Protein 3E2V (pdb70)

CATH classification: 3.20.20.140

Structure (mmCIF, N/CA/C/O backbone):
data_3E2V
#
_entry.id   3E2V
#
_cell.length_a   62.532
_cell.length_b   55.007
_cell.length_c   115.260
_cell.angle_alpha   90.000
_cell.angle_beta   95.850
_cell.angle_gamma   90.000
#
_symmetry.space_group_name_H-M   'P 1 21 1'
#
loop_
_entity.id
_entity.type
_entity.pdbx_description
1 polymer "3'-5'-exonuclease"
2 non-polymer GLYCEROL
3 non-polymer 'MAGNESIUM ION'
4 water water
#
loop_
_atom_site.group_PDB
_atom_site.id
_atom_site.type_symbol
_atom_site.label_atom_id
_atom_site.label_alt_id
_atom_site.label_comp_id
_atom_site.label_asym_id
_atom_site.label_entity_id
_atom_site.label_seq_id
_atom_site.pdbx_PDB_ins_code
_atom_site.Cartn_x
_atom_site.Cartn_y
_atom_site.Cartn_z
_atom_site.occupancy
_atom_site.B_iso_or_equiv
_atom_site.auth_seq_id
_atom_site.auth_comp_id
_atom_site.auth_asym_id
_atom_site.auth_atom_id
_atom_site.pdbx_PDB_model_num
ATOM 1 N N . PRO A 1 11 ? 8.331 8.868 110.747 1.00 30.44 35 PRO A N 1
ATOM 2 C CA . PRO A 1 11 ? 7.997 8.312 109.435 1.00 29.35 35 PRO A CA 1
ATOM 3 C C . PRO A 1 11 ? 7.770 6.807 109.526 1.00 27.87 35 PRO A C 1
ATOM 4 O O . PRO A 1 11 ? 8.722 6.022 109.626 1.00 28.72 35 PRO A O 1
ATOM 8 N N . LEU A 1 12 ? 6.503 6.418 109.495 1.00 25.35 36 LEU A N 1
ATOM 9 C CA . LEU A 1 12 ? 6.130 5.016 109.637 1.00 23.03 36 LEU A CA 1
ATOM 10 C C . LEU A 1 12 ? 6.342 4.277 108.322 1.00 21.13 36 LEU A C 1
ATOM 11 O O . LEU A 1 12 ? 6.124 4.826 107.237 1.00 20.78 36 LEU A O 1
ATOM 16 N N . LYS A 1 13 ? 6.799 3.028 108.435 1.00 18.71 37 LYS A N 1
ATOM 17 C CA . LYS A 1 13 ? 7.017 2.152 107.278 1.00 18.07 37 LYS A CA 1
ATOM 18 C C . LYS A 1 13 ? 6.592 0.739 107.641 1.00 16.44 37 LYS A C 1
ATOM 19 O O . LYS A 1 13 ? 7.033 0.197 108.649 1.00 16.01 37 LYS A O 1
ATOM 25 N N . TYR A 1 14 ? 5.736 0.141 106.809 1.00 15.02 38 TYR A N 1
ATOM 26 C CA . TYR A 1 14 ? 5.300 -1.260 107.012 1.00 13.75 38 TYR A CA 1
ATOM 27 C C . TYR A 1 14 ? 5.735 -2.154 105.862 1.00 13.68 38 TYR A C 1
ATOM 28 O O . TYR A 1 14 ? 5.822 -1.719 104.713 1.00 13.88 38 TYR A O 1
ATOM 37 N N . TYR A 1 15 ? 5.979 -3.423 106.194 1.00 13.34 39 TYR A N 1
ATOM 38 C CA . TYR A 1 15 ? 6.417 -4.421 105.238 1.00 12.86 39 TYR A CA 1
ATOM 39 C C . TYR A 1 15 ? 5.539 -5.638 105.484 1.00 12.45 39 TYR A C 1
ATOM 40 O O . TYR A 1 15 ? 5.753 -6.392 106.451 1.00 13.21 39 TYR A O 1
ATOM 49 N N . ASP A 1 16 ? 4.523 -5.811 104.629 1.00 12.47 40 ASP A N 1
ATOM 50 C CA . ASP A 1 16 ? 3.556 -6.899 104.824 1.00 12.57 40 ASP A CA 1
ATOM 51 C C . ASP A 1 16 ? 4.162 -8.187 104.300 1.00 12.55 40 ASP A C 1
ATOM 52 O O . ASP A 1 16 ? 4.336 -8.334 103.090 1.00 13.58 40 ASP A O 1
ATOM 57 N N . ILE A 1 17 ? 4.507 -9.113 105.194 1.00 12.26 41 ILE A N 1
ATOM 58 C CA . ILE A 1 17 ? 5.158 -10.367 104.749 1.00 12.84 41 ILE A CA 1
ATOM 59 C C . ILE A 1 17 ? 4.166 -11.414 104.277 1.00 12.46 41 ILE A C 1
ATOM 60 O O . ILE A 1 17 ? 4.583 -12.488 103.849 1.00 13.13 41 ILE A O 1
ATOM 65 N N . GLY A 1 18 ? 2.872 -11.075 104.303 1.00 13.09 42 GLY A N 1
ATOM 66 C CA . GLY A 1 18 ? 1.829 -12.044 103.983 1.00 14.15 42 GLY A CA 1
ATOM 67 C C . GLY A 1 18 ? 0.719 -11.473 103.137 1.00 13.29 42 GLY A C 1
ATOM 68 O O . GLY A 1 18 ? -0.424 -11.349 103.591 1.00 14.14 42 GLY A O 1
ATOM 69 N N . LEU A 1 19 ? 1.036 -11.133 101.897 1.00 12.56 43 LEU A N 1
ATOM 70 C CA . LEU A 1 19 ? 0.033 -10.600 101.015 1.00 13.10 43 LEU A CA 1
ATOM 71 C C . LEU A 1 19 ? -0.366 -11.647 99.963 1.00 12.68 43 LEU A C 1
ATOM 72 O O . LEU A 1 19 ? 0.437 -12.019 99.102 1.00 13.08 43 LEU A O 1
ATOM 77 N N . ASN A 1 20 ? -1.604 -12.137 100.031 1.00 12.70 44 ASN A N 1
ATOM 78 C CA . ASN A 1 20 ? -2.030 -13.160 99.064 1.00 13.01 44 ASN A CA 1
ATOM 79 C C . ASN A 1 20 ? -2.619 -12.496 97.833 1.00 13.45 44 ASN A C 1
ATOM 80 O O . ASN A 1 20 ? -3.822 -12.590 97.567 1.00 14.14 44 ASN A O 1
ATOM 85 N N . LEU A 1 21 ? -1.769 -11.783 97.101 1.00 12.96 45 LEU A N 1
ATOM 86 C CA . LEU A 1 21 ? -2.239 -10.916 96.024 1.00 13.96 45 LEU A CA 1
ATOM 87 C C . LEU A 1 21 ? -2.860 -11.652 94.848 1.00 14.38 45 LEU A C 1
ATOM 88 O O . LEU A 1 21 ? -3.667 -11.068 94.115 1.00 14.77 45 LEU A O 1
ATOM 93 N N . THR A 1 22 ? -2.522 -12.923 94.671 1.00 14.76 46 THR A N 1
ATOM 94 C CA . THR A 1 22 ? -3.179 -13.715 93.630 1.00 15.44 46 THR A CA 1
ATOM 95 C C . THR A 1 22 ? -4.588 -14.181 93.997 1.00 15.74 46 THR A C 1
ATOM 96 O O . THR A 1 22 ? -5.250 -14.814 93.163 1.00 15.87 46 THR A O 1
ATOM 100 N N . ASP A 1 23 ? -5.052 -13.918 95.225 1.00 15.28 47 ASP A N 1
ATOM 101 C CA . ASP A 1 23 ? -6.350 -14.427 95.623 1.00 15.46 47 ASP A CA 1
ATOM 102 C C . ASP A 1 23 ? -7.457 -13.902 94.711 1.00 15.04 47 ASP A C 1
ATOM 103 O O . ASP A 1 23 ? -7.439 -12.730 94.350 1.00 15.64 47 ASP A O 1
ATOM 108 N N . PRO A 1 24 ? -8.402 -14.774 94.304 1.00 15.13 48 PRO A N 1
ATOM 109 C CA . PRO A 1 24 ? -9.473 -14.287 93.433 1.00 15.17 48 PRO A CA 1
ATOM 110 C C . PRO A 1 24 ? -10.249 -13.057 93.901 1.00 14.93 48 PRO A C 1
ATOM 111 O O . PRO A 1 24 ? -10.716 -12.294 93.055 1.00 14.46 48 PRO A O 1
ATOM 115 N N . MET A 1 25 ? -10.349 -12.825 95.208 1.00 14.32 49 MET A N 1
ATOM 116 C CA . MET A 1 25 ? -11.088 -11.642 95.695 1.00 13.90 49 MET A CA 1
ATOM 117 C C . MET A 1 25 ? -10.442 -10.332 95.204 1.00 14.27 49 MET A C 1
ATOM 118 O O . MET A 1 25 ? -11.130 -9.349 94.919 1.00 14.51 49 MET A O 1
ATOM 123 N N . PHE A 1 26 ? -9.112 -10.336 95.087 1.00 14.32 50 PHE A N 1
ATOM 124 C CA . PHE A 1 26 ? -8.394 -9.161 94.594 1.00 14.44 50 PHE A CA 1
ATOM 125 C C . PHE A 1 26 ? -8.560 -8.958 93.088 1.00 14.44 50 PHE A C 1
ATOM 126 O O . PHE A 1 26 ? -8.202 -7.909 92.531 1.00 15.21 50 PHE A O 1
ATOM 134 N N . HIS A 1 27 ? -9.121 -9.978 92.442 1.00 14.95 51 HIS A N 1
ATOM 135 C CA . HIS A 1 27 ? -9.417 -9.938 91.023 1.00 15.86 51 HIS A CA 1
ATOM 136 C C . HIS A 1 27 ? -10.934 -9.796 90.780 1.00 15.88 51 HIS A C 1
ATOM 137 O O . HIS A 1 27 ? -11.415 -9.935 89.651 1.00 16.03 51 HIS A O 1
ATOM 144 N N . GLY A 1 28 ? -11.670 -9.470 91.841 1.00 15.45 52 GLY A N 1
ATOM 145 C CA . GLY A 1 28 ? -13.094 -9.183 91.739 1.00 15.19 52 GLY A CA 1
ATOM 146 C C . GLY A 1 28 ? -13.996 -10.403 91.803 1.00 15.41 52 GLY A C 1
ATOM 147 O O . GLY A 1 28 ? -15.207 -10.285 91.561 1.00 16.01 52 GLY A O 1
ATOM 148 N N . ILE A 1 29 ? -13.441 -11.548 92.172 1.00 15.91 53 ILE A N 1
ATOM 149 C CA . ILE A 1 29 ? -14.159 -12.816 92.178 1.00 17.09 53 ILE A CA 1
ATOM 150 C C . ILE A 1 29 ? -14.422 -13.293 93.612 1.00 18.03 53 ILE A C 1
ATOM 151 O O . ILE A 1 29 ? -13.503 -13.359 94.433 1.00 17.88 53 ILE A O 1
ATOM 156 N N . TYR A 1 30 ? -15.688 -13.588 93.904 1.00 18.17 54 TYR A N 1
ATOM 157 C CA . TYR A 1 30 ? -16.149 -13.985 95.237 1.00 19.17 54 TYR A CA 1
ATOM 158 C C . TYR A 1 30 ? -17.095 -15.179 95.092 1.00 20.99 54 TYR A C 1
ATOM 159 O O . TYR A 1 30 ? -18.037 -15.130 94.309 1.00 21.42 54 TYR A O 1
ATOM 168 N N . ASN A 1 31 ? -16.836 -16.258 95.829 1.00 22.83 55 ASN A N 1
ATOM 169 C CA . ASN A 1 31 ? -17.645 -17.480 95.682 1.00 24.03 55 ASN A CA 1
ATOM 170 C C . ASN A 1 31 ? -17.747 -17.910 94.197 1.00 23.57 55 ASN A C 1
ATOM 171 O O . ASN A 1 31 ? -18.792 -18.383 93.754 1.00 24.15 55 ASN A O 1
ATOM 176 N N . GLY A 1 32 ? -16.690 -17.688 93.418 1.00 22.90 56 GLY A N 1
ATOM 177 C CA . GLY A 1 32 ? -16.630 -18.155 92.029 1.00 21.64 56 GLY A CA 1
ATOM 178 C C . GLY A 1 32 ? -17.330 -17.279 91.005 1.00 21.41 56 GLY A C 1
ATOM 179 O O . GLY A 1 32 ? -17.428 -17.650 89.834 1.00 22.14 56 GLY A O 1
ATOM 180 N N . LYS A 1 33 ? -17.789 -16.119 91.465 1.00 20.34 57 LYS A N 1
ATOM 181 C CA . LYS A 1 33 ? -18.568 -15.182 90.681 1.00 20.85 57 LYS A CA 1
ATOM 182 C C . LYS A 1 33 ? -17.843 -13.843 90.623 1.00 18.60 57 LYS A C 1
ATOM 183 O O . LYS A 1 33 ? -17.379 -13.341 91.649 1.00 17.57 57 LYS A O 1
ATOM 189 N N . GLN A 1 34 ? -17.740 -13.273 89.428 1.00 17.54 58 GLN A N 1
ATOM 190 C CA . GLN A 1 34 ? -17.170 -11.935 89.287 1.00 16.90 58 GLN A CA 1
ATOM 191 C C . GLN A 1 34 ? -18.196 -10.859 89.613 1.00 16.75 58 GLN A C 1
ATOM 192 O O . GLN A 1 34 ? -19.273 -10.805 89.022 1.00 17.95 58 GLN A O 1
ATOM 198 N N . TYR A 1 35 ? -17.833 -9.986 90.548 1.00 16.30 59 TYR A N 1
ATOM 199 C CA . TYR A 1 35 ? -18.662 -8.851 90.949 1.00 16.62 59 TYR A CA 1
ATOM 200 C C . TYR A 1 35 ? -18.163 -7.489 90.480 1.00 16.19 59 TYR A C 1
ATOM 201 O O . TYR A 1 35 ? -18.949 -6.556 90.340 1.00 16.63 59 TYR A O 1
ATOM 210 N N . HIS A 1 36 ? -16.850 -7.352 90.307 1.00 15.32 60 HIS A N 1
ATOM 211 C CA . HIS A 1 36 ? -16.263 -6.083 89.916 1.00 15.38 60 HIS A CA 1
ATOM 212 C C . HIS A 1 36 ? -14.950 -6.327 89.173 1.00 15.56 60 HIS A C 1
ATOM 213 O O . HIS A 1 36 ? -14.374 -7.416 89.276 1.00 15.95 60 HIS A O 1
ATOM 220 N N . PRO A 1 37 ? -14.501 -5.354 88.369 1.00 15.93 61 PRO A N 1
ATOM 221 C CA . PRO A 1 37 ? -13.181 -5.506 87.764 1.00 15.57 61 PRO A CA 1
ATOM 222 C C . PRO A 1 37 ? -12.095 -5.596 88.826 1.00 16.56 61 PRO A C 1
ATOM 223 O O . PRO A 1 37 ? -12.219 -4.968 89.879 1.00 16.69 61 PRO A O 1
ATOM 227 N N . ALA A 1 38 ? -11.054 -6.373 88.553 1.00 16.14 62 ALA A N 1
ATOM 228 C CA . ALA A 1 38 ? -9.922 -6.485 89.468 1.00 16.33 62 ALA A CA 1
ATOM 229 C C . ALA A 1 38 ? -9.434 -5.082 89.839 1.00 16.53 62 ALA A C 1
ATOM 230 O O . ALA A 1 38 ? -9.312 -4.210 88.968 1.00 17.67 62 ALA A O 1
ATOM 232 N N . ASP A 1 39 ? -9.141 -4.867 91.127 1.00 16.00 63 ASP A N 1
ATOM 233 C CA . ASP A 1 39 ? -8.786 -3.524 91.608 1.00 16.77 63 ASP A CA 1
ATOM 234 C C . ASP A 1 39 ? -7.476 -3.552 92.380 1.00 17.00 63 ASP A C 1
ATOM 235 O O . ASP A 1 39 ? -7.284 -2.733 93.275 1.00 17.15 63 ASP A O 1
ATOM 240 N N . TYR A 1 40 ? -6.575 -4.473 92.045 1.00 17.30 64 TYR A N 1
ATOM 241 C CA . TYR A 1 40 ? -5.359 -4.611 92.855 1.00 17.38 64 TYR A CA 1
ATOM 242 C C . TYR A 1 40 ? -4.401 -3.430 92.744 1.00 18.56 64 TYR A C 1
ATOM 243 O O . TYR A 1 40 ? -3.658 -3.160 93.672 1.00 17.89 64 TYR A O 1
ATOM 252 N N . VAL A 1 41 ? -4.428 -2.689 91.642 1.00 17.62 65 VAL A N 1
ATOM 253 C CA . VAL A 1 41 ? -3.584 -1.492 91.570 1.00 19.03 65 VAL A CA 1
ATOM 254 C C . VAL A 1 41 ? -4.082 -0.430 92.570 1.00 18.65 65 VAL A C 1
ATOM 255 O O . VAL A 1 41 ? -3.285 0.109 93.340 1.00 18.14 65 VAL A O 1
ATOM 259 N N . LYS A 1 42 ? -5.392 -0.189 92.622 1.00 18.24 66 LYS A N 1
ATOM 260 C CA . LYS A 1 42 ? -5.958 0.719 93.641 1.00 17.78 66 LYS A CA 1
ATOM 261 C C . LYS A 1 42 ? -5.732 0.211 95.072 1.00 16.81 66 LYS A C 1
ATOM 262 O O . LYS A 1 42 ? -5.482 1.000 95.998 1.00 17.05 66 LYS A O 1
ATOM 268 N N . LEU A 1 43 ? -5.798 -1.104 95.237 1.00 16.98 67 LEU A N 1
ATOM 269 C CA . LEU A 1 43 ? -5.461 -1.729 96.492 1.00 15.87 67 LEU A CA 1
ATOM 270 C C . LEU A 1 43 ? -4.041 -1.354 96.922 1.00 15.46 67 LEU A C 1
ATOM 271 O O . LEU A 1 43 ? -3.795 -1.046 98.097 1.00 14.91 67 LEU A O 1
ATOM 276 N N . LEU A 1 44 ? -3.107 -1.401 95.979 1.00 15.56 68 LEU A N 1
ATOM 277 C CA . LEU A 1 44 ? -1.721 -1.071 96.291 1.00 15.85 68 LEU A CA 1
ATOM 278 C C . LEU A 1 44 ? -1.565 0.414 96.590 1.00 16.17 68 LEU A C 1
ATOM 279 O O . LEU A 1 44 ? -0.775 0.776 97.462 1.00 16.39 68 LEU A O 1
ATOM 284 N N . GLU A 1 45 ? -2.320 1.252 95.892 1.00 16.70 69 GLU A N 1
ATOM 285 C CA . GLU A 1 45 ? -2.361 2.689 96.187 1.00 17.70 69 GLU A CA 1
ATOM 286 C C . GLU A 1 45 ? -2.870 2.964 97.606 1.00 16.72 69 GLU A C 1
ATOM 287 O O . GLU A 1 45 ? -2.311 3.812 98.322 1.00 17.18 69 GLU A O 1
ATOM 293 N N . ARG A 1 46 ? -3.911 2.248 98.034 1.00 15.47 70 ARG A N 1
ATOM 294 C CA . ARG A 1 46 ? -4.424 2.375 99.406 1.00 15.28 70 ARG A CA 1
ATOM 295 C C . ARG A 1 46 ? -3.348 1.982 100.418 1.00 15.05 70 ARG A C 1
ATOM 296 O O . ARG A 1 46 ? -3.153 2.668 101.432 1.00 15.27 70 ARG A O 1
ATOM 304 N N . ALA A 1 47 ? -2.651 0.877 100.150 1.00 14.61 71 ALA A N 1
ATOM 305 C CA . ALA A 1 47 ? -1.600 0.433 101.056 1.00 14.68 71 ALA A CA 1
ATOM 306 C C . ALA A 1 47 ? -0.468 1.469 101.172 1.00 15.10 71 ALA A C 1
ATOM 307 O O . ALA A 1 47 ? 0.013 1.761 102.267 1.00 15.06 71 ALA A O 1
ATOM 309 N N . ALA A 1 48 ? -0.053 2.025 100.032 1.00 14.66 72 ALA A N 1
ATOM 310 C CA . ALA A 1 48 ? 1.037 3.018 100.008 1.00 15.15 72 ALA A CA 1
ATOM 311 C C . ALA A 1 48 ? 0.637 4.267 100.795 1.00 15.83 72 ALA A C 1
ATOM 312 O O . ALA A 1 48 ? 1.443 4.853 101.537 1.00 15.65 72 ALA A O 1
ATOM 314 N N . GLN A 1 49 ? -0.625 4.654 100.658 1.00 16.24 73 GLN A N 1
ATOM 315 C CA . GLN A 1 49 ? -1.158 5.808 101.378 1.00 16.60 73 GLN A CA 1
ATOM 316 C C . GLN A 1 49 ? -1.148 5.567 102.887 1.00 16.37 73 GLN A C 1
ATOM 317 O O . GLN A 1 49 ? -1.014 6.519 103.671 1.00 17.12 73 GLN A O 1
ATOM 323 N N . ARG A 1 50 ? -1.286 4.302 103.300 1.00 15.33 74 ARG A N 1
ATOM 324 C CA . ARG A 1 50 ? -1.200 3.935 104.715 1.00 15.43 74 ARG A CA 1
ATOM 325 C C . ARG A 1 50 ? 0.184 3.357 105.089 1.00 14.78 74 ARG A C 1
ATOM 326 O O . ARG A 1 50 ? 0.314 2.532 105.997 1.00 15.74 74 ARG A O 1
ATOM 334 N N . HIS A 1 51 ? 1.202 3.831 104.376 1.00 14.34 75 HIS A N 1
ATOM 335 C CA . HIS A 1 51 ? 2.621 3.700 104.744 1.00 14.53 75 HIS A CA 1
ATOM 336 C C . HIS A 1 51 ? 3.218 2.320 104.536 1.00 14.25 75 HIS A C 1
ATOM 337 O O . HIS A 1 51 ? 4.318 2.046 105.026 1.00 13.65 75 HIS A O 1
ATOM 344 N N . VAL A 1 52 ? 2.514 1.474 103.790 1.00 13.98 76 VAL A N 1
ATOM 345 C CA . VAL A 1 52 ? 3.077 0.182 103.406 1.00 14.24 76 VAL A CA 1
ATOM 346 C C . VAL A 1 52 ? 4.044 0.407 102.255 1.00 14.41 76 VAL A C 1
ATOM 347 O O . VAL A 1 52 ? 3.659 0.895 101.185 1.00 15.33 76 VAL A O 1
ATOM 351 N N . LYS A 1 53 ? 5.305 0.043 102.480 1.00 14.62 77 LYS A N 1
ATOM 352 C CA . LYS A 1 53 ? 6.348 0.284 101.507 1.00 14.35 77 LYS A CA 1
ATOM 353 C C . LYS A 1 53 ? 6.640 -0.939 100.652 1.00 14.31 77 LYS A C 1
ATOM 354 O O . LYS A 1 53 ? 6.946 -0.816 99.468 1.00 15.35 77 LYS A O 1
ATOM 360 N N . ASN A 1 54 ? 6.591 -2.123 101.257 1.00 14.03 78 ASN A N 1
ATOM 361 C CA . ASN A 1 54 ? 6.993 -3.360 100.587 1.00 14.23 78 ASN A CA 1
ATOM 362 C C . ASN A 1 54 ? 5.995 -4.437 100.987 1.00 13.18 78 ASN A C 1
ATOM 363 O O . ASN A 1 54 ? 5.371 -4.328 102.053 1.00 13.44 78 ASN A O 1
ATOM 368 N N . ALA A 1 55 ? 5.834 -5.461 100.141 1.00 12.99 79 ALA A N 1
ATOM 369 C CA . ALA A 1 55 ? 5.047 -6.624 100.546 1.00 12.72 79 ALA A CA 1
ATOM 370 C C . ALA A 1 55 ? 5.606 -7.859 99.889 1.00 12.94 79 ALA A C 1
ATOM 371 O O . ALA A 1 55 ? 6.201 -7.788 98.812 1.00 14.37 79 ALA A O 1
ATOM 373 N N . LEU A 1 56 ? 5.421 -8.991 100.563 1.00 12.44 80 LEU A N 1
ATOM 374 C CA . LEU A 1 56 ? 5.816 -10.279 100.039 1.00 12.73 80 LEU A CA 1
ATOM 375 C C . LEU A 1 56 ? 4.557 -11.013 99.586 1.00 12.49 80 LEU A C 1
ATOM 376 O O . LEU A 1 56 ? 3.658 -11.280 100.405 1.00 13.12 80 LEU A O 1
ATOM 381 N N . VAL A 1 57 ? 4.492 -11.320 98.289 1.00 12.62 81 VAL A N 1
ATOM 382 C CA . VAL A 1 57 ? 3.345 -12.011 97.694 1.00 13.04 81 VAL A CA 1
ATOM 383 C C . VAL A 1 57 ? 3.559 -13.513 97.823 1.00 13.09 81 VAL A C 1
ATOM 384 O O . VAL A 1 57 ? 4.582 -14.024 97.416 1.00 13.08 81 VAL A O 1
ATOM 388 N N . THR A 1 58 ? 2.597 -14.196 98.439 1.00 13.95 82 THR A N 1
ATOM 389 C CA A THR A 1 58 ? 2.737 -15.625 98.699 0.50 15.36 82 THR A CA 1
ATOM 390 C CA B THR A 1 58 ? 2.695 -15.624 98.718 0.50 15.02 82 THR A CA 1
ATOM 391 C C . THR A 1 58 ? 2.436 -16.489 97.488 1.00 15.55 82 THR A C 1
ATOM 392 O O . THR A 1 58 ? 1.477 -16.243 96.737 1.00 16.82 82 THR A O 1
ATOM 399 N N . GLY A 1 59 ? 3.272 -17.512 97.299 1.00 16.08 83 GLY A N 1
ATOM 400 C CA . GLY A 1 59 ? 3.035 -18.580 96.314 1.00 16.86 83 GLY A CA 1
ATOM 401 C C . GLY A 1 59 ? 2.792 -19.875 97.080 1.00 17.38 83 GLY A C 1
ATOM 402 O O . GLY A 1 59 ? 3.505 -20.146 98.064 1.00 17.59 83 GLY A O 1
ATOM 403 N N . SER A 1 60 ? 1.802 -20.668 96.668 1.00 17.05 84 SER A N 1
ATOM 404 C CA . SER A 1 60 ? 1.417 -21.883 97.423 1.00 17.19 84 SER A CA 1
ATOM 405 C C . SER A 1 60 ? 1.436 -23.195 96.629 1.00 15.93 84 SER A C 1
ATOM 406 O O . SER A 1 60 ? 1.132 -24.264 97.165 1.00 16.30 84 SER A O 1
ATOM 409 N N . SER A 1 61 ? 1.748 -23.102 95.341 1.00 15.25 85 SER A N 1
ATOM 410 C CA . SER A 1 61 ? 1.923 -24.278 94.485 1.00 15.93 85 SER A CA 1
ATOM 411 C C . SER A 1 61 ? 2.826 -23.878 93.330 1.00 16.41 85 SER A C 1
ATOM 412 O O . SER A 1 61 ? 3.212 -22.701 93.208 1.00 15.68 85 SER A O 1
ATOM 415 N N . ILE A 1 62 ? 3.196 -24.830 92.480 1.00 17.20 86 ILE A N 1
ATOM 416 C CA . ILE A 1 62 ? 3.983 -24.451 91.313 1.00 18.34 86 ILE A CA 1
ATOM 417 C C . ILE A 1 62 ? 3.164 -23.462 90.469 1.00 17.42 86 ILE A C 1
ATOM 418 O O . ILE A 1 62 ? 3.642 -22.369 90.129 1.00 17.78 86 ILE A O 1
ATOM 423 N N . ALA A 1 63 ? 1.914 -23.811 90.176 1.00 17.99 87 ALA A N 1
ATOM 424 C CA . ALA A 1 63 ? 1.068 -22.928 89.366 1.00 17.72 87 ALA A CA 1
ATOM 425 C C . ALA A 1 63 ? 0.845 -21.569 90.020 1.00 17.86 87 ALA A C 1
ATOM 426 O O . ALA A 1 63 ? 0.938 -20.520 89.356 1.00 18.20 87 ALA A O 1
ATOM 428 N N . GLU A 1 64 ? 0.578 -21.569 91.323 1.00 17.31 88 GLU A N 1
ATOM 429 C CA . GLU A 1 64 ? 0.346 -20.320 92.030 1.00 17.10 88 GLU A CA 1
ATOM 430 C C . GLU A 1 64 ? 1.609 -19.481 92.146 1.00 16.07 88 GLU A C 1
ATOM 431 O O . GLU A 1 64 ? 1.548 -18.251 92.119 1.00 15.07 88 GLU A O 1
ATOM 437 N N . SER A 1 65 ? 2.757 -20.146 92.267 1.00 15.47 89 SER A N 1
ATOM 438 C CA . SER A 1 65 ? 4.023 -19.431 92.300 1.00 14.64 89 SER A CA 1
ATOM 439 C C . SER A 1 65 ? 4.259 -18.763 90.955 1.00 15.06 89 SER A C 1
ATOM 440 O O . SER A 1 65 ? 4.710 -17.618 90.898 1.00 14.71 89 SER A O 1
ATOM 443 N N . GLN A 1 66 ? 3.936 -19.482 89.879 1.00 14.90 90 GLN A N 1
ATOM 444 C CA . GLN A 1 66 ? 4.020 -18.902 88.543 1.00 15.81 90 GLN A CA 1
ATOM 445 C C . GLN A 1 66 ? 3.065 -17.715 88.373 1.00 15.34 90 GLN A C 1
ATOM 446 O O . GLN A 1 66 ? 3.457 -16.681 87.819 1.00 15.31 90 GLN A O 1
ATOM 452 N N . SER A 1 67 ? 1.833 -17.846 88.870 1.00 15.71 91 SER A N 1
ATOM 453 C CA . SER A 1 67 ? 0.899 -16.709 88.892 1.00 15.90 91 SER A CA 1
ATOM 454 C C . SER A 1 67 ? 1.464 -15.504 89.647 1.00 15.98 91 SER A C 1
ATOM 455 O O . SER A 1 67 ? 1.310 -14.360 89.205 1.00 16.30 91 SER A O 1
ATOM 458 N N . ALA A 1 68 ? 2.115 -15.754 90.790 1.00 15.54 92 ALA A N 1
ATOM 459 C CA . ALA A 1 68 ? 2.715 -14.663 91.570 1.00 14.67 92 ALA A CA 1
ATOM 460 C C . ALA A 1 68 ? 3.864 -13.992 90.817 1.00 14.93 92 ALA A C 1
ATOM 461 O O . ALA A 1 68 ? 3.951 -12.755 90.778 1.00 14.50 92 ALA A O 1
ATOM 463 N N . ILE A 1 69 ? 4.738 -14.795 90.205 1.00 14.47 93 ILE A N 1
ATOM 464 C CA . ILE A 1 69 ? 5.795 -14.263 89.340 1.00 14.94 93 ILE A CA 1
ATOM 465 C C . ILE A 1 69 ? 5.224 -13.311 88.299 1.00 15.02 93 ILE A C 1
ATOM 466 O O . ILE A 1 69 ? 5.731 -12.212 88.129 1.00 15.80 93 ILE A O 1
ATOM 471 N N . GLU A 1 70 ? 4.173 -13.754 87.629 1.00 14.67 94 GLU A N 1
ATOM 472 C CA . GLU A 1 70 ? 3.613 -12.999 86.511 1.00 15.31 94 GLU A CA 1
ATOM 473 C C . GLU A 1 70 ? 2.870 -11.776 86.990 1.00 15.48 94 GLU A C 1
ATOM 474 O O . GLU A 1 70 ? 2.926 -10.728 86.346 1.00 16.05 94 GLU A O 1
ATOM 480 N N . LEU A 1 71 ? 2.164 -11.898 88.112 1.00 15.21 95 LEU A N 1
ATOM 481 C CA . LEU A 1 71 ? 1.425 -10.761 88.642 1.00 15.32 95 LEU A CA 1
ATOM 482 C C . LEU A 1 71 ? 2.377 -9.651 89.089 1.00 15.53 95 LEU A C 1
ATOM 483 O O . LEU A 1 71 ? 2.155 -8.467 88.792 1.00 15.70 95 LEU A O 1
ATOM 488 N N . VAL A 1 72 ? 3.425 -10.037 89.812 1.00 15.90 96 VAL A N 1
ATOM 489 C CA . VAL A 1 72 ? 4.414 -9.082 90.273 1.00 16.21 96 VAL A CA 1
ATOM 490 C C . VAL A 1 72 ? 5.079 -8.396 89.078 1.00 17.15 96 VAL A C 1
ATOM 491 O O . VAL A 1 72 ? 5.185 -7.170 89.063 1.00 17.39 96 VAL A O 1
ATOM 495 N N . SER A 1 73 ? 5.449 -9.168 88.057 1.00 17.21 97 SER A N 1
ATOM 496 C CA . SER A 1 73 ? 5.988 -8.560 86.826 1.00 18.87 97 SER A CA 1
ATOM 497 C C . SER A 1 73 ? 4.985 -7.590 86.175 1.00 18.47 97 SER A C 1
ATOM 498 O O . SER A 1 73 ? 5.361 -6.498 85.738 1.00 18.76 97 SER A O 1
ATOM 501 N N . SER A 1 74 ? 3.713 -7.982 86.141 1.00 17.89 98 SER A N 1
ATOM 502 C CA . SER A 1 74 ? 2.675 -7.196 85.460 1.00 18.37 98 SER A CA 1
ATOM 503 C C . SER A 1 74 ? 2.444 -5.835 86.100 1.00 18.40 98 SER A C 1
ATOM 504 O O . SER A 1 74 ? 2.025 -4.888 85.423 1.00 18.42 98 SER A O 1
ATOM 507 N N . VAL A 1 75 ? 2.691 -5.725 87.402 1.00 18.43 99 VAL A N 1
ATOM 508 C CA . VAL A 1 75 ? 2.517 -4.438 88.099 1.00 19.26 99 VAL A CA 1
ATOM 509 C C . VAL A 1 75 ? 3.804 -3.694 88.496 1.00 20.66 99 VAL A C 1
ATOM 510 O O . VAL A 1 75 ? 3.726 -2.674 89.185 1.00 20.94 99 VAL A O 1
ATOM 514 N N . LYS A 1 76 ? 4.968 -4.150 88.036 1.00 21.68 100 LYS A N 1
ATOM 515 C CA . LYS A 1 76 ? 6.244 -3.534 88.467 1.00 23.50 100 LYS A CA 1
ATOM 516 C C . LYS A 1 76 ? 6.325 -2.034 88.201 1.00 23.33 100 LYS A C 1
ATOM 517 O O . LYS A 1 76 ? 6.999 -1.286 88.934 1.00 23.42 100 LYS A O 1
ATOM 523 N N . ASP A 1 77 ? 5.648 -1.594 87.143 1.00 22.45 101 ASP A N 1
ATOM 524 C CA . ASP A 1 77 ? 5.646 -0.188 86.773 1.00 22.16 101 ASP A CA 1
ATOM 525 C C . ASP A 1 77 ? 4.357 0.515 87.173 1.00 21.74 101 ASP A C 1
ATOM 526 O O . ASP A 1 77 ? 4.171 1.692 86.848 1.00 21.97 101 ASP A O 1
ATOM 531 N N . LEU A 1 78 ? 3.479 -0.194 87.882 1.00 20.74 102 LEU A N 1
ATOM 532 C CA . LEU A 1 78 ? 2.203 0.375 88.330 1.00 20.28 102 LEU A CA 1
ATOM 533 C C . LEU A 1 78 ? 2.033 0.423 89.846 1.00 20.36 102 LEU A C 1
ATOM 534 O O . LEU A 1 78 ? 1.220 1.190 90.357 1.00 21.87 102 LEU A O 1
ATOM 539 N N . SER A 1 79 ? 2.803 -0.402 90.555 1.00 19.58 103 SER A N 1
ATOM 540 C CA . SER A 1 79 ? 2.663 -0.549 92.002 1.00 18.99 103 SER A CA 1
ATOM 541 C C . SER A 1 79 ? 3.520 0.466 92.741 1.00 18.56 103 SER A C 1
ATOM 542 O O . SER A 1 79 ? 4.727 0.524 92.524 1.00 18.45 103 SER A O 1
ATOM 545 N N . PRO A 1 80 ? 2.895 1.261 93.630 1.00 18.58 104 PRO A N 1
ATOM 546 C CA . PRO A 1 80 ? 3.698 2.121 94.495 1.00 18.86 104 PRO A CA 1
ATOM 547 C C . PRO A 1 80 ? 4.355 1.360 95.660 1.00 19.63 104 PRO A C 1
ATOM 548 O O . PRO A 1 80 ? 5.140 1.952 96.405 1.00 21.65 104 PRO A O 1
ATOM 552 N N . LEU A 1 81 ? 4.018 0.077 95.828 1.00 18.94 105 LEU A N 1
ATOM 553 C CA . LEU A 1 81 ? 4.742 -0.802 96.761 1.00 19.20 105 LEU A CA 1
ATOM 554 C C . LEU A 1 81 ? 5.799 -1.579 96.010 1.00 18.46 105 LEU A C 1
ATOM 555 O O . LEU A 1 81 ? 5.588 -1.972 94.856 1.00 18.00 105 LEU A O 1
ATOM 560 N N . LYS A 1 82 ? 6.937 -1.813 96.650 1.00 17.19 106 LYS A N 1
ATOM 561 C CA . LYS A 1 82 ? 7.893 -2.752 96.103 1.00 17.31 106 LYS A CA 1
ATOM 562 C C . LYS A 1 82 ? 7.401 -4.152 96.466 1.00 16.59 106 LYS A C 1
ATOM 563 O O . LYS A 1 82 ? 7.248 -4.477 97.652 1.00 16.76 106 LYS A O 1
ATOM 569 N N . LEU A 1 83 ? 7.130 -4.959 95.442 1.00 16.13 107 LEU A N 1
ATOM 570 C CA . LEU A 1 83 ? 6.622 -6.305 95.651 1.00 14.94 107 LEU A CA 1
ATOM 571 C C . LEU A 1 83 ? 7.680 -7.350 95.401 1.00 15.57 107 LEU A C 1
ATOM 572 O O . LEU A 1 83 ? 8.375 -7.344 94.374 1.00 16.10 107 LEU A O 1
ATOM 577 N N . TYR A 1 84 ? 7.785 -8.250 96.374 1.00 13.94 108 TYR A N 1
ATOM 578 C CA . TYR A 1 84 ? 8.570 -9.465 96.250 1.00 14.60 108 TYR A CA 1
ATOM 579 C C . TYR A 1 84 ? 7.638 -10.660 96.307 1.00 14.07 108 TYR A C 1
ATOM 580 O O . TYR A 1 84 ? 6.460 -10.503 96.578 1.00 13.36 108 TYR A O 1
ATOM 589 N N . HIS A 1 85 ? 8.141 -11.857 96.009 1.00 13.65 109 HIS A N 1
ATOM 590 C CA . HIS A 1 85 ? 7.285 -13.037 96.128 1.00 13.45 109 HIS A CA 1
ATOM 591 C C . HIS A 1 85 ? 8.049 -14.281 96.548 1.00 13.47 109 HIS A C 1
ATOM 592 O O . HIS A 1 85 ? 9.299 -14.325 96.532 1.00 13.58 109 HIS A O 1
ATOM 599 N N . THR A 1 86 ? 7.278 -15.303 96.905 1.00 12.27 110 THR A N 1
ATOM 600 C CA . THR A 1 86 ? 7.857 -16.593 97.247 1.00 12.86 110 THR A CA 1
ATOM 601 C C . THR A 1 86 ? 7.647 -17.568 96.091 1.00 13.11 110 THR A C 1
ATOM 602 O O . THR A 1 86 ? 6.898 -17.284 95.134 1.00 13.06 110 THR A O 1
ATOM 606 N N . ILE A 1 87 ? 8.333 -18.715 96.186 1.00 12.18 111 ILE A N 1
ATOM 607 C CA . ILE A 1 87 ? 8.108 -19.898 95.339 1.00 12.62 111 ILE A CA 1
ATOM 608 C C . ILE A 1 87 ? 8.161 -21.130 96.222 1.00 12.20 111 ILE A C 1
ATOM 609 O O . ILE A 1 87 ? 9.110 -21.321 96.977 1.00 12.48 111 ILE A O 1
ATOM 614 N N . GLY A 1 88 ? 7.141 -21.962 96.115 1.00 12.43 112 GLY A N 1
ATOM 615 C CA . GLY A 1 88 ? 7.064 -23.173 96.939 1.00 13.13 112 GLY A CA 1
ATOM 616 C C . GLY A 1 88 ? 5.717 -23.835 96.826 1.00 12.91 112 GLY A C 1
ATOM 617 O O . GLY A 1 88 ? 4.809 -23.289 96.214 1.00 13.99 112 GLY A O 1
ATOM 618 N N . VAL A 1 89 ? 5.603 -25.030 97.402 1.00 12.82 113 VAL A N 1
ATOM 619 C CA . VAL A 1 89 ? 4.330 -25.772 97.402 1.00 12.63 113 VAL A CA 1
ATOM 620 C C . VAL A 1 89 ? 3.872 -26.026 98.832 1.00 13.07 113 VAL A C 1
ATOM 621 O O . VAL A 1 89 ? 4.574 -26.667 99.609 1.00 13.38 113 VAL A O 1
ATOM 625 N N . HIS A 1 90 ? 2.709 -25.481 99.159 1.00 13.22 114 HIS A N 1
ATOM 626 C CA . HIS A 1 90 ? 2.107 -25.486 100.493 1.00 13.73 114 HIS A CA 1
ATOM 627 C C . HIS A 1 90 ? 1.542 -26.881 100.762 1.00 14.31 114 HIS A C 1
ATOM 628 O O . HIS A 1 90 ? 1.218 -27.606 99.824 1.00 12.95 114 HIS A O 1
ATOM 635 N N . PRO A 1 91 ? 1.442 -27.272 102.042 1.00 14.38 115 PRO A N 1
ATOM 636 C CA . PRO A 1 91 ? 0.850 -28.574 102.349 1.00 15.62 115 PRO A CA 1
ATOM 637 C C . PRO A 1 91 ? -0.542 -28.807 101.710 1.00 16.39 115 PRO A C 1
ATOM 638 O O . PRO A 1 91 ? -0.868 -29.975 101.431 1.00 18.09 115 PRO A O 1
ATOM 642 N N . CYS A 1 92 ? -1.315 -27.745 101.433 1.00 17.19 116 CYS A N 1
ATOM 643 C CA . CYS A 1 92 ? -2.608 -27.818 100.694 1.00 18.33 116 CYS A CA 1
ATOM 644 C C . CYS A 1 92 ? -2.465 -28.581 99.403 1.00 17.77 116 CYS A C 1
ATOM 645 O O . CYS A 1 92 ? -3.416 -29.179 98.897 1.00 18.19 116 CYS A O 1
ATOM 648 N N . CYS A 1 93 ? -1.276 -28.496 98.825 1.00 16.23 117 CYS A N 1
ATOM 649 C CA . CYS A 1 93 ? -1.145 -28.645 97.393 1.00 16.85 117 CYS A CA 1
ATOM 650 C C . CYS A 1 93 ? -0.082 -29.645 97.002 1.00 15.47 117 CYS A C 1
ATOM 651 O O . CYS A 1 93 ? 0.253 -29.763 95.815 1.00 15.64 117 CYS A O 1
ATOM 654 N N . VAL A 1 94 ? 0.437 -30.380 97.991 1.00 14.72 118 VAL A N 1
ATOM 655 C CA . VAL A 1 94 ? 1.532 -31.315 97.705 1.00 15.18 118 VAL A CA 1
ATOM 656 C C . VAL A 1 94 ? 1.125 -32.465 96.795 1.00 15.90 118 VAL A C 1
ATOM 657 O O . VAL A 1 94 ? 1.987 -33.141 96.236 1.00 16.38 118 VAL A O 1
ATOM 661 N N . ASN A 1 95 ? -0.178 -32.692 96.632 1.00 16.21 119 ASN A N 1
ATOM 662 C CA . ASN A 1 95 ? -0.610 -33.739 95.702 1.00 17.07 119 ASN A CA 1
ATOM 663 C C . ASN A 1 95 ? -0.148 -33.457 94.274 1.00 18.05 119 ASN A C 1
ATOM 664 O O . ASN A 1 95 ? -0.079 -34.375 93.455 1.00 17.95 119 ASN A O 1
ATOM 669 N N . GLU A 1 96 ? 0.161 -32.202 93.967 1.00 17.90 120 GLU A N 1
ATOM 670 C CA . GLU A 1 96 ? 0.651 -31.888 92.621 1.00 18.73 120 GLU A CA 1
ATOM 671 C C . GLU A 1 96 ? 2.011 -32.534 92.316 1.00 18.50 120 GLU A C 1
ATOM 672 O O . GLU A 1 96 ? 2.371 -32.676 91.153 1.00 18.86 120 GLU A O 1
ATOM 678 N N . PHE A 1 97 ? 2.761 -32.914 93.351 1.00 17.73 121 PHE A N 1
ATOM 679 C CA . PHE A 1 97 ? 3.991 -33.683 93.136 1.00 18.37 121 PHE A CA 1
ATOM 680 C C . PHE A 1 97 ? 3.699 -35.099 92.669 1.00 19.89 121 PHE A C 1
ATOM 681 O O . PHE A 1 97 ? 4.592 -35.757 92.135 1.00 20.57 121 PHE A O 1
ATOM 689 N N . ALA A 1 98 ? 2.463 -35.561 92.860 1.00 20.26 122 ALA A N 1
ATOM 690 C CA . ALA A 1 98 ? 2.125 -36.957 92.594 1.00 21.28 122 ALA A CA 1
ATOM 691 C C . ALA A 1 98 ? 1.232 -37.141 91.373 1.00 22.34 122 ALA A C 1
ATOM 692 O O . ALA A 1 98 ? 1.193 -38.257 90.837 1.00 23.40 122 ALA A O 1
ATOM 694 N N . GLU A 1 117 ? -11.160 -38.925 100.120 1.00 29.22 141 GLU A N 1
ATOM 695 C CA . GLU A 1 117 ? -10.522 -39.721 101.164 1.00 28.94 141 GLU A CA 1
ATOM 696 C C . GLU A 1 117 ? -9.637 -40.809 100.564 1.00 28.14 141 GLU A C 1
ATOM 697 O O . GLU A 1 117 ? -8.441 -40.866 100.855 1.00 27.25 141 GLU A O 1
ATOM 703 N N . ALA A 1 118 ? -10.222 -41.656 99.715 1.00 27.11 142 ALA A N 1
ATOM 704 C CA . ALA A 1 118 ? -9.501 -42.795 99.149 1.00 26.26 142 ALA A CA 1
ATOM 705 C C . ALA A 1 118 ? -8.306 -42.341 98.329 1.00 25.80 142 ALA A C 1
ATOM 706 O O . ALA A 1 118 ? -7.211 -42.910 98.436 1.00 25.04 142 ALA A O 1
ATOM 708 N N . TYR A 1 119 ? -8.518 -41.307 97.522 1.00 24.98 143 TYR A N 1
ATOM 709 C CA . TYR A 1 119 ? -7.485 -40.800 96.651 1.00 24.80 143 TYR A CA 1
ATOM 710 C C . TYR A 1 119 ? -6.306 -40.246 97.459 1.00 23.56 143 TYR A C 1
ATOM 711 O O . TYR A 1 119 ? -5.155 -40.620 97.220 1.00 22.74 143 TYR A O 1
ATOM 720 N N . ASN A 1 120 ? -6.597 -39.351 98.399 1.00 23.04 144 ASN A N 1
ATOM 721 C CA . ASN A 1 120 ? -5.537 -38.729 99.193 1.00 22.45 144 ASN A CA 1
ATOM 722 C C . ASN A 1 120 ? -4.717 -39.762 99.955 1.00 22.60 144 ASN A C 1
ATOM 723 O O . ASN A 1 120 ? -3.483 -39.655 100.037 1.00 20.88 144 ASN A O 1
ATOM 728 N N . GLU A 1 121 ? -5.414 -40.749 100.518 1.00 22.33 145 GLU A N 1
ATOM 729 C CA . GLU A 1 121 ? -4.794 -41.770 101.356 1.00 23.81 145 GLU A CA 1
ATOM 730 C C . GLU A 1 121 ? -3.939 -42.708 100.514 1.00 23.47 145 GLU A C 1
ATOM 731 O O . GLU A 1 121 ? -2.928 -43.244 101.005 1.00 24.44 145 GLU A O 1
ATOM 737 N N . SER A 1 122 ? -4.306 -42.869 99.243 1.00 23.04 146 SER A N 1
ATOM 738 C CA . SER A 1 122 ? -3.609 -43.802 98.367 1.00 23.19 146 SER A CA 1
ATOM 739 C C . SER A 1 122 ? -2.294 -43.277 97.813 1.00 22.13 146 SER A C 1
ATOM 740 O O . SER A 1 122 ? -1.463 -44.047 97.339 1.00 21.84 146 SER A O 1
ATOM 743 N N . LEU A 1 123 ? -2.099 -41.964 97.862 1.00 21.31 147 LEU A N 1
ATOM 744 C CA A LEU A 1 123 ? -1.039 -41.345 97.062 0.50 21.07 147 LEU A CA 1
ATOM 745 C CA B LEU A 1 123 ? -1.051 -41.339 97.067 0.50 21.23 147 LEU A CA 1
ATOM 746 C C . LEU A 1 123 ? 0.365 -41.640 97.559 1.00 21.45 147 LEU A C 1
ATOM 747 O O . LEU A 1 123 ? 1.270 -41.885 96.754 1.00 21.33 147 LEU A O 1
ATOM 756 N N . TYR A 1 124 ? 0.556 -41.621 98.875 1.00 21.41 148 TYR A N 1
ATOM 757 C CA . TYR A 1 124 ? 1.901 -41.824 99.407 1.00 22.11 148 TYR A CA 1
ATOM 758 C C . TYR A 1 124 ? 2.484 -43.163 98.975 1.00 22.22 148 TYR A C 1
ATOM 759 O O . TYR A 1 124 ? 3.600 -43.219 98.461 1.00 21.52 148 TYR A O 1
ATOM 768 N N . ALA A 1 125 ? 1.722 -44.235 99.176 1.00 21.72 149 ALA A N 1
ATOM 769 C CA . ALA A 1 125 ? 2.211 -45.567 98.832 1.00 22.13 149 ALA A CA 1
ATOM 770 C C . ALA A 1 125 ? 2.513 -45.663 97.342 1.00 22.65 149 ALA A C 1
ATOM 771 O O . ALA A 1 125 ? 3.460 -46.343 96.951 1.00 23.44 149 ALA A O 1
ATOM 773 N N . LYS A 1 126 ? 1.718 -44.964 96.521 1.00 22.63 150 LYS A N 1
ATOM 774 C CA . LYS A 1 126 ? 1.899 -44.971 95.063 1.00 24.20 150 LYS A CA 1
ATOM 775 C C . LYS A 1 126 ? 3.163 -44.217 94.651 1.00 23.70 150 LYS A C 1
ATOM 776 O O . LYS A 1 126 ? 3.866 -44.630 93.733 1.00 24.36 150 LYS A O 1
ATOM 782 N N . VAL A 1 127 ? 3.457 -43.117 95.342 1.00 23.48 151 VAL A N 1
ATOM 783 C CA . VAL A 1 127 ? 4.679 -42.361 95.070 1.00 23.93 151 VAL A CA 1
ATOM 784 C C . VAL A 1 127 ? 5.912 -43.182 95.442 1.00 24.62 151 VAL A C 1
ATOM 785 O O . VAL A 1 127 ? 6.873 -43.257 94.670 1.00 24.97 151 VAL A O 1
ATOM 789 N N . ILE A 1 128 ? 5.884 -43.806 96.617 1.00 25.80 152 ILE A N 1
ATOM 790 C CA . ILE A 1 128 ? 7.013 -44.628 97.051 1.00 27.04 152 ILE A CA 1
ATOM 791 C C . ILE A 1 128 ? 7.230 -45.790 96.079 1.00 27.65 152 ILE A C 1
ATOM 792 O O . ILE A 1 128 ? 8.372 -46.117 95.740 1.00 28.18 152 ILE A O 1
ATOM 797 N N . SER A 1 129 ? 6.134 -46.380 95.609 1.00 28.12 153 SER A N 1
ATOM 798 C CA . SER A 1 129 ? 6.206 -47.494 94.666 1.00 28.63 153 SER A CA 1
ATOM 799 C C . SER A 1 129 ? 6.760 -47.064 93.309 1.00 28.69 153 SER A C 1
ATOM 800 O O . SER A 1 129 ? 7.557 -47.790 92.711 1.00 29.38 153 SER A O 1
ATOM 803 N N . ASN A 1 130 ? 6.367 -45.876 92.846 1.00 28.06 154 ASN A N 1
ATOM 804 C CA . ASN A 1 130 ? 6.841 -45.331 91.565 1.00 27.36 154 ASN A CA 1
ATOM 805 C C . ASN A 1 130 ? 7.143 -43.827 91.672 1.00 26.11 154 ASN A C 1
ATOM 806 O O . ASN A 1 130 ? 6.293 -43.004 91.318 1.00 25.88 154 ASN A O 1
ATOM 811 N N . PRO A 1 131 ? 8.352 -43.474 92.152 1.00 25.25 155 PRO A N 1
ATOM 812 C CA . PRO A 1 131 ? 8.673 -42.057 92.423 1.00 24.45 155 PRO A CA 1
ATOM 813 C C . PRO A 1 131 ? 9.046 -41.210 91.207 1.00 24.06 155 PRO A C 1
ATOM 814 O O . PRO A 1 131 ? 9.364 -40.033 91.357 1.00 23.56 155 PRO A O 1
ATOM 818 N N . SER A 1 132 ? 8.999 -41.781 90.009 1.00 23.51 156 SER A N 1
ATOM 819 C CA . SER A 1 132 ? 9.451 -41.052 88.826 1.00 23.56 156 SER A CA 1
ATOM 820 C C . SER A 1 132 ? 8.719 -39.723 88.567 1.00 22.27 156 SER A C 1
ATOM 821 O O . SER A 1 132 ? 9.361 -38.718 88.262 1.00 21.13 156 SER A O 1
ATOM 824 N N . PHE A 1 133 ? 7.391 -39.722 88.679 1.00 21.78 157 PHE A N 1
ATOM 825 C CA . PHE A 1 133 ? 6.628 -38.501 88.425 1.00 20.46 157 PHE A CA 1
ATOM 826 C C . PHE A 1 133 ? 7.007 -37.412 89.437 1.00 19.45 157 PHE A C 1
ATOM 827 O O . PHE A 1 133 ? 7.316 -36.284 89.040 1.00 18.96 157 PHE A O 1
ATOM 835 N N . ALA A 1 134 ? 7.048 -37.782 90.717 1.00 18.77 158 ALA A N 1
ATOM 836 C CA . ALA A 1 134 ? 7.454 -36.831 91.768 1.00 18.24 158 ALA A CA 1
ATOM 837 C C . ALA A 1 134 ? 8.877 -36.330 91.585 1.00 18.28 158 ALA A C 1
ATOM 838 O O . ALA A 1 134 ? 9.170 -35.160 91.835 1.00 17.53 158 ALA A O 1
ATOM 840 N N . GLN A 1 135 ? 9.774 -37.210 91.153 1.00 17.56 159 GLN A N 1
ATOM 841 C CA . GLN A 1 135 ? 11.137 -36.782 90.833 1.00 17.36 159 GLN A CA 1
ATOM 842 C C . GLN A 1 135 ? 11.149 -35.657 89.792 1.00 17.45 159 GLN A C 1
ATOM 843 O O . GLN A 1 135 ? 11.891 -34.674 89.924 1.00 17.50 159 GLN A O 1
ATOM 849 N N . GLY A 1 136 ? 10.307 -35.801 88.766 1.00 16.98 160 GLY A N 1
ATOM 850 C CA . GLY A 1 136 ? 10.198 -34.776 87.724 1.00 17.15 160 GLY A CA 1
ATOM 851 C C . GLY A 1 136 ? 9.608 -33.466 88.217 1.00 17.12 160 GLY A C 1
ATOM 852 O O . GLY A 1 136 ? 10.038 -32.389 87.798 1.00 17.57 160 GLY A O 1
ATOM 853 N N . LYS A 1 137 ? 8.620 -33.562 89.100 1.00 17.05 161 LYS A N 1
ATOM 854 C CA . LYS A 1 137 ? 7.999 -32.355 89.638 1.00 16.68 161 LYS A CA 1
ATOM 855 C C . LYS A 1 137 ? 8.947 -31.597 90.558 1.00 16.80 161 LYS A C 1
ATOM 856 O O . LYS A 1 137 ? 8.975 -30.365 90.560 1.00 16.88 161 LYS A O 1
ATOM 862 N N . LEU A 1 138 ? 9.727 -32.332 91.344 1.00 16.96 162 LEU A N 1
ATOM 863 C CA . LEU A 1 138 ? 10.720 -31.685 92.185 1.00 15.91 162 LEU A CA 1
ATOM 864 C C . LEU A 1 138 ? 11.805 -31.006 91.349 1.00 15.98 162 LEU A C 1
ATOM 865 O O . LEU A 1 138 ? 12.236 -29.889 91.656 1.00 15.90 162 LEU A O 1
ATOM 870 N N . LYS A 1 139 ? 12.215 -31.664 90.265 1.00 16.11 163 LYS A N 1
ATOM 871 C CA . LYS A 1 139 ? 13.135 -31.033 89.314 1.00 17.61 163 LYS A CA 1
ATOM 872 C C . LYS A 1 139 ? 12.560 -29.738 88.722 1.00 17.38 163 LYS A C 1
ATOM 873 O O . LYS A 1 139 ? 13.248 -28.727 88.626 1.00 17.21 163 LYS A O 1
ATOM 879 N N . GLU A 1 140 ? 11.292 -29.785 88.327 1.00 17.96 164 GLU A N 1
ATOM 880 C CA . GLU A 1 140 ? 10.618 -28.626 87.757 1.00 18.65 164 GLU A CA 1
ATOM 881 C C . GLU A 1 140 ? 10.639 -27.458 88.756 1.00 17.92 164 GLU A C 1
ATOM 882 O O . GLU A 1 140 ? 10.928 -26.319 88.389 1.00 18.49 164 GLU A O 1
ATOM 888 N N . LEU A 1 141 ? 10.366 -27.766 90.022 1.00 16.75 165 LEU A N 1
ATOM 889 C CA . LEU A 1 141 ? 10.365 -26.750 91.067 1.00 16.32 165 LEU A CA 1
ATOM 890 C C . LEU A 1 141 ? 11.748 -26.142 91.318 1.00 15.82 165 LEU A C 1
ATOM 891 O O . LEU A 1 141 ? 11.892 -24.919 91.380 1.00 15.74 165 LEU A O 1
ATOM 896 N N . TYR A 1 142 ? 12.769 -26.998 91.436 1.00 16.19 166 TYR A N 1
ATOM 897 C CA . TYR A 1 142 ? 14.163 -26.548 91.561 1.00 16.70 166 TYR A CA 1
ATOM 898 C C . TYR A 1 142 ? 14.563 -25.659 90.394 1.00 16.83 166 TYR A C 1
ATOM 899 O O . TYR A 1 142 ? 15.126 -24.563 90.575 1.00 16.23 166 TYR A O 1
ATOM 908 N N . ASP A 1 143 ? 14.248 -26.131 89.191 1.00 17.09 167 ASP A N 1
ATOM 909 C CA . ASP A 1 143 ? 14.568 -25.364 87.983 1.00 17.89 167 ASP A CA 1
ATOM 910 C C . ASP A 1 143 ? 13.915 -23.980 87.987 1.00 17.53 167 ASP A C 1
ATOM 911 O O . ASP A 1 143 ? 14.561 -22.985 87.654 1.00 18.55 167 ASP A O 1
ATOM 916 N N . LEU A 1 144 ? 12.650 -23.913 88.396 1.00 17.05 168 LEU A N 1
ATOM 917 C CA . LEU A 1 144 ? 11.947 -22.638 88.512 1.00 16.81 168 LEU A CA 1
ATOM 918 C C . LEU A 1 144 ? 12.620 -21.687 89.499 1.00 16.30 168 LEU A C 1
ATOM 919 O O . LEU A 1 144 ? 12.847 -20.512 89.204 1.00 16.15 168 LEU A O 1
ATOM 924 N N . MET A 1 145 ? 12.936 -22.198 90.688 1.00 16.13 169 MET A N 1
ATOM 925 C CA . MET A 1 145 ? 13.638 -21.411 91.696 1.00 16.00 169 MET A CA 1
ATOM 926 C C . MET A 1 145 ? 14.961 -20.877 91.151 1.00 17.53 169 MET A C 1
ATOM 927 O O . MET A 1 145 ? 15.252 -19.699 91.299 1.00 16.79 169 MET A O 1
ATOM 932 N N . ASN A 1 146 ? 15.745 -21.733 90.499 1.00 18.87 170 ASN A N 1
ATOM 933 C CA . ASN A 1 146 ? 17.008 -21.283 89.933 1.00 20.13 170 ASN A CA 1
ATOM 934 C C . ASN A 1 146 ? 16.847 -20.233 88.842 1.00 20.68 170 ASN A C 1
ATOM 935 O O . ASN A 1 146 ? 17.577 -19.249 88.837 1.00 20.87 170 ASN A O 1
ATOM 940 N N . GLN A 1 147 ? 15.892 -20.446 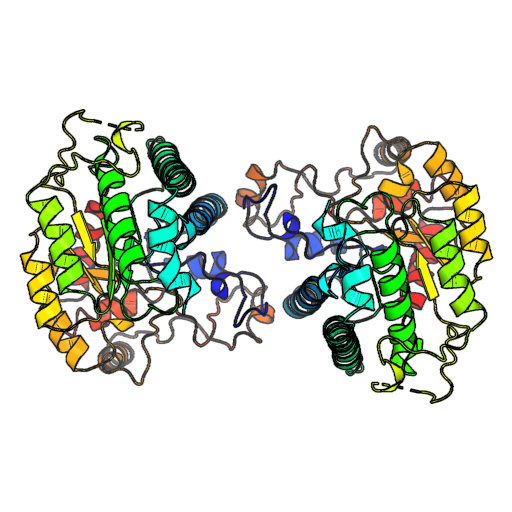87.937 1.00 21.00 171 GLN A N 1
ATOM 941 C CA . GLN A 1 147 ? 15.599 -19.480 86.871 1.00 22.92 171 GLN A CA 1
ATOM 942 C C . GLN A 1 147 ? 15.282 -18.119 87.482 1.00 21.99 171 GLN A C 1
ATOM 943 O O . GLN A 1 147 ? 15.795 -17.086 87.047 1.00 22.10 171 GLN A O 1
ATOM 949 N N . GLN A 1 148 ? 14.424 -18.125 88.498 1.00 21.06 172 GLN A N 1
ATOM 950 C CA . GLN A 1 148 ? 13.988 -16.874 89.100 1.00 20.33 172 GLN A CA 1
ATOM 951 C C . GLN A 1 148 ? 15.025 -16.217 90.010 1.00 20.41 172 GLN A C 1
ATOM 952 O O . GLN A 1 148 ? 15.014 -15.004 90.186 1.00 20.34 172 GLN A O 1
ATOM 958 N N . ALA A 1 149 ? 15.931 -17.010 90.565 1.00 20.40 173 ALA A N 1
ATOM 959 C CA . ALA A 1 149 ? 16.969 -16.484 91.443 1.00 21.84 173 ALA A CA 1
ATOM 960 C C . ALA A 1 149 ? 18.125 -15.858 90.659 1.00 23.26 173 ALA A C 1
ATOM 961 O O . ALA A 1 149 ? 18.934 -15.117 91.232 1.00 23.69 173 ALA A O 1
ATOM 963 N N . LYS A 1 150 ? 18.184 -16.171 89.362 1.00 25.12 174 LYS A N 1
ATOM 964 C CA . LYS A 1 150 ? 19.266 -15.723 88.460 1.00 27.22 174 LYS A CA 1
ATOM 965 C C . LYS A 1 150 ? 19.549 -14.213 88.481 1.00 27.84 174 LYS A C 1
ATOM 966 O O . LYS A 1 150 ? 20.665 -13.806 88.830 1.00 28.34 174 LYS A O 1
ATOM 972 N N . PRO A 1 151 ? 18.554 -13.380 88.109 1.00 28.66 175 PRO A N 1
ATOM 973 C CA . PRO A 1 151 ? 18.845 -11.960 87.933 1.00 29.13 175 PRO A CA 1
ATOM 974 C C . PRO A 1 151 ? 19.238 -11.287 89.241 1.00 29.95 175 PRO A C 1
ATOM 975 O O . PRO A 1 151 ? 18.654 -11.580 90.282 1.00 29.80 175 PRO A O 1
ATOM 979 N N . HIS A 1 152 ? 20.227 -10.391 89.182 1.00 30.58 176 HIS A N 1
ATOM 980 C CA . HIS A 1 152 ? 20.693 -9.660 90.363 1.00 31.55 176 HIS A CA 1
ATOM 981 C C . HIS A 1 152 ? 19.559 -8.903 91.064 1.00 31.12 176 HIS A C 1
ATOM 982 O O . HIS A 1 152 ? 19.580 -8.752 92.284 1.00 32.13 176 HIS A O 1
ATOM 989 N N . ASP A 1 153 ? 18.572 -8.450 90.291 1.00 30.46 177 ASP A N 1
ATOM 990 C CA . ASP A 1 153 ? 17.471 -7.620 90.796 1.00 29.51 177 ASP A CA 1
ATOM 991 C C . ASP A 1 153 ? 16.147 -8.389 90.947 1.00 27.74 177 ASP A C 1
ATOM 992 O O . ASP A 1 153 ? 15.064 -7.796 90.905 1.00 27.15 177 ASP A O 1
ATOM 997 N N . THR A 1 154 ? 16.234 -9.705 91.110 1.00 25.41 178 THR A N 1
ATOM 998 C CA . THR A 1 154 ? 15.043 -10.561 91.141 1.00 23.28 178 THR A CA 1
ATOM 999 C C . THR A 1 154 ? 14.040 -10.209 92.242 1.00 21.44 178 THR A C 1
ATOM 1000 O O . THR A 1 154 ? 14.434 -9.810 93.339 1.00 21.21 178 THR A O 1
ATOM 1004 N N . SER A 1 155 ? 12.757 -10.386 91.925 1.00 20.27 179 SER A N 1
ATOM 1005 C CA . SER A 1 155 ? 11.667 -10.199 92.891 1.00 18.77 179 SER A CA 1
ATOM 1006 C C . SER A 1 155 ? 11.417 -11.448 93.721 1.00 17.27 179 SER A C 1
ATOM 1007 O O . SER A 1 155 ? 10.681 -11.379 94.712 1.00 15.82 179 SER A O 1
ATOM 1010 N N . PHE A 1 156 ? 12.007 -12.578 93.316 1.00 15.77 180 PHE A N 1
ATOM 1011 C CA . PHE A 1 156 ? 11.913 -13.839 94.082 1.00 15.13 180 PHE A CA 1
ATOM 1012 C C . PHE A 1 156 ? 12.818 -13.745 95.305 1.00 15.27 180 PHE A C 1
ATOM 1013 O O . PHE A 1 156 ? 14.047 -13.724 95.153 1.00 16.62 180 PHE A O 1
ATOM 1021 N N . ARG A 1 157 ? 12.236 -13.681 96.507 1.00 14.04 181 ARG A N 1
ATOM 1022 C CA . ARG A 1 157 ? 13.040 -13.403 97.718 1.00 14.65 181 ARG A CA 1
ATOM 1023 C C . ARG A 1 157 ? 12.932 -14.436 98.836 1.00 14.39 181 ARG A C 1
ATOM 1024 O O . ARG A 1 157 ? 13.659 -14.333 99.808 1.00 14.63 181 ARG A O 1
ATOM 1032 N N . SER A 1 158 ? 12.054 -15.429 98.708 1.00 13.03 182 SER A N 1
ATOM 1033 C CA . SER A 1 158 ? 11.892 -16.395 99.797 1.00 12.76 182 SER A CA 1
ATOM 1034 C C . SER A 1 158 ? 11.324 -17.699 99.257 1.00 12.24 182 SER A C 1
ATOM 1035 O O . SER A 1 158 ? 10.490 -17.691 98.348 1.00 12.58 182 SER A O 1
ATOM 1038 N N . ILE A 1 159 ? 11.785 -18.819 99.812 1.00 12.21 183 ILE A N 1
ATOM 1039 C CA . ILE A 1 159 ? 11.278 -20.143 99.451 1.00 12.57 183 ILE A CA 1
ATOM 1040 C C . ILE A 1 159 ? 10.143 -20.494 100.403 1.00 12.55 183 ILE A C 1
ATOM 1041 O O . ILE A 1 159 ? 10.340 -20.510 101.622 1.00 13.05 183 ILE A O 1
ATOM 1046 N N . GLY A 1 160 ? 8.970 -20.759 99.841 1.00 12.50 184 GLY A N 1
ATOM 1047 C CA . GLY A 1 160 ? 7.766 -21.039 100.623 1.00 12.26 184 GLY A CA 1
ATOM 1048 C C . GLY A 1 160 ? 6.563 -20.681 99.774 1.00 13.30 184 GLY A C 1
ATOM 1049 O O . GLY A 1 160 ? 6.755 -20.292 98.627 1.00 14.05 184 GLY A O 1
ATOM 1050 N N . GLU A 1 161 ? 5.326 -20.814 100.266 1.00 13.19 185 GLU A N 1
ATOM 1051 C CA A GLU A 1 161 ? 4.980 -21.334 101.590 0.50 13.90 185 GLU A CA 1
ATOM 1052 C CA B GLU A 1 161 ? 5.061 -21.323 101.617 0.50 14.41 185 GLU A CA 1
ATOM 1053 C C . GLU A 1 161 ? 5.155 -22.842 101.637 1.00 13.65 185 GLU A C 1
ATOM 1054 O O . GLU A 1 161 ? 4.512 -23.529 100.850 1.00 14.66 185 GLU A O 1
ATOM 1065 N N . ILE A 1 162 ? 5.986 -23.349 102.551 1.00 12.50 186 ILE A N 1
ATOM 1066 C CA . ILE A 1 162 ? 6.122 -24.796 102.742 1.00 12.80 186 ILE A CA 1
ATOM 1067 C C . ILE A 1 162 ? 5.958 -25.140 104.217 1.00 12.10 186 ILE A C 1
ATOM 1068 O O . ILE A 1 162 ? 6.243 -24.315 105.088 1.00 12.76 186 ILE A O 1
ATOM 1073 N N . GLY A 1 163 ? 5.476 -26.341 104.500 1.00 12.10 187 GLY A N 1
ATOM 1074 C CA . GLY A 1 163 ? 5.343 -26.751 105.886 1.00 11.90 187 GLY A CA 1
ATOM 1075 C C . GLY A 1 163 ? 4.299 -27.814 106.068 1.00 12.67 187 GLY A C 1
ATOM 1076 O O . GLY A 1 163 ? 4.142 -28.699 105.220 1.00 13.54 187 GLY A O 1
ATOM 1077 N N . LEU A 1 164 ? 3.575 -27.712 107.179 1.00 12.54 188 LEU A N 1
ATOM 1078 C CA . LEU A 1 164 ? 2.607 -28.735 107.572 1.00 12.66 188 LEU A CA 1
ATOM 1079 C C . LEU A 1 164 ? 1.305 -28.082 108.001 1.00 13.10 188 LEU A C 1
ATOM 1080 O O . LEU A 1 164 ? 1.331 -27.036 108.665 1.00 14.53 188 LEU A O 1
ATOM 1085 N N . ASP A 1 165 ? 0.175 -28.693 107.645 1.00 13.52 189 ASP A N 1
ATOM 1086 C CA . ASP A 1 165 ? -1.131 -28.177 108.051 1.00 13.66 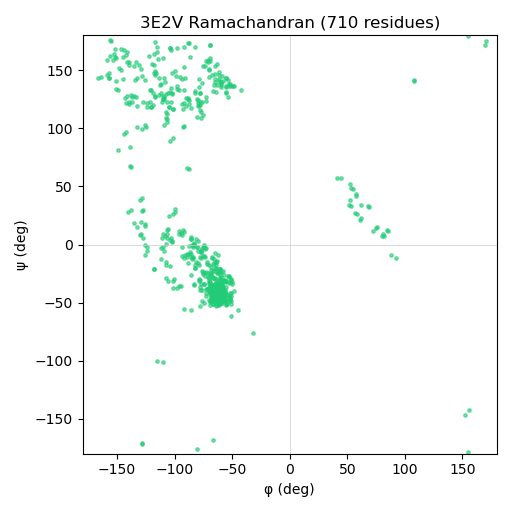189 ASP A CA 1
ATOM 1087 C C . ASP A 1 165 ? -2.052 -29.328 108.373 1.00 13.43 189 ASP A C 1
ATOM 1088 O O . ASP A 1 165 ? -2.663 -29.911 107.491 1.00 14.28 189 ASP A O 1
ATOM 1093 N N . TYR A 1 166 ? -2.140 -29.634 109.654 1.00 13.47 190 TYR A N 1
ATOM 1094 C CA . TYR A 1 166 ? -2.912 -30.784 110.121 1.00 14.20 190 TYR A CA 1
ATOM 1095 C C . TYR A 1 166 ? -4.396 -30.455 110.291 1.00 14.97 190 TYR A C 1
ATOM 1096 O O . TYR A 1 166 ? -5.168 -31.335 110.661 1.00 15.35 190 TYR A O 1
ATOM 1105 N N . ASP A 1 167 ? -4.783 -29.207 110.013 1.00 15.65 191 ASP A N 1
ATOM 1106 C CA . ASP A 1 167 ? -6.209 -28.851 109.905 1.00 16.39 191 ASP A CA 1
ATOM 1107 C C . ASP A 1 167 ? -6.736 -29.129 108.504 1.00 17.78 191 ASP A C 1
ATOM 1108 O O . ASP A 1 167 ? -7.914 -28.875 108.224 1.00 19.22 191 ASP A O 1
ATOM 1113 N N . ARG A 1 168 ? -5.876 -29.619 107.607 1.00 17.00 192 ARG A N 1
ATOM 1114 C CA . ARG A 1 168 ? -6.243 -29.764 106.185 1.00 18.12 192 ARG A CA 1
ATOM 1115 C C . ARG A 1 168 ? -5.933 -31.145 105.618 1.00 16.87 192 ARG A C 1
ATOM 1116 O O . ARG A 1 168 ? -5.554 -31.277 104.457 1.00 16.82 192 ARG A O 1
ATOM 1124 N N . PHE A 1 169 ? -6.142 -32.190 106.415 1.00 16.52 193 PHE A N 1
ATOM 1125 C CA . PHE A 1 169 ? -5.925 -33.542 105.901 1.00 16.80 193 PHE A CA 1
ATOM 1126 C C . PHE A 1 169 ? -6.917 -33.907 104.809 1.00 17.09 193 PHE A C 1
ATOM 1127 O O . PHE A 1 169 ? -6.702 -34.884 104.097 1.00 18.74 193 PHE A O 1
ATOM 1135 N N . HIS A 1 170 ? -7.975 -33.107 104.651 1.00 17.12 194 HIS A N 1
ATOM 1136 C CA . HIS A 1 170 ? -8.878 -33.315 103.526 1.00 17.54 194 HIS A CA 1
ATOM 1137 C C . HIS A 1 170 ? -8.275 -32.918 102.185 1.00 17.93 194 HIS A C 1
ATOM 1138 O O . HIS A 1 170 ? -8.779 -33.333 101.139 1.00 18.05 194 HIS A O 1
ATOM 1145 N N . TYR A 1 171 ? -7.194 -32.135 102.227 1.00 17.45 195 TYR A N 1
ATOM 1146 C CA . TYR A 1 171 ? -6.461 -31.734 101.030 1.00 18.27 195 TYR A CA 1
ATOM 1147 C C . TYR A 1 171 ? -5.276 -32.649 100.713 1.00 17.70 195 TYR A C 1
ATOM 1148 O O . TYR A 1 171 ? -4.960 -32.875 99.542 1.00 17.75 195 TYR A O 1
ATOM 1157 N N . SER A 1 172 ? -4.605 -33.135 101.757 1.00 17.06 196 SER A N 1
ATOM 1158 C CA . SER A 1 172 ? -3.419 -33.974 101.566 1.00 16.71 196 SER A CA 1
ATOM 1159 C C . SER A 1 172 ? -3.173 -34.790 102.818 1.00 16.24 196 SER A C 1
ATOM 1160 O O . SER A 1 172 ? -3.441 -34.326 103.921 1.00 16.68 196 SER A O 1
ATOM 1163 N N . SER A 1 173 ? -2.665 -36.006 102.644 1.00 15.88 197 SER A N 1
ATOM 1164 C CA . SER A 1 173 ? -2.367 -36.847 103.788 1.00 15.57 197 SER A CA 1
ATOM 1165 C C . SER A 1 173 ? -1.172 -36.353 104.594 1.00 15.15 197 SER A C 1
ATOM 1166 O O . SER A 1 173 ? -0.292 -35.648 104.070 1.00 15.13 197 SER A O 1
ATOM 1169 N N . LYS A 1 174 ? -1.119 -36.758 105.861 1.00 14.96 198 LYS A N 1
ATOM 1170 C CA . LYS A 1 174 ? 0.025 -36.425 106.701 1.00 15.68 198 LYS A CA 1
ATOM 1171 C C . LYS A 1 174 ? 1.337 -36.876 106.063 1.00 15.74 198 LYS A C 1
ATOM 1172 O O . LYS A 1 174 ? 2.332 -36.151 106.066 1.00 15.95 198 LYS A O 1
ATOM 1178 N N . GLU A 1 175 ? 1.340 -38.086 105.523 1.00 15.97 199 GLU A N 1
ATOM 1179 C CA . GLU A 1 175 ? 2.569 -38.641 104.956 1.00 16.58 199 GLU A CA 1
ATOM 1180 C C . GLU A 1 175 ? 3.020 -37.824 103.733 1.00 16.21 199 GLU A C 1
ATOM 1181 O O . GLU A 1 175 ? 4.222 -37.532 103.551 1.00 16.61 199 GLU A O 1
ATOM 1187 N N . MET A 1 176 ? 2.066 -37.432 102.890 1.00 15.56 200 MET A N 1
ATOM 1188 C CA . MET A 1 176 ? 2.411 -36.618 101.718 1.00 15.11 200 MET A CA 1
ATOM 1189 C C . MET A 1 176 ? 2.926 -35.242 102.146 1.00 14.77 200 MET A C 1
ATOM 1190 O O . MET A 1 176 ? 3.874 -34.710 101.551 1.00 14.91 200 MET A O 1
ATOM 1195 N N . GLN A 1 177 ? 2.319 -34.673 103.186 1.00 13.93 201 GLN A N 1
ATOM 1196 C CA . GLN A 1 177 ? 2.791 -33.382 103.694 1.00 13.73 201 GLN A CA 1
ATOM 1197 C C . GLN A 1 177 ? 4.221 -33.488 104.201 1.00 13.79 201 GLN A C 1
ATOM 1198 O O . GLN A 1 177 ? 5.078 -32.657 103.878 1.00 13.19 201 GLN A O 1
ATOM 1204 N N . LYS A 1 178 ? 4.486 -34.490 105.030 1.00 14.65 202 LYS A N 1
ATOM 1205 C CA . LYS A 1 178 ? 5.811 -34.604 105.647 1.00 14.41 202 LYS A CA 1
ATOM 1206 C C . LYS A 1 178 ? 6.875 -34.849 104.584 1.00 14.29 202 LYS A C 1
ATOM 1207 O O . LYS A 1 178 ? 7.946 -34.225 104.604 1.00 15.40 202 LYS A O 1
ATOM 1213 N N . VAL A 1 179 ? 6.602 -35.766 103.657 1.00 14.46 203 VAL A N 1
ATOM 1214 C CA . VAL A 1 179 ? 7.613 -36.089 102.644 1.00 15.14 203 VAL A CA 1
ATOM 1215 C C . VAL A 1 179 ? 7.965 -34.879 101.767 1.00 14.27 203 VAL A C 1
ATOM 1216 O O . VAL A 1 179 ? 9.146 -34.596 101.537 1.00 14.57 203 VAL A O 1
ATOM 1220 N N . PHE A 1 180 ? 6.949 -34.169 101.282 1.00 13.33 204 PHE A N 1
ATOM 1221 C CA . PHE A 1 180 ? 7.208 -33.069 100.352 1.00 13.42 204 PHE A CA 1
ATOM 1222 C C . PHE A 1 180 ? 7.603 -31.753 101.014 1.00 13.34 204 PHE A C 1
ATOM 1223 O O . PHE A 1 180 ? 8.230 -30.924 100.378 1.00 13.24 204 PHE A O 1
ATOM 1231 N N . PHE A 1 181 ? 7.284 -31.587 102.297 1.00 12.99 205 PHE A N 1
ATOM 1232 C CA . PHE A 1 181 ? 7.924 -30.507 103.070 1.00 12.73 205 PHE A CA 1
ATOM 1233 C C . PHE A 1 181 ? 9.435 -30.771 103.105 1.00 13.23 205 PHE A C 1
ATOM 1234 O O . PHE A 1 181 ? 10.251 -29.888 102.788 1.00 13.08 205 PHE A O 1
ATOM 1242 N N . GLU A 1 182 ? 9.807 -31.993 103.483 1.00 13.30 206 GLU A N 1
ATOM 1243 C CA . GLU A 1 182 ? 11.216 -32.317 103.605 1.00 14.07 206 GLU A CA 1
ATOM 1244 C C . GLU A 1 182 ? 11.968 -32.259 102.275 1.00 13.91 206 GLU A C 1
ATOM 1245 O O . GLU A 1 182 ? 13.074 -31.727 102.229 1.00 13.69 206 GLU A O 1
ATOM 1251 N N . GLU A 1 183 ? 11.374 -32.758 101.191 1.00 13.49 207 GLU A N 1
ATOM 1252 C CA . GLU A 1 183 ? 12.058 -32.693 99.895 1.00 13.28 207 GLU A CA 1
ATOM 1253 C C . GLU A 1 183 ? 12.263 -31.242 99.433 1.00 13.32 207 GLU A C 1
ATOM 1254 O O . GLU A 1 183 ? 13.299 -30.904 98.849 1.00 14.21 207 GLU A O 1
ATOM 1260 N N . GLN A 1 184 ? 11.282 -30.382 99.708 1.00 12.67 208 GLN A N 1
ATOM 1261 C CA . GLN A 1 184 ? 11.461 -28.960 99.405 1.00 12.25 208 GLN A CA 1
ATOM 1262 C C . GLN A 1 184 ? 12.518 -28.300 100.274 1.00 12.64 208 GLN A C 1
ATOM 1263 O O . GLN A 1 184 ? 13.258 -27.435 99.808 1.00 12.98 208 GLN A O 1
ATOM 1269 N N . LEU A 1 185 ? 12.608 -28.708 101.540 1.00 12.33 209 LEU A N 1
ATOM 1270 C CA . LEU A 1 185 ? 13.706 -28.222 102.357 1.00 12.44 209 LEU A CA 1
ATOM 1271 C C . LEU A 1 185 ? 15.045 -28.636 101.754 1.00 12.76 209 LEU A C 1
ATOM 1272 O O . LEU A 1 185 ? 15.985 -27.855 101.743 1.00 13.58 209 LEU A O 1
ATOM 1277 N N . LYS A 1 186 ? 15.118 -29.858 101.244 1.00 13.01 210 LYS A N 1
ATOM 1278 C CA . LYS A 1 186 ? 16.369 -30.303 100.626 1.00 13.70 210 LYS A CA 1
ATOM 1279 C C . LYS A 1 186 ? 16.710 -29.450 99.405 1.00 14.38 210 LYS A C 1
ATOM 1280 O O . LYS A 1 186 ? 17.837 -28.988 99.242 1.00 13.89 210 LYS A O 1
ATOM 1286 N N . ILE A 1 187 ? 15.724 -29.236 98.552 1.00 14.48 211 ILE A N 1
ATOM 1287 C CA . ILE A 1 187 ? 15.921 -28.404 97.362 1.00 15.60 211 ILE A CA 1
ATOM 1288 C C . ILE A 1 187 ? 16.428 -27.022 97.735 1.00 15.03 211 ILE A C 1
ATOM 1289 O O . ILE A 1 187 ? 17.314 -26.484 97.078 1.00 14.85 211 ILE A O 1
ATOM 1294 N N . SER A 1 188 ? 15.902 -26.469 98.824 1.00 14.43 212 SER A N 1
ATOM 1295 C CA . SER A 1 188 ? 16.266 -25.119 99.259 1.00 14.38 212 SER A CA 1
ATOM 1296 C C . SER A 1 188 ? 17.723 -25.025 99.733 1.00 14.63 212 SER A C 1
ATOM 1297 O O . SER A 1 188 ? 18.225 -23.932 99.995 1.00 14.56 212 SER A O 1
ATOM 1300 N N . CYS A 1 189 ? 18.351 -26.193 99.901 1.00 15.54 213 CYS A N 1
ATOM 1301 C CA . CYS A 1 189 ? 19.766 -26.316 100.316 1.00 16.00 213 CYS A CA 1
ATOM 1302 C C . CYS A 1 189 ? 20.712 -26.765 99.202 1.00 17.72 213 CYS A C 1
ATOM 1303 O O . CYS A 1 189 ? 21.922 -26.910 99.437 1.00 17.77 213 CYS A O 1
ATOM 1306 N N . LEU A 1 190 ? 20.177 -26.987 98.001 1.00 17.49 214 LEU A N 1
ATOM 1307 C CA . LEU A 1 190 ? 20.936 -27.705 96.954 1.00 19.58 214 LEU A CA 1
ATOM 1308 C C . LEU A 1 190 ? 22.102 -26.952 96.349 1.00 20.11 214 LEU A C 1
ATOM 1309 O O . LEU A 1 190 ? 23.033 -27.566 95.797 1.00 21.18 214 LEU A O 1
ATOM 1314 N N . ASN A 1 191 ? 22.048 -25.631 96.408 1.00 19.62 215 ASN A N 1
ATOM 1315 C CA . ASN A 1 191 ? 23.146 -24.813 95.912 1.00 19.83 215 ASN A CA 1
ATOM 1316 C C . ASN A 1 191 ? 23.317 -23.576 96.786 1.00 19.98 215 ASN A C 1
ATOM 1317 O O . ASN A 1 191 ? 22.440 -23.272 97.612 1.00 19.13 215 ASN A O 1
ATOM 1322 N N . ASP A 1 192 ? 24.431 -22.865 96.630 1.00 20.33 216 ASP A N 1
ATOM 1323 C CA . ASP A 1 192 ? 24.744 -21.747 97.525 1.00 21.77 216 ASP A CA 1
ATOM 1324 C C . ASP A 1 192 ? 23.720 -20.612 97.482 1.00 21.12 216 ASP A C 1
ATOM 1325 O O . ASP A 1 192 ? 23.389 -20.035 98.514 1.00 21.05 216 ASP A O 1
ATOM 1330 N N . LYS A 1 193 ? 23.218 -20.301 96.290 1.00 20.77 217 LYS A N 1
ATOM 1331 C CA . LYS A 1 193 ? 22.304 -19.173 96.147 1.00 21.30 217 LYS A CA 1
ATOM 1332 C C . LYS A 1 193 ? 20.987 -19.447 96.869 1.00 19.34 217 LYS A C 1
ATOM 1333 O O . LYS A 1 193 ? 20.545 -18.637 97.680 1.00 19.15 217 LYS A O 1
ATOM 1339 N N . LEU A 1 194 ? 20.387 -20.599 96.597 1.00 17.91 218 LEU A N 1
ATOM 1340 C CA . LEU A 1 194 ? 19.137 -20.953 97.275 1.00 16.31 218 LEU A CA 1
ATOM 1341 C C . LEU A 1 194 ? 19.339 -21.143 98.769 1.00 15.82 218 LEU A C 1
ATOM 1342 O O . LEU A 1 194 ? 18.459 -20.815 99.548 1.00 15.06 218 LEU A O 1
ATOM 1347 N N . SER A 1 195 ? 20.499 -21.652 99.171 1.00 15.92 219 SER A N 1
ATOM 1348 C CA . SER A 1 195 ? 20.774 -21.891 100.596 1.00 16.08 219 SER A CA 1
ATOM 1349 C C . SER A 1 195 ? 20.694 -20.622 101.447 1.00 17.00 219 SER A C 1
ATOM 1350 O O . SER A 1 195 ? 20.447 -20.695 102.647 1.00 16.86 219 SER A O 1
ATOM 1353 N N . SER A 1 196 ? 20.879 -19.469 100.817 1.00 17.36 220 SER A N 1
ATOM 1354 C CA . SER A 1 196 ? 20.871 -18.192 101.530 1.00 18.89 220 SER A CA 1
ATOM 1355 C C . SER A 1 196 ? 19.463 -17.611 101.630 1.00 18.23 220 SER A C 1
ATOM 1356 O O . SER A 1 196 ? 19.228 -16.691 102.412 1.00 18.95 220 SER A O 1
ATOM 1359 N N . TYR A 1 197 ? 18.543 -18.133 100.822 1.00 16.66 221 TYR A N 1
ATOM 1360 C CA . TYR A 1 197 ? 17.170 -17.610 100.834 1.00 15.80 221 TYR A CA 1
ATOM 1361 C C . TYR A 1 197 ? 16.472 -17.887 102.159 1.00 15.40 221 TYR A C 1
ATOM 1362 O O . TYR A 1 197 ? 16.592 -18.987 102.707 1.00 15.73 221 TYR A O 1
ATOM 1371 N N . PRO A 1 198 ? 15.740 -16.901 102.687 1.00 13.91 222 PRO A N 1
ATOM 1372 C CA . PRO A 1 198 ? 14.944 -17.170 103.887 1.00 13.37 222 PRO A CA 1
ATOM 1373 C C . PRO A 1 198 ? 13.780 -18.092 103.543 1.00 13.32 222 PRO A C 1
ATOM 1374 O O . PRO A 1 198 ? 13.279 -18.063 102.401 1.00 13.14 222 PRO A O 1
ATOM 1378 N N . LEU A 1 199 ? 13.349 -18.893 104.524 1.00 12.46 223 LEU A N 1
ATOM 1379 C CA . LEU A 1 199 ? 12.218 -19.787 104.344 1.00 12.59 223 LEU A CA 1
ATOM 1380 C C . LEU A 1 199 ? 10.951 -19.169 104.905 1.00 12.24 223 LEU A C 1
ATOM 1381 O O . LEU A 1 199 ? 10.950 -18.605 106.011 1.00 13.02 223 LEU A O 1
ATOM 1386 N N . PHE A 1 200 ? 9.878 -19.300 104.138 1.00 11.72 224 PHE A N 1
ATOM 1387 C CA . PHE A 1 200 ? 8.565 -18.814 104.509 1.00 12.28 224 PHE A CA 1
ATOM 1388 C C . PHE A 1 200 ? 7.723 -20.042 104.810 1.00 12.23 224 PHE A C 1
ATOM 1389 O O . PHE A 1 200 ? 7.303 -20.768 103.900 1.00 12.57 224 PHE A O 1
ATOM 1397 N N . LEU A 1 201 ? 7.533 -20.296 106.102 1.00 12.08 225 LEU A N 1
ATOM 1398 C CA . LEU A 1 201 ? 7.062 -21.591 106.592 1.00 11.68 225 LEU A CA 1
ATOM 1399 C C . LEU A 1 201 ? 5.635 -21.508 107.099 1.00 13.45 225 LEU A C 1
ATOM 1400 O O . LEU A 1 201 ? 5.239 -20.535 107.740 1.00 13.34 225 LEU A O 1
ATOM 1405 N N . HIS A 1 202 ? 4.878 -22.556 106.782 1.00 14.55 226 HIS A N 1
ATOM 1406 C CA . HIS A 1 202 ? 3.486 -22.722 107.215 1.00 16.42 226 HIS A CA 1
ATOM 1407 C C . HIS A 1 202 ? 3.438 -23.813 108.286 1.00 16.43 226 HIS A C 1
ATOM 1408 O O . HIS A 1 202 ? 3.974 -24.911 108.113 1.00 16.06 226 HIS A O 1
ATOM 1415 N N . MET A 1 203 ? 2.801 -23.510 109.408 1.00 17.11 227 MET A N 1
ATOM 1416 C CA . MET A 1 203 ? 2.582 -24.498 110.440 1.00 17.48 227 MET A CA 1
ATOM 1417 C C . MET A 1 203 ? 1.197 -24.255 111.030 1.00 18.32 227 MET A C 1
ATOM 1418 O O . MET A 1 203 ? 0.898 -23.165 111.569 1.00 18.40 227 MET A O 1
ATOM 1423 N N . ARG A 1 204 ? 0.367 -25.279 110.952 1.00 16.93 228 ARG A N 1
ATOM 1424 C CA . ARG A 1 204 ? -0.897 -25.273 111.674 1.00 16.87 228 ARG A CA 1
ATOM 1425 C C . ARG A 1 204 ? -1.125 -26.627 112.317 1.00 16.11 228 ARG A C 1
ATOM 1426 O O . ARG A 1 204 ? -1.146 -27.641 111.625 1.00 15.45 228 ARG A O 1
ATOM 1434 N N . SER A 1 205 ? -1.298 -26.627 113.641 1.00 15.87 229 SER A N 1
ATOM 1435 C CA . SER A 1 205 ? -1.663 -27.828 114.414 1.00 15.88 229 SER A CA 1
ATOM 1436 C C . SER A 1 205 ? -0.698 -28.999 114.246 1.00 16.07 229 SER A C 1
ATOM 1437 O O . SER A 1 205 ? -1.074 -30.162 114.385 1.00 16.62 229 SER A O 1
ATOM 1440 N N . ALA A 1 206 ? 0.557 -28.683 113.937 1.00 15.56 230 ALA A N 1
ATOM 1441 C CA . ALA A 1 206 ? 1.554 -29.681 113.578 1.00 15.70 230 ALA A CA 1
ATOM 1442 C C . ALA A 1 206 ? 2.899 -29.378 114.244 1.00 15.22 230 ALA A C 1
ATOM 1443 O O . ALA A 1 206 ? 3.938 -29.711 113.694 1.00 14.80 230 ALA A O 1
ATOM 1445 N N . CYS A 1 207 ? 2.891 -28.756 115.420 1.00 16.18 231 CYS A N 1
ATOM 1446 C CA . CYS A 1 207 ? 4.134 -28.203 115.939 1.00 15.95 231 CYS A CA 1
ATOM 1447 C C . CYS A 1 207 ? 5.217 -29.252 116.146 1.00 16.02 231 CYS A C 1
ATOM 1448 O O . CYS A 1 207 ? 6.360 -29.060 115.708 1.00 15.48 231 CYS A O 1
ATOM 1451 N N . ASP A 1 208 ? 4.887 -30.359 116.808 1.00 16.19 232 ASP A N 1
ATOM 1452 C CA . ASP A 1 208 ? 5.926 -31.341 117.110 1.00 16.17 232 ASP A CA 1
ATOM 1453 C C . ASP A 1 208 ? 6.560 -31.926 115.843 1.00 15.20 232 ASP A C 1
ATOM 1454 O O . ASP A 1 208 ? 7.788 -32.018 115.758 1.00 15.08 232 ASP A O 1
ATOM 1459 N N . ASP A 1 209 ? 5.734 -32.280 114.849 1.00 14.60 233 ASP A N 1
ATOM 1460 C CA . ASP A 1 209 ? 6.269 -32.838 113.609 1.00 15.06 233 ASP A CA 1
ATOM 1461 C C . ASP A 1 209 ? 7.051 -31.800 112.802 1.00 14.29 233 ASP A C 1
ATOM 1462 O O . ASP A 1 209 ? 8.049 -32.130 112.162 1.00 15.13 233 ASP A O 1
ATOM 1467 N N . PHE A 1 210 ? 6.595 -30.549 112.838 1.00 13.88 234 PHE A N 1
ATOM 1468 C CA . PHE A 1 210 ? 7.245 -29.437 112.124 1.00 13.62 234 PHE A CA 1
ATOM 1469 C C . PHE A 1 210 ? 8.632 -29.229 112.715 1.00 14.24 234 PHE A C 1
ATOM 1470 O O . PHE A 1 210 ? 9.626 -29.160 111.986 1.00 13.90 234 PHE A O 1
ATOM 1478 N N . VAL A 1 211 ? 8.709 -29.175 114.047 1.00 13.49 235 VAL A N 1
ATOM 1479 C CA . VAL A 1 211 ? 9.998 -29.002 114.728 1.00 14.77 235 VAL A CA 1
ATOM 1480 C C . VAL A 1 211 ? 10.912 -30.200 114.494 1.00 14.87 235 VAL A C 1
ATOM 1481 O O . VAL A 1 211 ? 12.111 -30.026 114.277 1.00 14.91 235 VAL A O 1
ATOM 1485 N N . GLN A 1 212 ? 10.350 -31.411 114.524 1.00 15.29 236 GLN A N 1
ATOM 1486 C CA . GLN A 1 212 ? 11.143 -32.610 114.299 1.00 16.25 236 GLN A CA 1
ATOM 1487 C C . GLN A 1 212 ? 11.846 -32.565 112.931 1.00 15.84 236 GLN A C 1
ATOM 1488 O O . GLN A 1 212 ? 13.032 -32.884 112.821 1.00 16.37 236 GLN A O 1
ATOM 1494 N N . ILE A 1 213 ? 11.119 -32.174 111.885 1.00 14.42 237 ILE A N 1
ATOM 1495 C CA . ILE A 1 213 ? 11.722 -32.111 110.556 1.00 14.77 237 ILE A CA 1
ATOM 1496 C C . ILE A 1 213 ? 12.760 -30.993 110.491 1.00 14.48 237 ILE A C 1
ATOM 1497 O O . ILE A 1 213 ? 13.899 -31.199 110.034 1.00 15.11 237 ILE A O 1
ATOM 1502 N N . LEU A 1 214 ? 12.392 -29.802 110.953 1.00 14.62 238 LEU A N 1
ATOM 1503 C CA . LEU A 1 214 ? 13.329 -28.689 110.885 1.00 14.21 238 LEU A CA 1
ATOM 1504 C C . LEU A 1 214 ? 14.592 -28.893 111.711 1.00 14.61 238 LEU A C 1
ATOM 1505 O O . LEU A 1 214 ? 15.676 -28.439 111.308 1.00 14.51 238 LEU A O 1
ATOM 1510 N N . GLU A 1 215 ? 14.458 -29.554 112.858 1.00 14.42 239 GLU A N 1
ATOM 1511 C CA . GLU A 1 215 ? 15.621 -29.778 113.723 1.00 14.75 239 GLU A CA 1
ATOM 1512 C C . GLU A 1 215 ? 16.709 -30.558 113.000 1.00 14.39 239 GLU A C 1
ATOM 1513 O O . GLU A 1 215 ? 17.911 -30.293 113.221 1.00 14.38 239 GLU A O 1
ATOM 1519 N N . ARG A 1 216 ? 16.309 -31.511 112.150 1.00 14.39 240 ARG A N 1
ATOM 1520 C CA . ARG A 1 216 ? 17.310 -32.273 111.393 1.00 15.04 240 ARG A CA 1
ATOM 1521 C C . ARG A 1 216 ? 18.125 -31.386 110.453 1.00 14.53 240 ARG A C 1
ATOM 1522 O O . ARG A 1 216 ? 19.322 -31.606 110.261 1.00 15.03 240 ARG A O 1
ATOM 1530 N N . PHE A 1 217 ? 17.483 -30.370 109.869 1.00 13.80 241 PHE A N 1
ATOM 1531 C CA . PHE A 1 217 ? 18.190 -29.419 109.024 1.00 13.13 241 PHE A CA 1
ATOM 1532 C C . PHE A 1 217 ? 18.976 -28.375 109.837 1.00 12.71 241 PHE A C 1
ATOM 1533 O O . PHE A 1 217 ? 19.995 -27.875 109.377 1.00 13.22 241 PHE A O 1
ATOM 1541 N N . VAL A 1 218 ? 18.485 -28.030 111.028 1.00 12.56 242 VAL A N 1
ATOM 1542 C CA . VAL A 1 218 ? 19.202 -27.085 111.890 1.00 13.64 242 VAL A CA 1
ATOM 1543 C C . VAL A 1 218 ? 20.537 -27.686 112.356 1.00 13.71 242 VAL A C 1
ATOM 1544 O O . VAL A 1 218 ? 21.580 -27.009 112.309 1.00 14.19 242 VAL A O 1
ATOM 1548 N N . VAL A 1 219 ? 20.504 -28.960 112.762 1.00 13.93 243 VAL A N 1
ATOM 1549 C CA . VAL A 1 219 ? 21.712 -29.669 113.234 1.00 14.97 243 VAL A CA 1
ATOM 1550 C C . VAL A 1 219 ? 22.524 -30.233 112.084 1.00 14.88 243 VAL A C 1
ATOM 1551 O O . VAL A 1 219 ? 23.756 -30.226 112.140 1.00 14.84 243 VAL A O 1
ATOM 1555 N N . GLY A 1 220 ? 21.836 -30.682 111.036 1.00 14.61 244 GLY A N 1
ATOM 1556 C CA . GLY A 1 220 ? 22.464 -31.328 109.877 1.00 14.30 244 GLY A CA 1
ATOM 1557 C C . GLY A 1 220 ? 22.188 -32.824 109.836 1.00 14.79 244 GLY A C 1
ATOM 1558 O O . GLY A 1 220 ? 22.141 -33.484 110.875 1.00 15.54 244 GLY A O 1
ATOM 1559 N N . PHE A 1 221 ? 21.955 -33.349 108.637 1.00 14.47 245 PHE A N 1
ATOM 1560 C CA . PHE A 1 221 ? 21.811 -34.804 108.461 1.00 14.66 245 PHE A CA 1
ATOM 1561 C C . PHE A 1 221 ? 22.243 -35.198 107.065 1.00 15.23 245 PHE A C 1
ATOM 1562 O O . PHE A 1 221 ? 22.284 -34.370 106.161 1.00 15.21 245 PHE A O 1
ATOM 1570 N N . THR A 1 222 ? 22.536 -36.486 106.899 1.00 15.93 246 THR A N 1
ATOM 1571 C CA . THR A 1 222 ? 23.002 -37.020 105.632 1.00 17.37 246 THR A CA 1
ATOM 1572 C C . THR A 1 222 ? 21.929 -37.904 105.009 1.00 18.64 246 THR A C 1
ATOM 1573 O O . THR A 1 222 ? 21.391 -38.792 105.668 1.00 19.86 246 THR A O 1
ATOM 1577 N N . ASP A 1 223 ? 21.611 -37.617 103.745 1.00 19.97 247 ASP A N 1
ATOM 1578 C CA . ASP A 1 223 ? 20.593 -38.357 103.005 1.00 21.38 247 ASP A CA 1
ATOM 1579 C C . ASP A 1 223 ? 21.291 -39.301 102.030 1.00 22.98 247 ASP A C 1
ATOM 1580 O O . ASP A 1 223 ? 21.544 -38.940 100.883 1.00 24.08 247 ASP A O 1
ATOM 1585 N N . GLU A 1 224 ? 21.576 -40.509 102.505 1.00 25.56 248 GLU A N 1
ATOM 1586 C CA . GLU A 1 224 ? 22.226 -41.532 101.703 1.00 26.90 248 GLU A CA 1
ATOM 1587 C C . GLU A 1 224 ? 21.299 -42.021 100.588 1.00 27.09 248 GLU A C 1
ATOM 1588 O O . GLU A 1 224 ? 21.711 -42.073 99.427 1.00 28.60 248 GLU A O 1
ATOM 1590 N N . LYS A 1 225 ? 20.052 -42.339 100.942 1.00 26.96 249 LYS A N 1
ATOM 1591 C CA . LYS A 1 225 ? 19.106 -42.954 99.998 1.00 27.07 249 LYS A CA 1
ATOM 1592 C C . LYS A 1 225 ? 18.669 -42.052 98.843 1.00 25.44 249 LYS A C 1
ATOM 1593 O O . LYS A 1 225 ? 18.536 -42.516 97.712 1.00 25.41 249 LYS A O 1
ATOM 1599 N N . ASP A 1 226 ? 18.442 -40.769 99.117 1.00 23.39 250 ASP A N 1
ATOM 1600 C CA . ASP A 1 226 ? 18.038 -39.817 98.066 1.00 21.67 250 ASP A CA 1
ATOM 1601 C C . ASP A 1 226 ? 16.954 -40.392 97.137 1.00 20.37 250 ASP A C 1
ATOM 1602 O O . ASP A 1 226 ? 17.127 -40.441 95.912 1.00 20.68 250 ASP A O 1
ATOM 1607 N N . THR A 1 227 ? 15.836 -40.795 97.735 1.00 20.02 251 THR A N 1
ATOM 1608 C CA . THR A 1 227 ? 14.716 -41.395 97.015 1.00 19.60 251 THR A CA 1
ATOM 1609 C C . THR A 1 227 ? 14.312 -40.588 95.783 1.00 19.55 251 THR A C 1
ATOM 1610 O O . THR A 1 227 ? 14.016 -41.154 94.719 1.00 19.92 251 THR A O 1
ATOM 1614 N N . PHE A 1 228 ? 14.319 -39.263 95.913 1.00 18.29 252 PHE A N 1
ATOM 1615 C CA . PHE A 1 228 ? 13.848 -38.405 94.822 1.00 18.39 252 PHE A CA 1
ATOM 1616 C C . PHE A 1 228 ? 14.955 -37.866 93.923 1.00 18.79 252 PHE A C 1
ATOM 1617 O O . PHE A 1 228 ? 14.732 -36.993 93.077 1.00 18.49 252 PHE A O 1
ATOM 1625 N N . GLN A 1 229 ? 16.156 -38.426 94.098 1.00 19.97 253 GLN A N 1
ATOM 1626 C CA . GLN A 1 229 ? 17.276 -38.206 93.174 1.00 21.66 253 GLN A CA 1
ATOM 1627 C C . GLN A 1 229 ? 17.654 -36.728 93.008 1.00 21.58 253 GLN A C 1
ATOM 1628 O O . GLN A 1 229 ? 17.968 -36.260 91.912 1.00 21.47 253 GLN A O 1
ATOM 1634 N N . LEU A 1 230 ? 17.663 -35.999 94.122 1.00 21.31 254 LEU A N 1
ATOM 1635 C CA . LEU A 1 230 ? 17.964 -34.570 94.091 1.00 22.05 254 LEU A CA 1
ATOM 1636 C C . LEU A 1 230 ? 19.440 -34.307 93.851 1.00 23.95 254 LEU A C 1
ATOM 1637 O O . LEU A 1 230 ? 19.819 -33.265 93.320 1.00 24.30 254 LEU A O 1
ATOM 1642 N N . GLN A 1 231 ? 20.277 -35.254 94.252 1.00 26.27 255 GLN A N 1
ATOM 1643 C CA . GLN A 1 231 ? 21.720 -35.097 94.101 1.00 29.54 255 GLN A CA 1
ATOM 1644 C C . GLN A 1 231 ? 22.163 -35.274 92.640 1.00 30.58 255 GLN A C 1
ATOM 1645 O O . GLN A 1 231 ? 23.349 -35.140 92.326 1.00 32.21 255 GLN A O 1
ATOM 1651 N N . LYS A 1 232 ? 21.199 -35.554 91.757 1.00 32.00 256 LYS A N 1
ATOM 1652 C CA . LYS A 1 232 ? 21.405 -35.594 90.302 1.00 32.92 256 LYS A CA 1
ATOM 1653 C C . LYS A 1 232 ? 21.116 -34.239 89.650 1.00 33.32 256 LYS A C 1
ATOM 1654 O O . LYS A 1 232 ? 21.422 -34.022 88.473 1.00 34.04 256 LYS A O 1
ATOM 1656 N N . LEU A 1 233 ? 20.518 -33.333 90.416 1.00 33.24 257 LEU A N 1
ATOM 1657 C CA . LEU A 1 233 ? 20.181 -32.003 89.925 1.00 33.08 257 LEU A CA 1
ATOM 1658 C C . LEU A 1 233 ? 21.368 -31.054 90.083 1.00 33.46 257 LEU A C 1
ATOM 1659 O O . LEU A 1 233 ? 21.274 -29.870 89.747 1.00 34.47 257 LEU A O 1
ATOM 1664 N N . SER A 1 236 ? 25.471 -28.942 95.544 1.00 32.49 260 SER A N 1
ATOM 1665 C CA . SER A 1 236 ? 26.744 -28.314 95.895 1.00 32.29 260 SER A CA 1
ATOM 1666 C C . SER A 1 236 ? 27.752 -29.314 96.465 1.00 32.31 260 SER A C 1
ATOM 1667 O O . SER A 1 236 ? 28.959 -29.033 96.512 1.00 32.73 260 SER A O 1
ATOM 1670 N N . SER A 1 237 ? 27.254 -30.469 96.904 1.00 32.12 261 SER A N 1
ATOM 1671 C CA . SER A 1 237 ? 28.099 -31.518 97.469 1.00 31.90 261 SER A CA 1
ATOM 1672 C C . SER A 1 237 ? 27.586 -32.910 97.113 1.00 31.54 261 SER A C 1
ATOM 1673 O O . SER A 1 237 ? 26.373 -33.154 97.073 1.00 31.92 261 SER A O 1
ATOM 1676 N N . SER A 1 238 ? 28.520 -33.825 96.865 1.00 30.91 262 SER A N 1
ATOM 1677 C CA . SER A 1 238 ? 28.180 -35.223 96.643 1.00 30.26 262 SER A CA 1
ATOM 1678 C C . SER A 1 238 ? 27.874 -35.916 97.958 1.00 29.33 262 SER A C 1
ATOM 1679 O O . SER A 1 238 ? 27.433 -37.064 97.962 1.00 29.89 262 SER A O 1
ATOM 1681 N N . SER A 1 239 ? 28.096 -35.209 99.071 1.00 27.89 263 SER A N 1
ATOM 1682 C CA . SER A 1 239 ? 28.084 -35.818 100.405 1.00 26.10 263 SER A CA 1
ATOM 1683 C C . SER A 1 239 ? 26.703 -36.252 100.861 1.00 24.39 263 SER A C 1
ATOM 1684 O O . SER A 1 239 ? 26.579 -37.192 101.649 1.00 24.60 263 SER A O 1
ATOM 1687 N N . GLY A 1 240 ? 25.668 -35.564 100.385 1.00 22.45 264 GLY A N 1
ATOM 1688 C CA . GLY A 1 240 ? 24.311 -35.808 100.866 1.00 20.61 264 GLY A CA 1
ATOM 1689 C C . GLY A 1 240 ? 23.993 -35.131 102.194 1.00 18.62 264 GLY A C 1
ATOM 1690 O O . GLY A 1 240 ? 22.949 -35.407 102.797 1.00 18.08 264 GLY A O 1
ATOM 1691 N N . PHE A 1 241 ? 24.923 -34.296 102.667 1.00 17.72 265 PHE A N 1
ATOM 1692 C CA . PHE A 1 241 ? 24.771 -33.602 103.949 1.00 16.70 265 PHE A CA 1
ATOM 1693 C C . PHE A 1 241 ? 23.978 -32.307 103.774 1.00 16.28 265 PHE A C 1
ATOM 1694 O O . PHE A 1 241 ? 24.402 -31.382 103.067 1.00 16.27 265 PHE A O 1
ATOM 1702 N N . TYR A 1 242 ? 22.826 -32.274 104.436 1.00 15.14 266 TYR A N 1
ATOM 1703 C CA . TYR A 1 242 ? 21.917 -31.125 104.436 1.00 14.86 266 TYR A CA 1
ATOM 1704 C C . TYR A 1 242 ? 21.978 -30.410 105.783 1.00 14.07 266 TYR A C 1
ATOM 1705 O O . TYR A 1 242 ? 21.700 -31.020 106.815 1.00 15.41 266 TYR A O 1
ATOM 1714 N N . LYS A 1 243 ? 22.304 -29.118 105.764 1.00 13.86 267 LYS A N 1
ATOM 1715 C CA . LYS A 1 243 ? 22.257 -28.301 106.978 1.00 13.80 267 LYS A CA 1
ATOM 1716 C C . LYS A 1 243 ? 21.961 -26.859 106.608 1.00 13.99 267 LYS A C 1
ATOM 1717 O O . LYS A 1 243 ? 22.589 -26.323 105.700 1.00 14.38 267 LYS A O 1
ATOM 1723 N N . PHE A 1 244 ? 21.033 -26.220 107.317 1.00 13.50 268 PHE A N 1
ATOM 1724 C CA . PHE A 1 244 ? 20.788 -24.808 107.060 1.00 13.68 268 PHE A CA 1
ATOM 1725 C C . PHE A 1 244 ? 22.044 -23.969 107.301 1.00 13.74 268 PHE A C 1
ATOM 1726 O O . PHE A 1 244 ? 22.783 -24.167 108.275 1.00 14.73 268 PHE A O 1
ATOM 1734 N N . HIS A 1 245 ? 22.261 -23.002 106.415 1.00 15.35 269 HIS A N 1
ATOM 1735 C CA . HIS A 1 245 ? 23.276 -21.992 106.648 1.00 16.08 269 HIS A CA 1
ATOM 1736 C C . HIS A 1 245 ? 23.060 -21.325 108.012 1.00 17.10 269 HIS A C 1
ATOM 1737 O O . HIS A 1 245 ? 21.913 -21.098 108.400 1.00 15.90 269 HIS A O 1
ATO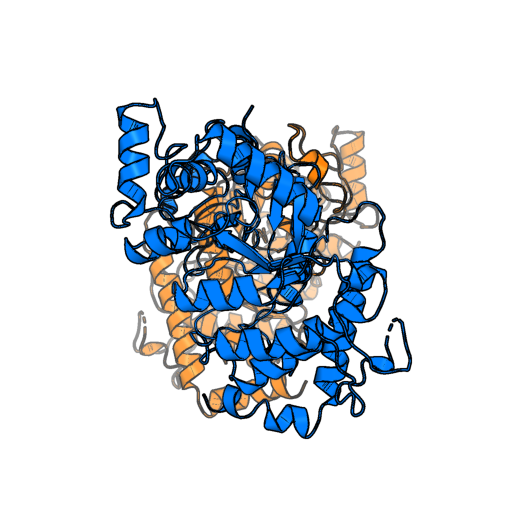M 1744 N N . PRO A 1 246 ? 24.139 -21.009 108.758 1.00 17.00 270 PRO A N 1
ATOM 1745 C CA . PRO A 1 246 ? 23.923 -20.466 110.095 1.00 18.45 270 PRO A CA 1
ATOM 1746 C C . PRO A 1 246 ? 23.208 -19.113 110.105 1.00 18.64 270 PRO A C 1
ATOM 1747 O O . PRO A 1 246 ? 22.675 -18.732 111.146 1.00 20.32 270 PRO A O 1
ATOM 1751 N N . ASP A 1 247 ? 23.188 -18.415 108.970 1.00 19.17 271 ASP A N 1
ATOM 1752 C CA . ASP A 1 247 ? 22.467 -17.140 108.870 1.00 19.52 271 ASP A CA 1
ATOM 1753 C C . ASP A 1 247 ? 21.109 -17.224 108.160 1.00 18.85 271 ASP A C 1
ATOM 1754 O O . ASP A 1 247 ? 20.438 -16.207 107.993 1.00 19.02 271 ASP A O 1
ATOM 1759 N N . ARG A 1 248 ? 20.696 -18.418 107.745 1.00 16.92 272 ARG A N 1
ATOM 1760 C CA . ARG A 1 248 ? 19.389 -18.550 107.086 1.00 15.53 272 ARG A CA 1
ATOM 1761 C C . ARG A 1 248 ? 18.256 -18.253 108.069 1.00 14.95 272 ARG A C 1
ATOM 1762 O O . ARG A 1 248 ? 18.226 -18.768 109.201 1.00 14.82 272 ARG A O 1
ATOM 1770 N N . LYS A 1 249 ? 17.328 -17.408 107.620 1.00 13.56 273 LYS A N 1
ATOM 1771 C CA . LYS A 1 249 ? 16.191 -17.024 108.457 1.00 14.26 273 LYS A CA 1
ATOM 1772 C C . LYS A 1 249 ? 15.001 -17.932 108.184 1.00 14.02 273 LYS A C 1
ATOM 1773 O O . LYS A 1 249 ? 14.766 -18.346 107.040 1.00 14.01 273 LYS A O 1
ATOM 1779 N N . LEU A 1 250 ? 14.272 -18.251 109.247 1.00 13.29 274 LEU A N 1
ATOM 1780 C CA . LEU A 1 250 ? 13.218 -19.246 109.227 1.00 13.06 274 LEU A CA 1
ATOM 1781 C C . LEU A 1 250 ? 11.965 -18.555 109.748 1.00 13.07 274 LEU A C 1
ATOM 1782 O O . LEU A 1 250 ? 11.819 -18.363 110.945 1.00 12.96 274 LEU A O 1
ATOM 1787 N N . VAL A 1 251 ? 11.082 -18.159 108.836 1.00 12.24 275 VAL A N 1
ATOM 1788 C CA . VAL A 1 251 ? 9.933 -17.336 109.194 1.00 12.48 275 VAL A CA 1
ATOM 1789 C C . VAL A 1 251 ? 8.695 -18.200 109.288 1.00 12.46 275 VAL A C 1
ATOM 1790 O O . VAL A 1 251 ? 8.288 -18.824 108.296 1.00 12.67 275 VAL A O 1
ATOM 1794 N N . VAL A 1 252 ? 8.120 -18.267 110.492 1.00 13.07 276 VAL A N 1
ATOM 1795 C CA . VAL A 1 252 ? 6.894 -19.016 110.698 1.00 13.99 276 VAL A CA 1
ATOM 1796 C C . VAL A 1 252 ? 5.703 -18.074 110.528 1.00 14.63 276 VAL A C 1
ATOM 1797 O O . VAL A 1 252 ? 5.362 -17.314 111.443 1.00 15.47 276 VAL A O 1
ATOM 1801 N N . HIS A 1 253 ? 5.077 -18.152 109.355 1.00 15.19 277 HIS A N 1
ATOM 1802 C CA . HIS A 1 253 ? 3.973 -17.274 108.915 1.00 15.57 277 HIS A CA 1
ATOM 1803 C C . HIS A 1 253 ? 2.710 -17.507 109.738 1.00 15.00 277 HIS A C 1
ATOM 1804 O O . HIS A 1 253 ? 2.420 -18.631 110.170 1.00 15.69 277 HIS A O 1
ATOM 1811 N N . SER A 1 254 ? 1.958 -16.436 109.968 1.00 15.15 278 SER A N 1
ATOM 1812 C CA . SER A 1 254 ? 0.576 -16.564 110.445 1.00 15.60 278 SER A CA 1
ATOM 1813 C C . SER A 1 254 ? 0.443 -17.452 111.690 1.00 16.12 278 SER A C 1
ATOM 1814 O O . SER A 1 254 ? -0.347 -18.399 111.717 1.00 16.95 278 SER A O 1
ATOM 1817 N N . PHE A 1 255 ? 1.241 -17.147 112.713 1.00 16.01 279 PHE A N 1
ATOM 1818 C CA . PHE A 1 255 ? 1.271 -17.965 113.912 1.00 15.76 279 PHE A CA 1
ATOM 1819 C C . PHE A 1 255 ? 0.028 -17.801 114.784 1.00 17.53 279 PHE A C 1
ATOM 1820 O O . PHE A 1 255 ? -0.319 -16.682 115.178 1.00 18.44 279 PHE A O 1
ATOM 1828 N N . THR A 1 256 ? -0.612 -18.926 115.122 1.00 19.14 280 THR A N 1
ATOM 1829 C CA . 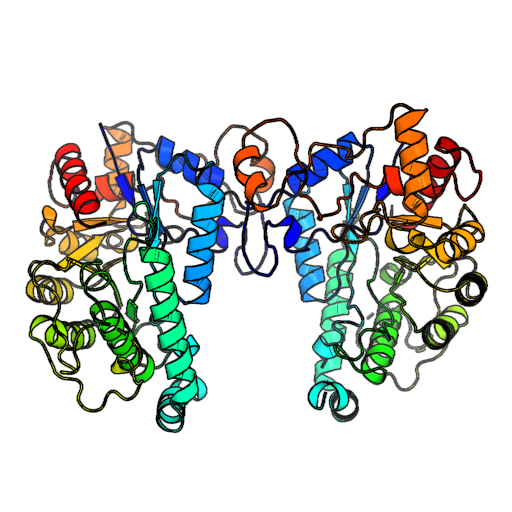THR A 1 256 ? -1.808 -18.892 115.983 1.00 20.12 280 THR A CA 1
ATOM 1830 C C . THR A 1 256 ? -1.764 -19.973 117.069 1.00 20.62 280 THR A C 1
ATOM 1831 O O . THR A 1 256 ? -2.802 -20.311 117.664 1.00 22.80 280 THR A O 1
ATOM 1835 N N . GLY A 1 257 ? -0.572 -20.501 117.334 1.00 19.92 281 GLY A N 1
ATOM 1836 C CA . GLY A 1 257 ? -0.401 -21.597 118.283 1.00 19.45 281 GLY A CA 1
ATOM 1837 C C . GLY A 1 257 ? -0.381 -21.206 119.753 1.00 18.85 281 GLY A C 1
ATOM 1838 O O . GLY A 1 257 ? -0.603 -20.051 120.137 1.00 18.54 281 GLY A O 1
ATOM 1839 N N . SER A 1 258 ? -0.132 -22.205 120.585 1.00 18.28 282 SER A N 1
ATOM 1840 C CA . SER A 1 258 ? -0.131 -22.019 122.014 1.00 18.58 282 SER A CA 1
ATOM 1841 C C . SER A 1 258 ? 1.190 -21.457 122.523 1.00 18.25 282 SER A C 1
ATOM 1842 O O . SER A 1 258 ? 2.176 -21.393 121.786 1.00 17.41 282 SER A O 1
ATOM 1845 N N . ALA A 1 259 ? 1.216 -21.058 123.792 1.00 17.58 283 ALA A N 1
ATOM 1846 C CA . ALA A 1 259 ? 2.459 -20.616 124.441 1.00 17.90 283 ALA A CA 1
ATOM 1847 C C . ALA A 1 259 ? 3.530 -21.714 124.416 1.00 17.68 283 ALA A C 1
ATOM 1848 O O . ALA A 1 259 ? 4.706 -21.432 124.213 1.00 17.48 283 ALA A O 1
ATOM 1850 N N . ILE A 1 260 ? 3.116 -22.966 124.611 1.00 18.22 284 ILE A N 1
ATOM 1851 C CA . ILE A 1 260 ? 4.048 -24.094 124.561 1.00 18.99 284 ILE A CA 1
ATOM 1852 C C . ILE A 1 260 ? 4.622 -24.252 123.146 1.00 17.99 284 ILE A C 1
ATOM 1853 O O . ILE A 1 260 ? 5.828 -24.442 122.975 1.00 17.22 284 ILE A O 1
ATOM 1858 N N . ASP A 1 261 ? 3.758 -24.133 122.143 1.00 17.01 285 ASP A N 1
ATOM 1859 C CA . ASP A 1 261 ? 4.214 -24.209 120.750 1.00 16.44 285 ASP A CA 1
ATOM 1860 C C . ASP A 1 261 ? 5.209 -23.099 120.453 1.00 16.14 285 ASP A C 1
ATOM 1861 O O . ASP A 1 261 ? 6.240 -23.337 119.798 1.00 15.27 285 ASP A O 1
ATOM 1866 N N . LEU A 1 262 ? 4.903 -21.885 120.915 1.00 15.10 286 LEU A N 1
ATOM 1867 C CA . LEU A 1 262 ? 5.801 -20.753 120.676 1.00 14.81 286 LEU A CA 1
ATOM 1868 C C . LEU A 1 262 ? 7.196 -21.030 121.228 1.00 14.63 286 LEU A C 1
ATOM 1869 O O . LEU A 1 262 ? 8.188 -20.770 120.567 1.00 14.91 286 LEU A O 1
ATOM 1874 N N . GLN A 1 263 ? 7.276 -21.534 122.461 1.00 15.02 287 GLN A N 1
ATOM 1875 C CA . GLN A 1 263 ? 8.571 -21.810 123.057 1.00 15.48 287 GLN A CA 1
ATOM 1876 C C . GLN A 1 263 ? 9.328 -22.896 122.265 1.00 15.50 287 GLN A C 1
ATOM 1877 O O . GLN A 1 263 ? 10.541 -22.791 122.077 1.00 15.46 287 GLN A O 1
ATOM 1883 N N . LYS A 1 264 ? 8.620 -23.907 121.775 1.00 15.27 288 LYS A N 1
ATOM 1884 C CA . LYS A 1 264 ? 9.276 -24.916 120.943 1.00 15.56 288 LYS A CA 1
ATOM 1885 C C . LYS A 1 264 ? 9.872 -24.278 119.687 1.00 15.60 288 LYS A C 1
ATOM 1886 O O . LYS A 1 264 ? 10.991 -24.627 119.278 1.00 16.13 288 LYS A O 1
ATOM 1892 N N . LEU A 1 265 ? 9.136 -23.352 119.071 1.00 15.03 289 LEU A N 1
ATOM 1893 C CA . LEU A 1 265 ? 9.634 -22.705 117.862 1.00 14.81 289 LEU A CA 1
ATOM 1894 C C . LEU A 1 265 ? 10.828 -21.798 118.165 1.00 14.93 289 LEU A C 1
ATOM 1895 O O . LEU A 1 265 ? 11.841 -21.836 117.455 1.00 14.79 289 LEU A O 1
ATOM 1900 N N . LEU A 1 266 ? 10.730 -20.993 119.223 1.00 16.03 290 LEU A N 1
ATOM 1901 C CA . LEU A 1 266 ? 11.812 -20.057 119.551 1.00 16.76 290 LEU A CA 1
ATOM 1902 C C . LEU A 1 266 ? 13.096 -20.773 119.911 1.00 17.54 290 LEU A C 1
ATOM 1903 O O . LEU A 1 266 ? 14.188 -20.274 119.614 1.00 18.62 290 LEU A O 1
ATOM 1908 N N . ASN A 1 267 ? 12.962 -21.942 120.529 1.00 18.25 291 ASN A N 1
ATOM 1909 C CA . ASN A 1 267 ? 14.114 -22.720 120.979 1.00 19.97 291 ASN A CA 1
ATOM 1910 C C . ASN A 1 267 ? 14.744 -23.552 119.862 1.00 19.88 291 ASN A C 1
ATOM 1911 O O . ASN A 1 267 ? 15.888 -24.004 119.985 1.00 20.97 291 ASN A O 1
ATOM 1916 N N . LEU A 1 268 ? 14.005 -23.757 118.777 1.00 19.03 292 LEU A N 1
ATOM 1917 C CA . LEU A 1 268 ? 14.519 -24.504 117.631 1.00 18.88 292 LEU A CA 1
ATOM 1918 C C . LEU A 1 268 ? 15.780 -23.842 117.051 1.00 18.95 292 LEU A C 1
ATOM 1919 O O . LEU A 1 268 ? 16.747 -24.535 116.718 1.00 19.68 292 LEU A O 1
ATOM 1924 N N . SER A 1 269 ? 15.766 -22.509 116.958 1.00 17.52 293 SER A N 1
ATOM 1925 C CA . SER A 1 269 ? 16.865 -21.742 116.365 1.00 16.90 293 SER A CA 1
ATOM 1926 C C . SER A 1 269 ? 16.708 -20.268 116.701 1.00 16.85 293 SER A C 1
ATOM 1927 O O . SER A 1 269 ? 15.593 -19.764 116.712 1.00 16.09 293 SER A O 1
ATOM 1930 N N . PRO A 1 270 ? 17.820 -19.562 116.951 1.00 16.75 294 PRO A N 1
ATOM 1931 C CA . PRO A 1 270 ? 17.758 -18.115 117.141 1.00 16.43 294 PRO A CA 1
ATOM 1932 C C . PRO A 1 270 ? 17.277 -17.403 115.882 1.00 15.50 294 PRO A C 1
ATOM 1933 O O . PRO A 1 270 ? 16.910 -16.231 115.937 1.00 16.40 294 PRO A O 1
ATOM 1937 N N . ASN A 1 271 ? 17.273 -18.127 114.761 1.00 15.28 295 ASN A N 1
ATOM 1938 C CA . ASN A 1 271 ? 16.879 -17.556 113.465 1.00 14.89 295 ASN A CA 1
ATOM 1939 C C . ASN A 1 271 ? 15.419 -17.813 113.093 1.00 13.89 295 ASN A C 1
ATOM 1940 O O . ASN A 1 271 ? 15.016 -17.519 111.972 1.00 13.39 295 ASN A O 1
ATOM 1945 N N . ILE A 1 272 ? 14.649 -18.349 114.041 1.00 13.40 296 ILE A N 1
ATOM 1946 C CA . ILE A 1 272 ? 13.189 -18.459 113.910 1.00 13.50 296 ILE A CA 1
ATOM 1947 C C . ILE A 1 272 ? 12.568 -17.093 114.182 1.00 13.68 296 ILE A C 1
ATOM 1948 O O . ILE A 1 272 ? 12.885 -16.434 115.186 1.00 14.35 296 ILE A O 1
ATOM 1953 N N . PHE A 1 273 ? 11.696 -16.676 113.266 1.00 12.54 297 PHE A N 1
ATOM 1954 C CA . PHE A 1 273 ? 10.887 -15.470 113.431 1.00 12.56 297 PHE A CA 1
ATOM 1955 C C . PHE A 1 273 ? 9.428 -15.870 113.394 1.00 12.38 297 PHE A C 1
ATOM 1956 O O . PHE A 1 273 ? 9.081 -16.881 112.777 1.00 12.74 297 PHE A O 1
ATOM 1964 N N . ILE A 1 274 ? 8.575 -15.046 114.006 1.00 11.81 298 ILE A N 1
ATOM 1965 C CA . ILE A 1 274 ? 7.152 -15.367 114.150 1.00 12.32 298 ILE A CA 1
ATOM 1966 C C . ILE A 1 274 ? 6.327 -14.287 113.471 1.00 12.71 298 ILE A C 1
ATOM 1967 O O . ILE A 1 274 ? 6.401 -13.107 113.841 1.00 13.31 298 ILE A O 1
ATOM 1972 N N . GLY A 1 275 ? 5.563 -14.686 112.452 1.00 12.45 299 GLY A N 1
ATOM 1973 C CA . GLY A 1 275 ? 4.649 -13.771 111.761 1.00 12.24 299 GLY A CA 1
ATOM 1974 C C . GLY A 1 275 ? 3.327 -13.622 112.499 1.00 12.42 299 GLY A C 1
ATOM 1975 O O . GLY A 1 275 ? 2.700 -14.615 112.897 1.00 13.43 299 GLY A O 1
ATOM 1976 N N . VAL A 1 276 ? 2.912 -12.366 112.669 1.00 12.09 300 VAL A N 1
ATOM 1977 C CA . VAL A 1 276 ? 1.711 -12.017 113.422 1.00 12.27 300 VAL A CA 1
ATOM 1978 C C . VAL A 1 276 ? 0.778 -11.198 112.530 1.00 12.36 300 VAL A C 1
ATOM 1979 O O . VAL A 1 276 ? 1.155 -10.152 112.003 1.00 12.93 300 VAL A O 1
ATOM 1983 N N . ASN A 1 277 ? -0.437 -11.715 112.348 1.00 12.65 301 ASN A N 1
ATOM 1984 C CA . ASN A 1 277 ? -1.480 -11.021 111.615 1.00 12.72 301 ASN A CA 1
ATOM 1985 C C . ASN A 1 277 ? -2.754 -10.983 112.467 1.00 13.51 301 ASN A C 1
ATOM 1986 O O . ASN A 1 277 ? -2.737 -11.366 113.636 1.00 13.62 301 ASN A O 1
ATOM 1991 N N . GLY A 1 278 ? -3.865 -10.546 111.884 1.00 13.21 302 GLY A N 1
ATOM 1992 C CA . GLY A 1 278 ? -5.105 -10.433 112.651 1.00 13.45 302 GLY A CA 1
ATOM 1993 C C . GLY A 1 278 ? -5.579 -11.756 113.208 1.00 13.91 302 GLY A C 1
ATOM 1994 O O . GLY A 1 278 ? -6.174 -11.787 114.287 1.00 14.92 302 GLY A O 1
ATOM 1995 N N . CYS A 1 279 ? -5.325 -12.853 112.498 1.00 13.86 303 CYS A N 1
ATOM 1996 C CA . CYS A 1 279 ? -5.711 -14.180 112.999 1.00 14.79 303 CYS A CA 1
ATOM 1997 C C . CYS A 1 279 ? -4.923 -14.578 114.260 1.00 14.71 303 CYS A C 1
ATOM 1998 O O . CYS A 1 279 ? -5.425 -15.333 115.103 1.00 15.73 303 CYS A O 1
ATOM 2001 N N . SER A 1 280 ? -3.699 -14.062 114.380 1.00 13.76 304 SER A N 1
ATOM 2002 C CA . SER A 1 280 ? -2.837 -14.272 115.537 1.00 14.50 304 SER A CA 1
ATOM 2003 C C . SER A 1 280 ? -3.311 -13.501 116.769 1.00 14.41 304 SER A C 1
ATOM 2004 O O . SER A 1 280 ? -2.668 -13.610 117.814 1.00 15.24 304 SER A O 1
ATOM 2007 N N . LEU A 1 281 ? -4.379 -12.699 116.637 1.00 14.63 305 LEU A N 1
ATOM 2008 C CA . LEU A 1 281 ? -4.767 -11.708 117.673 1.00 14.60 305 LEU A CA 1
ATOM 2009 C C . LEU A 1 281 ? -6.257 -11.819 118.061 1.00 15.43 305 LEU A C 1
ATOM 2010 O O . LEU A 1 281 ? -6.846 -10.873 118.620 1.00 15.45 305 LEU A O 1
ATOM 2015 N N . ARG A 1 282 ? -6.876 -12.964 117.764 1.00 16.18 306 ARG A N 1
ATOM 2016 C CA . ARG A 1 282 ? -8.335 -13.081 117.867 1.00 17.16 306 ARG A CA 1
ATOM 2017 C C . ARG A 1 282 ? -8.855 -13.254 119.276 1.00 17.75 306 ARG A C 1
ATOM 2018 O O . ARG A 1 282 ? -9.902 -12.696 119.621 1.00 17.71 306 ARG A O 1
ATOM 2026 N N . THR A 1 283 ? -8.150 -14.034 120.088 1.00 18.13 307 THR A N 1
ATOM 2027 C CA . THR A 1 283 ? -8.602 -14.291 121.462 1.00 18.96 307 THR A CA 1
ATOM 2028 C C . THR A 1 283 ? -7.644 -13.716 122.498 1.00 18.87 307 THR A C 1
ATOM 2029 O O . THR A 1 283 ? -6.493 -13.384 122.188 1.00 17.64 307 THR A O 1
ATOM 2033 N N . GLU A 1 284 ? -8.087 -13.628 123.752 1.00 19.33 308 GLU A N 1
ATOM 2034 C CA . GLU A 1 284 ? -7.183 -13.168 124.814 1.00 20.57 308 GLU A CA 1
ATOM 2035 C C . GLU A 1 284 ? -5.956 -14.086 124.962 1.00 20.07 308 GLU A C 1
ATOM 2036 O O . GLU A 1 284 ? -4.843 -13.605 125.198 1.00 20.11 308 GLU A O 1
ATOM 2042 N N . GLU A 1 285 ? -6.154 -15.393 124.777 1.00 20.05 309 GLU A N 1
ATOM 2043 C CA . GLU A 1 285 ? -5.032 -16.342 124.767 1.00 21.28 309 GLU A CA 1
ATOM 2044 C C . GLU A 1 285 ? -4.028 -15.997 123.671 1.00 19.67 309 GLU A C 1
ATOM 2045 O O . GLU A 1 285 ? -2.822 -15.960 123.932 1.00 19.00 309 GLU A O 1
ATOM 2051 N N . ASN A 1 286 ? -4.517 -15.763 122.450 1.00 18.51 310 ASN A N 1
ATOM 2052 C CA . ASN A 1 286 ? -3.641 -15.310 121.351 1.00 17.75 310 ASN A CA 1
ATOM 2053 C C . ASN A 1 286 ? -2.819 -14.079 121.760 1.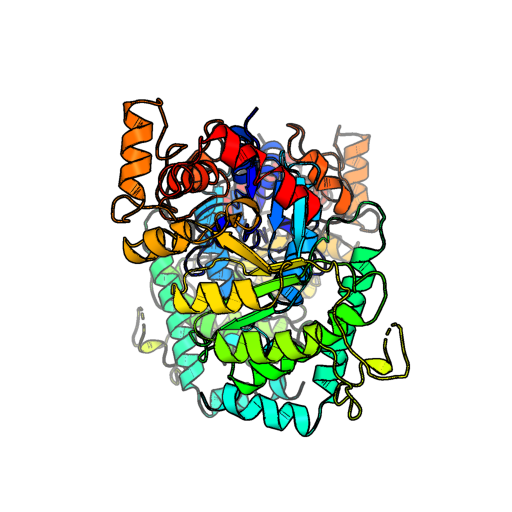00 17.54 310 ASN A C 1
ATOM 2054 O O . ASN A 1 286 ? -1.617 -13.995 121.480 1.00 16.62 310 ASN A O 1
ATOM 2059 N N . LEU A 1 287 ? -3.465 -13.087 122.372 1.00 17.14 311 LEU A N 1
ATOM 2060 C CA . LEU A 1 287 ? -2.753 -11.878 122.754 1.00 17.38 311 LEU A CA 1
ATOM 2061 C C . LEU A 1 287 ? -1.660 -12.174 123.783 1.00 17.39 311 LEU A C 1
ATOM 2062 O O . LEU A 1 287 ? -0.569 -11.616 123.699 1.00 18.49 311 LEU A O 1
ATOM 2067 N N . ALA A 1 288 ? -1.959 -13.067 124.727 1.00 17.63 312 ALA A N 1
ATOM 2068 C CA . ALA A 1 288 ? -0.995 -13.464 125.765 1.00 18.30 312 ALA A CA 1
ATOM 2069 C C . ALA A 1 288 ? 0.214 -14.147 125.151 1.00 18.78 312 ALA A C 1
ATOM 2070 O O . ALA A 1 288 ? 1.344 -13.982 125.620 1.00 20.33 312 ALA A O 1
ATOM 2072 N N . VAL A 1 289 ? -0.034 -14.927 124.109 1.00 18.10 313 VAL A N 1
ATOM 2073 C CA . VAL A 1 289 ? 1.047 -15.618 123.418 1.00 18.36 313 VAL A CA 1
ATOM 2074 C C . VAL A 1 289 ? 1.888 -14.596 122.658 1.00 17.99 313 VAL A C 1
ATOM 2075 O O . VAL A 1 289 ? 3.115 -14.609 122.760 1.00 18.06 313 VAL A O 1
ATOM 2079 N N . VAL A 1 290 ? 1.245 -13.696 121.912 1.00 17.93 314 VAL A N 1
ATOM 2080 C CA . VAL A 1 290 ? 1.965 -12.641 121.184 1.00 18.04 314 VAL A CA 1
ATOM 2081 C C . VAL A 1 290 ? 2.856 -11.797 122.107 1.00 18.54 314 VAL A C 1
ATOM 2082 O O . VAL A 1 290 ? 3.976 -11.425 121.725 1.00 19.09 314 VAL A O 1
ATOM 2086 N N . LYS A 1 291 ? 2.391 -11.536 123.328 1.00 19.19 315 LYS A N 1
ATOM 2087 C CA . LYS A 1 291 ? 3.168 -10.732 124.279 1.00 20.47 315 LYS A CA 1
ATOM 2088 C C . LYS A 1 291 ? 4.518 -11.390 124.576 1.00 19.85 315 LYS A C 1
ATOM 2089 O O . LYS A 1 291 ? 5.484 -10.687 124.878 1.00 20.56 315 LYS A O 1
ATOM 2095 N N . GLN A 1 292 ? 4.574 -12.722 124.462 1.00 19.20 316 GLN A N 1
ATOM 2096 C CA . GLN A 1 292 ? 5.791 -13.492 124.758 1.00 19.24 316 GLN A CA 1
ATOM 2097 C C . GLN A 1 292 ? 6.767 -13.614 123.590 1.00 18.49 316 GLN A C 1
ATOM 2098 O O . GLN A 1 292 ? 7.885 -14.112 123.762 1.00 18.59 316 GLN A O 1
ATOM 2104 N N . ILE A 1 293 ? 6.359 -13.179 122.401 1.00 17.14 317 ILE A N 1
ATOM 2105 C CA . ILE A 1 293 ? 7.284 -13.202 121.262 1.00 16.22 317 ILE A CA 1
ATOM 2106 C C . ILE A 1 293 ? 8.339 -12.097 121.430 1.00 16.09 317 ILE A C 1
ATOM 2107 O O . ILE A 1 293 ? 7.984 -10.923 121.549 1.00 16.31 317 ILE A O 1
ATOM 2112 N N . PRO A 1 294 ? 9.637 -12.448 121.427 1.00 15.78 318 PRO A N 1
ATOM 2113 C CA . PRO A 1 294 ? 10.637 -11.366 121.515 1.00 16.18 318 PRO A CA 1
ATOM 2114 C C . PRO A 1 294 ? 10.417 -10.340 120.408 1.00 15.51 318 PRO A C 1
ATOM 2115 O O . PRO A 1 294 ? 10.244 -10.702 119.237 1.00 14.98 318 PRO A O 1
ATOM 2119 N N . THR A 1 295 ? 10.400 -9.061 120.779 1.00 15.13 319 THR A N 1
ATOM 2120 C CA . THR A 1 295 ? 9.964 -8.023 119.847 1.00 15.63 319 THR A CA 1
ATOM 2121 C C . THR A 1 295 ? 10.770 -7.996 118.543 1.00 15.78 319 THR A C 1
ATOM 2122 O O . THR A 1 295 ? 10.196 -7.791 117.469 1.00 16.21 319 THR A O 1
ATOM 2126 N N . GLU A 1 296 ? 12.079 -8.224 118.622 1.00 15.09 320 GLU A N 1
ATOM 2127 C CA . GLU A 1 296 ? 12.905 -8.256 117.416 1.00 15.30 320 GLU A CA 1
ATOM 2128 C C . GLU A 1 296 ? 12.765 -9.541 116.587 1.00 15.51 320 GLU A C 1
ATOM 2129 O O . GLU A 1 296 ? 13.363 -9.658 115.510 1.00 17.34 320 GLU A O 1
ATOM 2135 N N . ARG A 1 297 ? 11.969 -10.487 117.084 1.00 15.41 321 ARG A N 1
ATOM 2136 C CA . ARG A 1 297 ? 11.722 -11.714 116.334 1.00 15.22 321 ARG A CA 1
ATOM 2137 C C . ARG A 1 297 ? 10.300 -11.792 115.798 1.00 15.35 321 ARG A C 1
ATOM 2138 O O . ARG A 1 297 ? 9.892 -12.817 115.251 1.00 15.70 321 ARG A O 1
ATOM 2146 N N . LEU A 1 298 ? 9.577 -10.683 115.918 1.00 14.24 322 LEU A N 1
ATOM 2147 C CA . LEU A 1 298 ? 8.171 -10.588 115.513 1.00 14.49 322 LEU A CA 1
ATOM 2148 C C . LEU A 1 298 ? 8.108 -9.863 114.180 1.00 14.88 322 LEU A C 1
ATOM 2149 O O . LEU A 1 298 ? 8.689 -8.783 114.024 1.00 15.77 322 LEU A O 1
ATOM 2154 N N . LEU A 1 299 ? 7.395 -10.451 113.217 1.00 13.91 323 LEU A N 1
ATOM 2155 C CA . LEU A 1 299 ? 7.164 -9.798 111.927 1.00 13.20 323 LEU A CA 1
ATOM 2156 C C . LEU A 1 299 ? 5.680 -9.577 111.729 1.00 13.10 323 LEU A C 1
ATOM 2157 O O . LEU A 1 299 ? 4.868 -10.355 112.222 1.00 14.17 323 LEU A O 1
ATOM 2162 N N . LEU A 1 300 ? 5.325 -8.494 111.038 1.00 12.36 324 LEU A N 1
ATOM 2163 C CA . LEU A 1 300 ? 3.915 -8.139 110.859 1.00 12.59 324 LEU A CA 1
ATOM 2164 C C . LEU A 1 300 ? 3.438 -8.520 109.465 1.00 12.52 324 LEU A C 1
ATOM 2165 O O . LEU A 1 300 ? 4.194 -8.457 108.483 1.00 12.76 324 LEU A O 1
ATOM 2170 N N . GLU A 1 301 ? 2.159 -8.880 109.378 1.00 12.64 325 GLU A N 1
ATOM 2171 C CA . GLU A 1 301 ? 1.543 -9.290 108.118 1.00 12.57 325 GLU A CA 1
ATOM 2172 C C . GLU A 1 301 ? 0.057 -9.127 108.244 1.00 12.63 325 GLU A C 1
ATOM 2173 O O . GLU A 1 301 ? -0.477 -9.071 109.365 1.00 12.38 325 GLU A O 1
ATOM 2179 N N . THR A 1 302 ? -0.616 -9.032 107.097 1.00 12.55 326 THR A N 1
ATOM 2180 C CA . THR A 1 302 ? -2.084 -8.986 107.109 1.00 13.04 326 THR A CA 1
ATOM 2181 C C . THR A 1 302 ? -2.731 -10.326 106.776 1.00 13.30 326 THR A C 1
ATOM 2182 O O . THR A 1 302 ? -3.839 -10.627 107.243 1.00 12.82 326 THR A O 1
ATOM 2186 N N . ASP A 1 303 ? -2.059 -11.146 105.961 1.00 12.45 327 ASP A N 1
ATOM 2187 C CA . ASP A 1 303 ? -2.693 -12.337 105.350 1.00 12.66 327 ASP A CA 1
ATOM 2188 C C . ASP A 1 303 ? -3.872 -11.948 104.461 1.00 12.72 327 ASP A C 1
ATOM 2189 O O . ASP A 1 303 ? -4.726 -12.797 104.154 1.00 12.93 327 ASP A O 1
ATOM 2194 N N . ALA A 1 304 ? -3.896 -10.687 104.019 1.00 12.25 328 ALA A N 1
ATOM 2195 C CA . ALA A 1 304 ? -5.010 -10.225 103.166 1.00 12.14 328 ALA A CA 1
ATOM 2196 C C . ALA A 1 304 ? -5.184 -11.198 101.977 1.00 12.67 328 ALA A C 1
ATOM 2197 O O . ALA A 1 304 ? -4.195 -11.653 101.384 1.00 12.63 328 ALA A O 1
ATOM 2199 N N . PRO A 1 305 ? -6.425 -11.536 101.613 1.00 12.98 329 PRO A N 1
ATOM 2200 C CA . PRO A 1 305 ? -7.691 -10.949 102.053 1.00 13.65 329 PRO A CA 1
ATOM 2201 C C . PRO A 1 305 ? -8.279 -11.519 103.340 1.00 13.78 329 PRO A C 1
ATOM 2202 O O . PRO A 1 305 ? -9.402 -11.150 103.702 1.00 14.29 329 PRO A O 1
ATOM 2206 N N . TRP A 1 306 ? -7.557 -12.425 103.992 1.00 14.86 330 TRP A N 1
ATOM 2207 C CA . TRP A 1 306 ? -7.995 -13.073 105.229 1.00 14.84 330 TRP A CA 1
ATOM 2208 C C . TRP A 1 306 ? -7.600 -12.261 106.452 1.00 14.85 330 TRP A C 1
ATOM 2209 O O . TRP A 1 306 ? -6.913 -11.237 106.344 1.00 13.97 330 TRP A O 1
ATOM 2220 N N . CYS A 1 307 ? -8.082 -12.705 107.614 1.00 14.07 331 CYS A N 1
ATOM 2221 C CA . CYS A 1 307 ? -7.606 -12.209 108.909 1.00 14.34 331 CYS A CA 1
ATOM 2222 C C . CYS A 1 307 ? -7.950 -10.758 109.229 1.00 15.26 331 CYS A C 1
ATOM 2223 O O . CYS A 1 307 ? -7.201 -10.065 109.934 1.00 14.83 331 CYS A O 1
ATOM 2226 N N . GLU A 1 308 ? -9.114 -10.312 108.749 1.00 15.72 332 GLU A N 1
ATOM 2227 C CA . GLU A 1 308 ? -9.643 -9.001 109.164 1.00 17.08 332 GLU A CA 1
ATOM 2228 C C . GLU A 1 308 ? -9.739 -8.963 110.686 1.00 16.78 332 GLU A C 1
ATOM 2229 O O . GLU A 1 308 ? -10.188 -9.921 111.300 1.00 16.75 332 GLU A O 1
ATOM 2235 N N . ILE A 1 309 ? -9.302 -7.860 111.276 1.00 16.35 333 ILE A N 1
ATOM 2236 C CA . ILE A 1 309 ? -9.509 -7.611 112.706 1.00 16.53 333 ILE A CA 1
ATOM 2237 C C . ILE A 1 309 ? -10.955 -7.143 112.899 1.00 16.62 333 ILE A C 1
ATOM 2238 O O . ILE A 1 309 ? -11.352 -6.099 112.370 1.00 17.78 333 ILE A O 1
ATOM 2243 N N . LYS A 1 310 ? -11.725 -7.959 113.623 1.00 16.86 334 LYS A N 1
ATOM 2244 C CA . LYS A 1 310 ? -13.171 -7.755 113.759 1.00 16.82 334 LYS A CA 1
ATOM 2245 C C . LYS A 1 310 ? -13.537 -7.315 115.169 1.00 16.48 334 LYS A C 1
ATOM 2246 O O . LYS A 1 310 ? -12.776 -7.511 116.121 1.00 15.86 334 LYS A O 1
ATOM 2252 N N . ARG A 1 311 ? -14.727 -6.731 115.290 1.00 16.45 335 ARG A N 1
ATOM 2253 C CA . ARG A 1 311 ? -15.220 -6.243 116.568 1.00 17.14 335 ARG A CA 1
ATOM 2254 C C . ARG A 1 311 ? -15.397 -7.341 117.610 1.00 16.87 335 ARG A C 1
ATOM 2255 O O . ARG A 1 311 ? -15.332 -7.081 118.806 1.00 16.78 335 ARG A O 1
ATOM 2263 N N . THR A 1 312 ? -15.591 -8.573 117.141 1.00 17.71 336 THR A N 1
ATOM 2264 C CA . THR A 1 312 ? -15.734 -9.742 117.996 1.00 18.93 336 THR A CA 1
ATOM 2265 C C . THR A 1 312 ? -14.395 -10.380 118.395 1.00 19.03 336 THR A C 1
ATOM 2266 O O . THR A 1 312 ? -14.374 -11.467 119.003 1.00 20.85 336 THR A O 1
ATOM 2270 N N . HIS A 1 313 ? -13.284 -9.734 118.035 1.00 17.65 337 HIS A N 1
ATOM 2271 C CA . HIS A 1 313 ? -11.938 -10.211 118.400 1.00 16.74 337 HIS A CA 1
ATOM 2272 C C . HIS A 1 313 ? -11.389 -9.449 119.601 1.00 16.46 337 HIS A C 1
ATOM 2273 O O . HIS A 1 313 ? -11.677 -8.252 119.762 1.00 15.47 337 HIS A O 1
ATOM 2280 N N . ALA A 1 314 ? -10.560 -10.112 120.408 1.00 15.89 338 ALA A N 1
ATOM 2281 C CA . ALA A 1 314 ? -9.970 -9.457 121.587 1.00 16.44 338 ALA A CA 1
ATOM 2282 C C . ALA A 1 314 ? -9.083 -8.270 121.203 1.00 16.67 338 ALA A C 1
ATOM 2283 O O . ALA A 1 314 ? -8.880 -7.348 121.995 1.00 17.39 338 ALA A O 1
ATOM 2285 N N . SER A 1 315 ? -8.575 -8.286 119.972 1.00 15.91 339 SER A N 1
ATOM 2286 C CA . SER A 1 315 ? -7.758 -7.220 119.436 1.00 16.16 339 SER A CA 1
ATOM 2287 C C . SER A 1 315 ? -8.508 -5.891 119.243 1.00 15.86 339 SER A C 1
ATOM 2288 O O . SER A 1 315 ? -7.883 -4.821 119.263 1.00 16.19 339 SER A O 1
ATOM 2291 N N . PHE A 1 316 ? -9.820 -5.953 119.003 1.00 16.23 340 PHE A N 1
ATOM 2292 C CA . PHE A 1 316 ? -10.539 -4.754 118.588 1.00 16.97 340 PHE A CA 1
ATOM 2293 C C . PHE A 1 316 ? -10.465 -3.637 119.606 1.00 17.65 340 PHE A C 1
ATOM 2294 O O . PHE A 1 316 ? -10.416 -2.469 119.224 1.00 17.84 340 PHE A O 1
ATOM 2302 N N . GLN A 1 317 ? -10.444 -3.986 120.886 1.00 18.32 341 GLN A N 1
ATOM 2303 C CA . GLN A 1 317 ? -10.425 -2.953 121.919 1.00 20.00 341 GLN A CA 1
ATOM 2304 C C . GLN A 1 317 ? -9.322 -1.907 121.725 1.00 20.55 341 GLN A C 1
ATOM 2305 O O . GLN A 1 317 ? -9.502 -0.735 122.055 1.00 20.86 341 GLN A O 1
ATOM 2311 N N . TYR A 1 318 ? -8.190 -2.333 121.167 1.00 20.78 342 TYR A N 1
ATOM 2312 C CA . TYR A 1 318 ? -7.078 -1.421 120.912 1.00 21.75 342 TYR A CA 1
ATOM 2313 C C . TYR A 1 318 ? -7.334 -0.505 119.719 1.00 22.77 342 TYR A C 1
ATOM 2314 O O . TYR A 1 318 ? -6.917 0.657 119.720 1.00 23.36 342 TYR A O 1
ATOM 2323 N N . LEU A 1 319 ? -8.043 -0.999 118.709 1.00 22.28 343 LEU A N 1
ATOM 2324 C CA . LEU A 1 319 ? -8.475 -0.129 117.615 1.00 23.35 343 LEU A CA 1
ATOM 2325 C C . LEU A 1 319 ? -9.553 0.851 118.071 1.00 24.28 343 LEU A C 1
ATOM 2326 O O . LEU A 1 319 ? -9.570 1.999 117.620 1.00 25.48 343 LEU A O 1
ATOM 2331 N N . ALA A 1 320 ? -10.464 0.391 118.928 1.00 25.14 344 ALA A N 1
ATOM 2332 C CA . ALA A 1 320 ? -11.462 1.282 119.524 1.00 25.80 344 ALA A CA 1
ATOM 2333 C C . ALA A 1 320 ? -10.772 2.432 120.271 1.00 26.09 344 ALA A C 1
ATOM 2334 O O . ALA A 1 320 ? -11.131 3.601 120.077 1.00 26.08 344 ALA A O 1
ATOM 2336 N N . LYS A 1 321 ? -9.772 2.096 121.089 1.00 26.33 345 LYS A N 1
ATOM 2337 C CA . LYS A 1 321 ? -8.985 3.091 121.828 1.00 27.00 345 LYS A CA 1
ATOM 2338 C C . LYS A 1 321 ? -8.368 4.114 120.881 1.00 26.77 345 LYS A C 1
ATOM 2339 O O . LYS A 1 321 ? -8.471 5.322 121.108 1.00 27.02 345 LYS A O 1
ATOM 2345 N N . TYR A 1 322 ? -7.732 3.633 119.814 1.00 26.13 346 TYR A N 1
ATOM 2346 C CA . TYR A 1 322 ? -7.116 4.522 118.838 1.00 26.27 346 TYR A CA 1
ATOM 2347 C C . TYR A 1 322 ? -8.117 5.416 118.103 1.00 26.90 346 TYR A C 1
ATOM 2348 O O . TYR A 1 322 ? -7.829 6.589 117.837 1.00 26.67 346 TYR A O 1
ATOM 2357 N N . GLN A 1 323 ? -9.297 4.866 117.807 1.00 28.36 347 GLN A N 1
ATOM 2358 C CA . GLN A 1 323 ? -10.380 5.633 117.188 1.00 29.92 347 GLN A CA 1
ATOM 2359 C C . GLN A 1 323 ? -10.770 6.796 118.087 1.00 30.77 347 GLN A C 1
ATOM 2360 O O . GLN A 1 323 ? -10.970 7.925 117.614 1.00 31.04 347 GLN A O 1
ATOM 2366 N N . GLU A 1 324 ? -10.851 6.503 119.386 1.00 31.56 348 GLU A N 1
ATOM 2367 C CA . GLU A 1 324 ? -11.348 7.449 120.380 1.00 32.64 348 GLU A CA 1
ATOM 2368 C C . GLU A 1 324 ? -10.329 8.528 120.723 1.00 33.20 348 GLU A C 1
ATOM 2369 O O . GLU A 1 324 ? -10.655 9.718 120.734 1.00 33.68 348 GLU A O 1
ATOM 2371 N N . VAL A 1 325 ? -9.097 8.117 121.000 1.00 33.61 349 VAL A N 1
ATOM 2372 C CA . VAL A 1 325 ? -8.128 9.025 121.608 1.00 34.17 349 VAL A CA 1
ATOM 2373 C C . VAL A 1 325 ? -6.970 9.421 120.701 1.00 34.37 349 VAL A C 1
ATOM 2374 O O . VAL A 1 325 ? -6.231 10.354 121.019 1.00 34.83 349 VAL A O 1
ATOM 2376 N N . ARG A 1 326 ? -6.816 8.732 119.572 1.00 34.11 350 ARG A N 1
ATOM 2377 C CA . ARG A 1 326 ? -5.605 8.885 118.758 1.00 33.89 350 ARG A CA 1
ATOM 2378 C C . ARG A 1 326 ? -5.860 9.250 117.295 1.00 33.56 350 ARG A C 1
ATOM 2379 O O . ARG A 1 326 ? -4.975 9.082 116.453 1.00 33.95 350 ARG A O 1
ATOM 2381 N N . ASP A 1 327 ? -7.062 9.741 116.994 1.00 33.02 351 ASP A N 1
ATOM 2382 C CA . ASP A 1 327 ? -7.396 10.230 115.652 1.00 32.66 351 ASP A CA 1
ATOM 2383 C C . ASP A 1 327 ? -7.320 9.158 114.559 1.00 32.34 351 ASP A C 1
ATOM 2384 O O . ASP A 1 327 ? -6.969 9.465 113.415 1.00 33.12 351 ASP A O 1
ATOM 2386 N N . PHE A 1 328 ? -7.661 7.918 114.908 1.00 31.21 352 PHE A N 1
ATOM 2387 C CA . PHE A 1 328 ? -7.501 6.797 113.972 1.00 29.88 352 PHE A CA 1
ATOM 2388 C C . PHE A 1 328 ? -8.759 6.536 113.146 1.00 29.90 352 PHE A C 1
ATOM 2389 O O . PHE A 1 328 ? -9.867 6.459 113.687 1.00 30.02 352 PHE A O 1
ATOM 2397 N N . GLU A 1 329 ? -8.570 6.383 111.836 1.00 30.03 353 GLU A N 1
ATOM 2398 C CA . GLU A 1 329 ? -9.668 6.100 110.917 1.00 29.77 353 GLU A CA 1
ATOM 2399 C C . GLU A 1 329 ? -9.854 4.597 110.701 1.00 29.85 353 GLU A C 1
ATOM 2400 O O . GLU A 1 329 ? -8.949 3.918 110.191 1.00 29.18 353 GLU A O 1
ATOM 2402 N N . TYR A 1 330 ? -11.016 4.092 111.117 1.00 29.10 354 TYR A N 1
ATOM 2403 C CA . TYR A 1 330 ? -11.436 2.704 110.922 1.00 28.64 354 TYR A CA 1
ATOM 2404 C C . TYR A 1 330 ? -12.829 2.704 110.273 1.00 27.89 354 TYR A C 1
ATOM 2405 O O . TYR A 1 330 ? -13.763 3.306 110.815 1.00 28.78 354 TYR A O 1
ATOM 2414 N N . PRO A 1 331 ? -12.979 2.069 109.094 1.00 26.07 355 PRO A N 1
ATOM 2415 C CA . PRO A 1 331 ? -11.909 1.517 108.264 1.00 24.35 355 PRO A CA 1
ATOM 2416 C C . PRO A 1 331 ? -11.061 2.628 107.641 1.00 23.33 355 PRO A C 1
ATOM 2417 O O . PRO A 1 331 ? -11.413 3.806 107.730 1.00 23.90 355 PRO A O 1
ATOM 2421 N N . ALA A 1 332 ? -9.950 2.265 107.000 1.00 21.21 356 ALA A N 1
ATOM 2422 C CA . ALA A 1 332 ? -8.999 3.267 106.500 1.00 19.85 356 ALA A CA 1
ATOM 2423 C C . ALA A 1 332 ? -9.538 4.084 105.316 1.00 18.97 356 ALA A C 1
ATOM 2424 O O . ALA A 1 332 ? -9.070 5.195 105.039 1.00 18.68 356 ALA A O 1
ATOM 2426 N N . PHE A 1 333 ? -10.491 3.486 104.609 1.00 18.45 357 PHE A N 1
ATOM 2427 C CA . PHE A 1 333 ? -11.148 4.057 103.428 1.00 18.94 357 PHE A CA 1
ATOM 2428 C C . PHE A 1 333 ? -12.583 3.560 103.509 1.00 19.50 357 PHE A C 1
ATOM 2429 O O . PHE A 1 333 ? -12.855 2.589 104.210 1.00 20.65 357 PHE A O 1
ATOM 2437 N N . LYS A 1 334 ? -13.503 4.209 102.793 1.00 20.51 358 LYS A N 1
ATOM 2438 C CA . LYS A 1 334 ? -14.898 3.770 102.810 1.00 21.42 358 LYS A CA 1
ATOM 2439 C C . LYS A 1 334 ? -14.956 2.337 102.298 1.00 20.91 358 LYS A C 1
ATOM 2440 O O . LYS A 1 334 ? -14.270 2.014 101.334 1.00 20.47 358 LYS A O 1
ATOM 2446 N N . SER A 1 335 ? -15.772 1.505 102.940 1.00 21.06 359 SER A N 1
ATOM 2447 C CA . SER A 1 335 ? -15.905 0.080 102.629 1.00 21.77 359 SER A CA 1
ATOM 2448 C C . SER A 1 335 ? -17.331 -0.166 102.158 1.00 21.52 359 SER A C 1
ATOM 2449 O O . SER A 1 335 ? -18.281 0.236 102.830 1.00 23.14 359 SER A O 1
ATOM 2452 N N . VAL A 1 336 ? -17.483 -0.789 100.990 1.00 19.55 360 VAL A N 1
ATOM 2453 C CA . VAL A 1 336 ? -18.811 -1.082 100.423 1.00 19.32 360 VAL A CA 1
ATOM 2454 C C . VAL A 1 336 ? -18.970 -2.575 100.173 1.00 19.17 360 VAL A C 1
ATOM 2455 O O . VAL A 1 336 ? -17.981 -3.318 100.102 1.00 18.40 360 VAL A O 1
ATOM 2459 N N . LYS A 1 337 ? -20.211 -3.034 100.012 1.00 18.64 361 LYS A N 1
ATOM 2460 C CA . LYS A 1 337 ? -20.444 -4.444 99.694 1.00 19.91 361 LYS A CA 1
ATOM 2461 C C . LYS A 1 337 ? -19.857 -4.752 98.307 1.00 18.31 361 LYS A C 1
ATOM 2462 O O . LYS A 1 337 ? -19.725 -3.857 97.464 1.00 18.75 361 LYS A O 1
ATOM 2468 N N . LYS A 1 338 ? -19.488 -6.010 98.081 1.00 18.95 362 LYS A N 1
ATOM 2469 C CA . LYS A 1 338 ? -18.824 -6.388 96.822 1.00 18.72 362 LYS A CA 1
ATOM 2470 C C . LYS A 1 338 ? -19.615 -6.008 95.554 1.00 19.10 362 LYS A C 1
ATOM 2471 O O . LYS A 1 338 ? -19.019 -5.699 94.529 1.00 18.63 362 LYS A O 1
ATOM 2477 N N . ASN A 1 339 ? -20.945 -6.009 95.638 1.00 20.18 363 ASN A N 1
ATOM 2478 C CA . ASN A 1 339 ? -21.772 -5.652 94.479 1.00 21.13 363 ASN A CA 1
ATOM 2479 C C . ASN A 1 339 ? -21.918 -4.143 94.250 1.00 21.30 363 ASN A C 1
ATOM 2480 O O . ASN A 1 339 ? -22.543 -3.711 93.272 1.00 21.85 363 ASN A O 1
ATOM 2485 N N . LYS A 1 340 ? -21.322 -3.345 95.136 1.00 20.87 364 LYS A N 1
ATOM 2486 C CA . LYS A 1 340 ? -21.370 -1.884 95.056 1.00 21.64 364 LYS A CA 1
ATOM 2487 C C . LYS A 1 340 ? -20.036 -1.251 94.669 1.00 20.88 364 LYS A C 1
ATOM 2488 O O . LYS A 1 340 ? -19.964 -0.042 94.457 1.00 21.75 364 LYS A O 1
ATOM 2494 N N . LEU A 1 341 ? -18.978 -2.060 94.560 1.00 19.47 365 LEU A N 1
ATOM 2495 C CA . LEU A 1 341 ? -17.651 -1.517 94.288 1.00 18.72 365 LEU A CA 1
ATOM 2496 C C . LEU A 1 341 ? -17.491 -1.024 92.838 1.00 18.61 365 LEU A C 1
ATOM 2497 O O . LEU A 1 341 ? -16.880 0.011 92.591 1.00 18.39 365 LEU A O 1
ATOM 2502 N N . ALA A 1 342 ? -18.021 -1.782 91.878 1.00 18.97 366 ALA A N 1
ATOM 2503 C CA . ALA A 1 342 ? -17.701 -1.514 90.482 1.00 20.04 366 ALA A CA 1
ATOM 2504 C C . ALA A 1 342 ? -18.019 -0.071 90.055 1.00 20.65 366 ALA A C 1
ATOM 2505 O O . ALA A 1 342 ? -17.215 0.565 89.387 1.00 21.17 366 ALA A O 1
ATOM 2507 N N . ASP A 1 343 ? -19.174 0.440 90.474 1.00 21.92 367 ASP A N 1
ATOM 2508 C CA . ASP A 1 343 ? -19.581 1.799 90.120 1.00 23.84 367 ASP A CA 1
ATOM 2509 C C . ASP A 1 343 ? -18.643 2.857 90.703 1.00 24.30 367 ASP A C 1
ATOM 2510 O O . ASP A 1 343 ? -18.589 3.986 90.204 1.00 24.87 367 ASP A O 1
ATOM 2515 N N . LYS A 1 344 ? -17.888 2.487 91.736 1.00 24.19 368 LYS A N 1
ATOM 2516 C CA . LYS A 1 344 ? -16.950 3.414 92.368 1.00 24.98 368 LYS A CA 1
ATOM 2517 C C . LYS A 1 344 ? -15.592 3.483 91.649 1.00 24.98 368 LYS A C 1
ATOM 2518 O O . LYS A 1 344 ? -14.772 4.353 91.945 1.00 25.14 368 LYS A O 1
ATOM 2524 N N . LEU A 1 345 ? -15.338 2.562 90.722 1.00 25.02 369 LEU A N 1
ATOM 2525 C CA . LEU A 1 345 ? -13.986 2.400 90.166 1.00 25.73 369 LEU A CA 1
ATOM 2526 C C . LEU A 1 345 ? -13.489 3.417 89.128 1.00 27.63 369 LEU A C 1
ATOM 2527 O O . LEU A 1 345 ? -12.296 3.436 88.797 1.00 28.75 369 LEU A O 1
ATOM 2532 N N . ASN A 1 346 ? -14.380 4.247 88.613 1.00 29.60 370 ASN A N 1
ATOM 2533 C CA . ASN A 1 346 ? -13.960 5.332 87.733 1.00 31.35 370 ASN A CA 1
ATOM 2534 C C . ASN A 1 346 ? -13.559 6.578 88.537 1.00 31.81 370 ASN A C 1
ATOM 2535 O O . ASN A 1 346 ? -12.741 7.383 88.085 1.00 33.44 370 ASN A O 1
ATOM 2540 N N . ALA A 1 347 ? -14.125 6.712 89.736 1.00 32.16 371 ALA A N 1
ATOM 2541 C CA . ALA A 1 347 ? -13.857 7.853 90.617 1.00 31.54 371 ALA A CA 1
ATOM 2542 C C . ALA A 1 347 ? -12.440 7.821 91.157 1.00 31.16 371 ALA A C 1
ATOM 2543 O O . ALA A 1 347 ? -11.801 6.768 91.197 1.00 31.03 371 ALA A O 1
ATOM 2545 N N . GLU A 1 348 ? -11.947 8.985 91.569 1.00 30.37 372 GLU A N 1
ATOM 2546 C CA . GLU A 1 348 ? -10.587 9.075 92.077 1.00 29.92 372 GLU A CA 1
ATOM 2547 C C . GLU A 1 348 ? -10.472 8.590 93.524 1.00 27.85 372 GLU A C 1
ATOM 2548 O O . GLU A 1 348 ? -9.423 8.071 93.907 1.00 28.08 372 GLU A O 1
ATOM 2554 N N . GLU A 1 349 ? -11.546 8.735 94.303 1.00 25.75 373 GLU A N 1
ATOM 2555 C CA . GLU A 1 349 ? -11.576 8.259 95.694 1.00 24.23 373 GLU A CA 1
ATOM 2556 C C . GLU A 1 349 ? -11.467 6.732 95.747 1.00 22.28 373 GLU A C 1
ATOM 2557 O O . GLU A 1 349 ? -11.972 6.040 94.866 1.00 22.21 373 GLU A O 1
ATOM 2563 N N . LEU A 1 350 ? -10.815 6.229 96.794 1.00 20.38 374 LEU A N 1
ATOM 2564 C CA . LEU A 1 350 ? -10.485 4.812 96.930 1.00 19.39 374 LEU A CA 1
ATOM 2565 C C . LEU A 1 350 ? -11.420 4.121 97.903 1.00 18.48 374 LEU A C 1
ATOM 2566 O O . LEU A 1 350 ? -11.696 4.630 98.997 1.00 18.82 374 LEU A O 1
ATOM 2571 N N . TYR A 1 351 ? -11.899 2.944 97.510 1.00 18.11 375 TYR A N 1
ATOM 2572 C CA . TYR A 1 351 ? -12.889 2.196 98.281 1.00 17.62 375 TYR A CA 1
ATOM 2573 C C . TYR A 1 351 ? -12.452 0.763 98.526 1.00 17.48 375 TYR A C 1
ATOM 2574 O O . TYR A 1 351 ? -11.820 0.165 97.656 1.00 16.90 375 TYR A O 1
ATOM 2583 N N . MET A 1 352 ? -12.812 0.238 99.696 1.00 16.76 376 MET A N 1
ATOM 2584 C CA . MET A 1 352 ? -12.563 -1.152 100.096 1.00 16.20 376 MET A CA 1
ATOM 2585 C C . MET A 1 352 ? -13.847 -1.962 99.975 1.00 16.52 376 MET A C 1
ATOM 2586 O O . MET A 1 352 ? -14.936 -1.397 99.791 1.00 16.96 376 MET A O 1
ATOM 2591 N N . VAL A 1 353 ? -13.698 -3.283 100.056 1.00 15.85 377 VAL A N 1
ATOM 2592 C CA . VAL A 1 353 ? -14.835 -4.194 99.989 1.00 16.05 377 VAL A CA 1
ATOM 2593 C C . VAL A 1 353 ? -15.052 -4.812 101.365 1.00 17.29 377 VAL A C 1
ATOM 2594 O O . VAL A 1 353 ? -14.123 -5.377 101.951 1.00 16.79 377 VAL A O 1
ATOM 2598 N N . LYS A 1 354 ? -16.272 -4.688 101.894 1.00 17.24 378 LYS A N 1
ATOM 2599 C CA . LYS A 1 354 ? -16.599 -5.231 103.216 1.00 18.86 378 LYS A CA 1
ATOM 2600 C C . LYS A 1 354 ? -16.271 -6.719 103.256 1.00 18.10 378 LYS A C 1
ATOM 2601 O O . LYS A 1 354 ? -16.649 -7.465 102.348 1.00 18.05 378 LYS A O 1
ATOM 2607 N N . GLY A 1 355 ? -15.542 -7.136 104.290 1.00 17.82 379 GLY A N 1
ATOM 2608 C CA . GLY A 1 355 ? -15.171 -8.534 104.457 1.00 17.57 379 GLY A CA 1
ATOM 2609 C C . GLY A 1 355 ? -13.880 -8.956 103.778 1.00 17.20 379 GLY A C 1
ATOM 2610 O O . GLY A 1 355 ? -13.408 -10.063 104.019 1.00 19.43 379 GLY A O 1
ATOM 2611 N N . ARG A 1 356 ? -13.310 -8.087 102.950 1.00 16.00 380 ARG A N 1
ATOM 2612 C CA . ARG A 1 356 ? -12.078 -8.405 102.223 1.00 15.08 380 ARG A CA 1
ATOM 2613 C C . ARG A 1 356 ? -10.941 -7.600 102.843 1.00 14.42 380 ARG A C 1
ATOM 2614 O O . ARG A 1 356 ? -10.865 -6.370 102.689 1.00 14.63 380 ARG A O 1
ATOM 2622 N N . ASN A 1 357 ? -10.047 -8.293 103.548 1.00 14.14 381 ASN A N 1
ATOM 2623 C CA . ASN A 1 357 ? -8.933 -7.588 104.180 1.00 14.13 381 ASN A CA 1
ATOM 2624 C C . ASN A 1 357 ? -7.926 -7.094 103.139 1.00 14.08 381 ASN A C 1
ATOM 2625 O O . ASN A 1 357 ? -7.891 -7.597 102.011 1.00 13.39 381 ASN A O 1
ATOM 2630 N N . GLU A 1 358 ? -7.128 -6.086 103.504 1.00 13.81 382 GLU A N 1
ATOM 2631 C CA . GLU A 1 358 ? -6.159 -5.503 102.588 1.00 13.41 382 GLU A CA 1
ATOM 2632 C C . GLU A 1 358 ? -4.836 -5.196 103.272 1.00 12.93 382 GLU A C 1
ATOM 2633 O O . GLU A 1 358 ? -4.808 -5.006 104.496 1.00 13.52 382 GLU A O 1
ATOM 2639 N N . PRO A 1 359 ? -3.749 -5.107 102.485 1.00 12.94 383 PRO A N 1
ATOM 2640 C CA . PRO A 1 359 ? -2.453 -4.724 103.082 1.00 13.22 383 PRO A CA 1
ATOM 2641 C C . PRO A 1 359 ? -2.452 -3.335 103.741 1.00 13.66 383 PRO A C 1
ATOM 2642 O O . PRO A 1 359 ? -1.615 -3.082 104.628 1.00 14.11 383 PRO A O 1
ATOM 2646 N N . CYS A 1 360 ? -3.366 -2.440 103.360 1.00 14.02 384 CYS A N 1
ATOM 2647 C CA . CYS A 1 360 ? -3.406 -1.138 104.034 1.00 13.92 384 CYS A CA 1
ATOM 2648 C C . CYS A 1 360 ? -3.787 -1.247 105.499 1.00 13.88 384 CYS A C 1
ATOM 2649 O O . CYS A 1 360 ? -3.732 -0.248 106.239 1.00 14.86 384 CYS A O 1
ATOM 2652 N N . ASN A 1 361 ? -4.172 -2.442 105.931 1.00 13.48 385 ASN A N 1
ATOM 2653 C CA . ASN A 1 361 ? -4.522 -2.671 107.325 1.00 13.91 385 ASN A CA 1
ATOM 2654 C C . ASN A 1 361 ? -3.355 -3.146 108.190 1.00 13.39 385 ASN A C 1
ATOM 2655 O O . ASN A 1 361 ? -3.543 -3.526 109.344 1.00 13.76 385 ASN A O 1
ATOM 2660 N N . MET A 1 362 ? -2.146 -3.072 107.645 1.00 13.04 386 MET A N 1
ATOM 2661 C CA . MET A 1 362 ? -0.933 -3.308 108.444 1.00 13.07 386 MET A CA 1
ATOM 2662 C C . MET A 1 362 ? -0.922 -2.476 109.723 1.00 13.15 386 MET A C 1
ATOM 2663 O O . MET A 1 362 ? -0.573 -2.966 110.800 1.00 14.12 386 MET A O 1
ATOM 2668 N N . GLU A 1 363 ? -1.294 -1.205 109.585 1.00 13.58 387 GLU A N 1
ATOM 2669 C CA . GLU A 1 363 ? -1.295 -0.293 110.718 1.00 14.45 387 GLU A CA 1
ATOM 2670 C C . GLU A 1 363 ? -2.164 -0.776 111.874 1.00 13.95 387 GLU A C 1
ATOM 2671 O O . GLU A 1 363 ? -1.852 -0.505 113.040 1.00 14.53 387 GLU A O 1
ATOM 2677 N N . GLN A 1 364 ? -3.236 -1.515 111.575 1.00 13.77 388 GLN A N 1
ATOM 2678 C CA . GLN A 1 364 ? -4.089 -2.062 112.631 1.00 14.11 388 GLN A CA 1
ATOM 2679 C C . GLN A 1 364 ? -3.364 -3.156 113.394 1.00 14.26 388 GLN A C 1
ATOM 2680 O O . GLN A 1 364 ? -3.466 -3.250 114.600 1.00 14.05 388 GLN A O 1
ATOM 2686 N N . VAL A 1 365 ? -2.639 -4.009 112.675 1.00 13.74 389 VAL A N 1
ATOM 2687 C CA . VAL A 1 365 ? -1.895 -5.077 113.352 1.00 13.71 389 VAL A CA 1
ATOM 2688 C C . VAL A 1 365 ? -0.835 -4.446 114.264 1.00 13.43 389 VAL A C 1
ATOM 2689 O O . VAL A 1 365 ? -0.678 -4.866 115.415 1.00 13.83 389 VAL A O 1
ATOM 2693 N N . ALA A 1 366 ? -0.153 -3.408 113.764 1.00 13.32 390 ALA A N 1
ATOM 2694 C CA . ALA A 1 366 ? 0.908 -2.752 114.534 1.00 13.72 390 ALA A CA 1
ATOM 2695 C C . ALA A 1 366 ? 0.336 -2.109 115.814 1.00 14.55 390 ALA A C 1
ATOM 2696 O O . ALA A 1 366 ? 0.916 -2.233 116.893 1.00 14.56 390 ALA A O 1
ATOM 2698 N N . ILE A 1 367 ? -0.825 -1.470 115.693 1.00 14.83 391 ILE A N 1
ATOM 2699 C CA . ILE A 1 367 ? -1.462 -0.836 116.865 1.00 15.43 391 ILE A CA 1
ATOM 2700 C C . ILE A 1 367 ? -1.752 -1.893 117.916 1.00 15.20 391 ILE A C 1
ATOM 2701 O O . ILE A 1 367 ? -1.427 -1.735 119.097 1.00 15.39 391 ILE A O 1
ATOM 2706 N N . VAL A 1 368 ? -2.357 -2.996 117.493 1.00 14.60 392 VAL A N 1
ATOM 2707 C CA . VAL A 1 368 ? -2.708 -4.041 118.453 1.00 15.12 392 VAL A CA 1
ATOM 2708 C C . VAL A 1 368 ? -1.455 -4.618 119.133 1.00 15.55 392 VAL A C 1
ATOM 2709 O O . VAL A 1 368 ? -1.416 -4.762 120.359 1.00 15.33 392 VAL A O 1
ATOM 2713 N N . VAL A 1 369 ? -0.438 -4.947 118.345 1.00 15.08 393 VAL A N 1
ATOM 2714 C CA . VAL A 1 369 ? 0.762 -5.561 118.905 1.00 15.75 393 VAL A CA 1
ATOM 2715 C C . VAL A 1 369 ? 1.450 -4.594 119.876 1.00 16.35 393 VAL A C 1
ATOM 2716 O O . VAL A 1 369 ? 1.904 -5.014 120.940 1.00 16.50 393 VAL A O 1
ATOM 2720 N N . SER A 1 370 ? 1.476 -3.310 119.523 1.00 16.45 394 SER A N 1
ATOM 2721 C CA A SER A 1 370 ? 2.122 -2.319 120.375 0.50 17.03 394 SER A CA 1
ATOM 2722 C CA B SER A 1 370 ? 2.093 -2.280 120.369 0.50 16.80 394 SER A CA 1
ATOM 2723 C C . SER A 1 370 ? 1.402 -2.200 121.723 1.00 17.28 394 SER A C 1
ATOM 2724 O O . SER A 1 370 ? 2.054 -2.133 122.774 1.00 17.67 394 SER A O 1
ATOM 2729 N N . GLU A 1 371 ? 0.071 -2.213 121.704 1.00 17.69 395 GLU A N 1
ATOM 2730 C CA . GLU A 1 371 ? -0.703 -2.121 122.945 1.00 18.99 395 GLU A CA 1
ATOM 2731 C C . GLU A 1 371 ? -0.562 -3.381 123.791 1.00 19.57 395 GLU A C 1
ATOM 2732 O O . GLU A 1 371 ? -0.386 -3.309 125.014 1.00 20.93 395 GLU A O 1
ATOM 2738 N N . VAL A 1 372 ? -0.618 -4.541 123.147 1.00 19.23 396 VAL A N 1
ATOM 2739 C CA . VAL A 1 372 ? -0.475 -5.808 123.850 1.00 20.71 396 VAL A CA 1
ATOM 2740 C C . VAL A 1 372 ? 0.885 -5.916 124.547 1.00 21.30 396 VAL A C 1
ATOM 2741 O O . VAL A 1 372 ? 0.969 -6.363 125.693 1.00 22.31 396 VAL A O 1
ATOM 2745 N N . LYS A 1 373 ? 1.938 -5.495 123.858 1.00 21.93 397 LYS A N 1
ATOM 2746 C CA . LYS A 1 373 ? 3.301 -5.617 124.388 1.00 23.66 397 LYS A CA 1
ATOM 2747 C C . LYS A 1 373 ? 3.740 -4.439 125.240 1.00 24.66 397 LYS A C 1
ATOM 2748 O O . LYS A 1 373 ? 4.829 -4.481 125.836 1.00 25.66 397 LYS A O 1
ATOM 2754 N N . ASP A 1 374 ? 2.935 -3.384 125.278 1.00 25.72 398 ASP A N 1
ATOM 2755 C CA . ASP A 1 374 ? 3.315 -2.151 125.974 1.00 26.81 398 ASP A CA 1
ATOM 2756 C C . ASP A 1 374 ? 4.674 -1.649 125.449 1.00 26.47 398 ASP A C 1
ATOM 2757 O O . ASP A 1 374 ? 5.600 -1.335 126.210 1.00 27.31 398 ASP A O 1
ATOM 2762 N N . VAL A 1 375 ? 4.785 -1.623 124.126 1.00 25.61 399 VAL A N 1
ATOM 2763 C CA . VAL A 1 375 ? 5.934 -1.089 123.413 1.00 24.34 399 VAL A CA 1
ATOM 2764 C C . VAL A 1 375 ? 5.363 0.070 122.640 1.00 24.18 399 VAL A C 1
ATOM 2765 O O . VAL A 1 375 ? 4.339 -0.085 121.968 1.00 24.63 399 VAL A O 1
ATOM 2769 N N . ASP A 1 376 ? 5.975 1.239 122.774 1.00 23.03 400 ASP A N 1
ATOM 2770 C CA . ASP A 1 376 ? 5.636 2.411 121.979 1.00 22.07 400 ASP A CA 1
ATOM 2771 C C . ASP A 1 376 ? 5.413 2.066 120.493 1.00 21.04 400 ASP A C 1
ATOM 2772 O O . ASP A 1 376 ? 6.219 1.355 119.883 1.00 20.66 400 ASP A O 1
ATOM 2777 N N . LEU A 1 377 ? 4.332 2.575 119.913 1.00 19.95 401 LEU A N 1
ATOM 2778 C CA . LEU A 1 377 ? 3.965 2.233 118.525 1.00 19.48 401 LEU A CA 1
ATOM 2779 C C . LEU A 1 377 ? 5.088 2.496 117.505 1.00 19.24 401 LEU A C 1
ATOM 2780 O O . LEU A 1 377 ? 5.438 1.620 116.710 1.00 19.11 401 LEU A O 1
ATOM 2785 N N . ALA A 1 378 ? 5.653 3.699 117.519 1.00 18.80 402 ALA A N 1
ATOM 2786 C CA . ALA A 1 378 ? 6.698 4.047 116.563 1.00 18.84 402 ALA A CA 1
ATOM 2787 C C . ALA A 1 378 ? 7.925 3.148 116.768 1.00 19.16 402 ALA A C 1
ATOM 2788 O O . ALA A 1 378 ? 8.584 2.750 115.792 1.00 18.66 402 ALA A O 1
ATOM 2790 N N . THR A 1 379 ? 8.190 2.807 118.027 1.00 18.60 403 THR A N 1
ATOM 2791 C CA . THR A 1 379 ? 9.309 1.917 118.385 1.00 18.93 403 THR A CA 1
ATOM 2792 C C . THR A 1 379 ? 9.125 0.534 117.759 1.00 17.91 403 THR A C 1
ATOM 2793 O O . THR A 1 379 ? 10.054 -0.025 117.139 1.00 16.84 403 THR A O 1
ATOM 2797 N N . LEU A 1 380 ? 7.924 -0.007 117.935 1.00 16.96 404 LEU A N 1
ATOM 2798 C CA . LEU A 1 380 ? 7.591 -1.308 117.378 1.00 16.04 404 LEU A CA 1
ATOM 2799 C C . LEU A 1 380 ? 7.684 -1.296 115.854 1.00 15.89 404 LEU A C 1
ATOM 2800 O O . LEU A 1 380 ? 8.276 -2.189 115.253 1.00 15.47 404 LEU A O 1
ATOM 2805 N N . ILE A 1 381 ? 7.099 -0.285 115.228 1.00 14.74 405 ILE A N 1
ATOM 2806 C CA . ILE A 1 381 ? 7.115 -0.162 113.772 1.00 15.35 405 ILE A CA 1
ATOM 2807 C C . ILE A 1 381 ? 8.541 -0.119 113.217 1.00 15.35 405 ILE A C 1
ATOM 2808 O O . ILE A 1 381 ? 8.872 -0.812 112.256 1.00 15.78 405 ILE A O 1
ATOM 2813 N N . ASP A 1 382 ? 9.392 0.691 113.855 1.00 15.32 406 ASP A N 1
ATOM 2814 C CA . ASP A 1 382 ? 10.792 0.779 113.496 1.00 14.52 406 ASP A CA 1
ATOM 2815 C C . ASP A 1 382 ? 11.535 -0.558 113.636 1.00 14.23 406 ASP A C 1
ATOM 2816 O O . ASP A 1 382 ? 12.239 -0.977 112.701 1.00 14.59 406 ASP A O 1
ATOM 2821 N N . THR A 1 383 ? 11.388 -1.225 114.775 1.00 14.37 407 THR A N 1
ATOM 2822 C CA . THR A 1 383 ? 12.069 -2.527 114.938 1.00 14.33 407 THR A CA 1
ATOM 2823 C C . THR A 1 383 ? 11.584 -3.534 113.894 1.00 13.86 407 THR A C 1
ATOM 2824 O O . THR A 1 383 ? 12.402 -4.184 113.242 1.00 14.22 407 THR A O 1
ATOM 2828 N N . THR A 1 384 ? 10.268 -3.653 113.717 1.00 13.60 408 THR A N 1
ATOM 2829 C CA . THR A 1 384 ? 9.737 -4.622 112.736 1.00 13.94 408 THR A CA 1
ATOM 2830 C C . THR A 1 384 ? 10.125 -4.292 111.297 1.00 13.96 408 THR A C 1
ATOM 2831 O O . THR A 1 384 ? 10.420 -5.187 110.487 1.00 14.19 408 THR A O 1
ATOM 2835 N N . TRP A 1 385 ? 10.134 -3.006 110.962 1.00 13.74 409 TRP A N 1
ATOM 2836 C CA . TRP A 1 385 ? 10.560 -2.612 109.617 1.00 14.71 409 TRP A CA 1
ATOM 2837 C C . TRP A 1 385 ? 12.005 -3.056 109.328 1.00 15.15 409 TRP A C 1
ATOM 2838 O O . TRP A 1 385 ? 12.302 -3.658 108.283 1.00 15.50 409 TRP A O 1
ATOM 2849 N N . LYS A 1 386 ? 12.901 -2.734 110.254 1.00 15.42 410 LYS A N 1
ATOM 2850 C CA . LYS A 1 386 ? 14.320 -3.007 110.041 1.00 16.01 410 LYS A CA 1
ATOM 2851 C C . LYS A 1 386 ? 14.573 -4.502 110.015 1.00 15.42 410 LYS A C 1
ATOM 2852 O O . LYS A 1 386 ? 15.363 -4.984 109.204 1.00 16.40 410 LYS A O 1
ATOM 2858 N N . THR A 1 387 ? 13.908 -5.231 110.901 1.00 14.93 411 THR A N 1
ATOM 2859 C CA . THR A 1 387 ? 14.074 -6.681 110.936 1.00 15.03 411 THR A CA 1
ATOM 2860 C C . THR A 1 387 ? 13.553 -7.339 109.654 1.00 14.93 411 THR A C 1
ATOM 2861 O O . THR A 1 387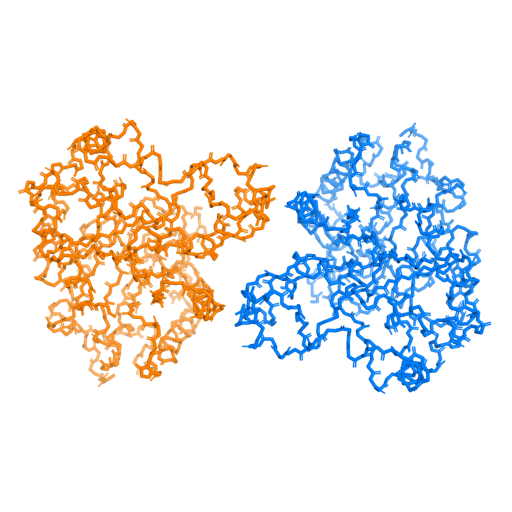 ? 14.212 -8.223 109.090 1.00 14.79 411 THR A O 1
ATOM 2865 N N . THR A 1 388 ? 12.389 -6.893 109.178 1.00 14.18 412 THR A N 1
ATOM 2866 C CA . THR A 1 388 ? 11.819 -7.474 107.972 1.00 13.92 412 THR A CA 1
ATOM 2867 C C . THR A 1 388 ? 12.687 -7.187 106.748 1.00 14.83 412 THR A C 1
ATOM 2868 O O . THR A 1 388 ? 12.908 -8.067 105.911 1.00 14.16 412 THR A O 1
ATOM 2872 N N . CYS A 1 389 ? 13.166 -5.949 106.639 1.00 14.67 413 CYS A N 1
ATOM 2873 C CA . CYS A 1 389 ? 14.051 -5.587 105.524 1.00 16.21 413 CYS A CA 1
ATOM 2874 C C . CYS A 1 389 ? 15.308 -6.450 105.502 1.00 16.50 413 CYS A C 1
ATOM 2875 O O . CYS A 1 389 ? 15.771 -6.840 104.436 1.00 16.86 413 CYS A O 1
ATOM 2878 N N . LYS A 1 390 ? 15.874 -6.731 106.669 1.00 16.97 414 LYS A N 1
ATOM 2879 C CA . LYS A 1 390 ? 17.077 -7.573 106.738 1.00 18.19 414 LYS A CA 1
ATOM 2880 C C . LYS A 1 390 ? 16.792 -8.976 106.209 1.00 17.57 414 LYS A C 1
ATOM 2881 O O . LYS A 1 390 ? 17.612 -9.583 105.517 1.00 18.50 414 LYS A O 1
ATOM 2887 N N . ILE A 1 391 ? 15.604 -9.481 106.507 1.00 16.61 415 ILE A N 1
ATOM 2888 C CA . ILE A 1 391 ? 15.265 -10.840 106.097 1.00 16.73 415 ILE A CA 1
ATOM 2889 C C . ILE A 1 391 ? 14.970 -10.952 104.597 1.00 17.36 415 ILE A C 1
ATOM 2890 O O . ILE A 1 391 ? 15.526 -11.815 103.920 1.00 18.45 415 ILE A O 1
ATOM 2895 N N . PHE A 1 392 ? 14.102 -10.079 104.085 1.00 18.26 416 PHE A N 1
ATOM 2896 C CA . PHE A 1 392 ? 13.586 -10.231 102.727 1.00 19.52 416 PHE A CA 1
ATOM 2897 C C . PHE A 1 392 ? 14.200 -9.273 101.702 1.00 22.01 416 PHE A C 1
ATOM 2898 O O . PHE A 1 392 ? 14.115 -9.508 100.492 1.00 22.54 416 PHE A O 1
ATOM 2906 N N . GLY A 1 393 ? 14.806 -8.198 102.190 1.00 23.29 417 GLY A N 1
ATOM 2907 C CA . GLY A 1 393 ? 15.408 -7.190 101.311 1.00 24.92 417 GLY A CA 1
ATOM 2908 C C . GLY A 1 393 ? 14.587 -5.922 101.236 1.00 25.89 417 GLY A C 1
ATOM 2909 O O . GLY A 1 393 ? 13.365 -5.960 101.385 1.00 26.74 417 GLY A O 1
ATOM 2910 N N . PRO B 1 11 ? -24.464 10.486 61.567 1.00 30.32 35 PRO B N 1
ATOM 2911 C CA . PRO B 1 11 ? -23.873 9.919 62.780 1.00 29.56 35 PRO B CA 1
ATOM 2912 C C . PRO B 1 11 ? -23.561 8.436 62.600 1.00 28.39 35 PRO B C 1
ATOM 2913 O O . PRO B 1 11 ? -24.478 7.616 62.391 1.00 29.02 35 PRO B O 1
ATOM 2917 N N . LEU B 1 12 ? -22.277 8.094 62.679 1.00 25.91 36 LEU B N 1
ATOM 2918 C CA . LEU B 1 12 ? -21.859 6.704 62.514 1.00 23.73 36 LEU B CA 1
ATOM 2919 C C . LEU B 1 12 ? -22.106 5.925 63.804 1.00 21.84 36 LEU B C 1
ATOM 2920 O O . LEU B 1 12 ? -21.843 6.405 64.906 1.00 20.86 36 LEU B O 1
ATOM 2925 N N . LYS B 1 13 ? -22.663 4.730 63.659 1.00 19.67 37 LYS B N 1
ATOM 2926 C CA . LYS B 1 13 ? -22.981 3.905 64.815 1.00 18.66 37 LYS B CA 1
ATOM 2927 C C . LYS B 1 13 ? -22.698 2.463 64.437 1.00 17.39 37 LYS B C 1
ATOM 2928 O O . LYS B 1 13 ? -23.198 1.994 63.413 1.00 17.27 37 LYS B O 1
ATOM 2934 N N . TYR B 1 14 ? -21.890 1.775 65.244 1.00 15.70 38 TYR B N 1
ATOM 2935 C CA . TYR B 1 14 ? -21.604 0.350 65.015 1.00 14.51 38 TYR B CA 1
ATOM 2936 C C . TYR B 1 14 ? -22.127 -0.512 66.162 1.00 13.41 38 TYR B C 1
ATOM 2937 O O . TYR B 1 14 ? -22.115 -0.118 67.340 1.00 13.54 38 TYR B O 1
ATOM 2946 N N . TYR B 1 15 ? -22.531 -1.725 65.798 1.00 13.69 39 TYR B N 1
ATOM 2947 C CA . TYR B 1 15 ? -23.030 -2.711 66.739 1.00 12.86 39 TYR B CA 1
ATOM 2948 C C . TYR B 1 15 ? -22.248 -4.002 66.489 1.00 12.99 39 TYR B C 1
ATOM 2949 O O . TYR B 1 15 ? -22.534 -4.732 65.535 1.00 12.16 39 TYR B O 1
ATOM 2958 N N . ASP B 1 16 ? -21.232 -4.262 67.323 1.00 11.81 40 ASP B N 1
ATOM 2959 C CA . ASP B 1 16 ? -20.376 -5.449 67.152 1.00 11.92 40 ASP B CA 1
ATOM 2960 C C . ASP B 1 16 ? -21.106 -6.684 67.645 1.00 11.61 40 ASP B C 1
ATOM 2961 O O . ASP B 1 16 ? -21.298 -6.824 68.847 1.00 12.40 40 ASP B O 1
ATOM 2966 N N . ILE B 1 17 ? -21.526 -7.575 66.734 1.00 11.96 41 ILE B N 1
ATOM 2967 C CA . ILE B 1 17 ? -22.276 -8.753 67.176 1.00 12.74 41 ILE B CA 1
ATOM 2968 C C . ILE B 1 17 ? -21.365 -9.884 67.651 1.00 13.47 41 ILE B C 1
ATOM 2969 O O . ILE B 1 17 ? -21.866 -10.937 68.050 1.00 13.09 41 ILE B O 1
ATOM 2974 N N . GLY B 1 18 ? -20.048 -9.680 67.596 1.00 12.74 42 GLY B N 1
ATOM 2975 C CA . GLY B 1 18 ? -19.125 -10.784 67.885 1.00 13.81 42 GLY B CA 1
ATOM 2976 C C . GLY B 1 18 ? -17.968 -10.328 68.742 1.00 13.68 42 GLY B C 1
ATOM 2977 O O . GLY B 1 18 ? -16.825 -10.347 68.302 1.00 15.65 42 GLY B O 1
ATOM 2978 N N . LEU B 1 19 ? -18.239 -9.948 69.984 1.00 13.79 43 LEU B N 1
ATOM 2979 C CA . LEU B 1 19 ? -17.165 -9.506 70.859 1.00 13.28 43 LEU B CA 1
ATOM 2980 C C . LEU B 1 19 ? -16.884 -10.571 71.914 1.00 13.56 43 LEU B C 1
ATOM 2981 O O . LEU B 1 19 ? -17.729 -10.833 72.779 1.00 13.48 43 LEU B O 1
ATOM 2986 N N . ASN B 1 20 ? -15.697 -11.174 71.849 1.00 13.01 44 ASN B N 1
ATOM 2987 C CA . ASN B 1 20 ? -15.326 -12.220 72.815 1.00 13.77 44 ASN B CA 1
ATOM 2988 C C . ASN B 1 20 ? -14.693 -11.608 74.056 1.00 14.40 44 ASN B C 1
ATOM 2989 O O . ASN B 1 20 ? -13.513 -11.824 74.343 1.00 14.20 44 ASN B O 1
ATOM 2994 N N . LEU B 1 21 ? -15.486 -10.834 74.798 1.00 14.13 45 LEU B N 1
ATOM 2995 C CA . LEU B 1 21 ? -14.943 -10.015 75.876 1.00 14.47 45 LEU B CA 1
ATOM 2996 C C . LEU B 1 21 ? -14.366 -10.829 77.034 1.00 15.35 45 LEU B C 1
ATOM 2997 O O . LEU B 1 21 ? -13.509 -10.339 77.784 1.00 15.94 45 LEU B O 1
ATOM 3002 N N . THR B 1 22 ? -14.811 -12.073 77.169 1.00 14.99 46 THR B N 1
ATOM 3003 C CA . THR B 1 22 ? -14.267 -12.929 78.235 1.00 15.49 46 THR B CA 1
ATOM 3004 C C . THR B 1 22 ? -12.906 -13.527 77.885 1.00 15.50 46 THR B C 1
ATOM 3005 O O . THR B 1 22 ? -12.289 -14.177 78.731 1.00 16.33 46 THR B O 1
ATOM 3009 N N . ASP B 1 23 ? -12.415 -13.318 76.663 1.00 14.83 47 ASP B N 1
ATOM 3010 C CA . ASP B 1 23 ? -11.171 -13.965 76.247 1.00 15.38 47 ASP B CA 1
ATOM 3011 C C . ASP B 1 23 ? -10.024 -13.562 77.146 1.00 15.55 47 ASP B C 1
ATOM 3012 O O . ASP B 1 23 ? -9.882 -12.393 77.486 1.00 15.17 47 ASP B O 1
ATOM 3017 N N . PRO B 1 24 ? -9.203 -14.536 77.557 1.00 15.22 48 PRO B N 1
ATOM 3018 C CA . PRO B 1 24 ? -8.085 -14.185 78.439 1.00 14.95 48 PRO B CA 1
ATOM 3019 C C . PRO B 1 24 ? -7.187 -13.036 77.975 1.00 15.32 48 PRO B C 1
ATOM 3020 O O . PRO B 1 24 ? -6.662 -12.305 78.818 1.00 14.69 48 PRO B O 1
ATOM 3024 N N . MET B 1 25 ? -7.041 -12.834 76.660 1.00 14.85 49 MET B N 1
ATOM 3025 C CA . MET B 1 25 ? -6.207 -11.722 76.183 1.00 15.34 49 MET B CA 1
ATOM 3026 C C . MET B 1 25 ? -6.703 -10.370 76.702 1.00 14.63 49 MET B C 1
ATOM 3027 O O . MET B 1 25 ? -5.906 -9.468 76.975 1.00 15.22 49 MET B O 1
ATOM 3032 N N . PHE B 1 26 ? -8.022 -10.211 76.819 1.00 14.63 50 PHE B N 1
ATOM 3033 C CA . PHE B 1 26 ? -8.588 -8.958 77.331 1.00 14.76 50 PHE B CA 1
ATOM 3034 C C . PHE B 1 26 ? -8.414 -8.811 78.843 1.00 15.31 50 PHE B C 1
ATOM 3035 O O . PHE B 1 26 ? -8.660 -7.753 79.408 1.00 15.60 50 PHE B O 1
ATOM 3043 N N . HIS B 1 27 ? -7.986 -9.899 79.481 1.00 15.08 51 HIS B N 1
ATOM 3044 C CA . HIS B 1 27 ? -7.654 -9.910 80.905 1.00 16.17 51 HIS B CA 1
ATOM 3045 C C . HIS B 1 27 ? -6.145 -9.948 81.124 1.00 16.16 51 HIS B C 1
ATOM 3046 O O . HIS B 1 27 ? -5.679 -10.159 82.248 1.00 16.36 51 HIS B O 1
ATOM 3053 N N . GLY B 1 28 ? -5.399 -9.689 80.055 1.00 15.74 52 GLY B N 1
ATOM 3054 C CA . GLY B 1 28 ? -3.945 -9.552 80.127 1.00 15.60 52 GLY B CA 1
ATOM 3055 C C . GLY B 1 28 ? -3.170 -10.851 80.058 1.00 16.23 52 GLY B C 1
ATOM 3056 O O . GLY B 1 28 ? -1.961 -10.849 80.342 1.00 15.41 52 GLY B O 1
ATOM 3057 N N . ILE B 1 29 ? -3.838 -11.944 79.679 1.00 16.06 53 ILE B N 1
ATOM 3058 C CA . ILE B 1 29 ? -3.247 -13.298 79.665 1.00 17.06 53 ILE B CA 1
ATOM 3059 C C . ILE B 1 29 ? -3.039 -13.791 78.235 1.00 17.34 53 ILE B C 1
ATOM 3060 O O . ILE B 1 29 ? -3.979 -13.791 77.438 1.00 17.22 53 ILE B O 1
ATOM 3065 N N . TYR B 1 30 ? -1.801 -14.185 77.922 1.00 18.16 54 TYR B N 1
ATOM 3066 C CA . TYR B 1 30 ? -1.405 -14.599 76.566 1.00 18.99 54 TYR B CA 1
ATOM 3067 C C . TYR B 1 30 ? -0.614 -15.894 76.687 1.00 21.01 54 TYR B C 1
ATOM 3068 O O . TYR B 1 30 ? 0.327 -15.966 77.464 1.00 21.78 54 TYR B O 1
ATOM 3077 N N . ASN B 1 31 ? -1.011 -16.920 75.948 1.00 23.48 55 ASN B N 1
ATOM 3078 C CA . ASN B 1 31 ? -0.347 -18.233 76.056 1.00 25.36 55 ASN B CA 1
ATOM 3079 C C . ASN B 1 31 ? -0.283 -18.702 77.525 1.00 24.74 55 ASN B C 1
ATOM 3080 O O . ASN B 1 31 ? 0.738 -19.248 77.967 1.00 26.26 55 ASN B O 1
ATOM 3085 N N . GLY B 1 32 ? -1.350 -18.447 78.285 1.00 23.65 56 GLY B N 1
ATOM 3086 C CA . GLY B 1 32 ? -1.445 -18.866 79.698 1.00 22.50 56 GLY B CA 1
ATOM 3087 C C . GLY B 1 32 ? -0.587 -18.099 80.701 1.00 21.95 56 GLY B C 1
ATOM 3088 O O . GLY B 1 32 ? -0.470 -18.516 81.857 1.00 22.78 56 GLY B O 1
ATOM 3089 N N . LYS B 1 33 ? -0.008 -16.979 80.263 1.00 20.81 57 LYS B N 1
ATOM 3090 C CA . LYS B 1 33 ? 0.888 -16.160 81.089 1.00 20.84 57 LYS B CA 1
ATOM 3091 C C . LYS B 1 33 ? 0.293 -14.768 81.197 1.00 19.28 57 LYS B C 1
ATOM 3092 O O . LYS B 1 33 ? -0.105 -14.202 80.180 1.00 18.54 57 LYS B O 1
ATOM 3098 N N . GLN B 1 34 ? 0.238 -14.219 82.407 1.00 17.98 58 GLN B N 1
ATOM 3099 C CA . GLN B 1 34 ? -0.211 -12.836 82.577 1.00 18.10 58 GLN B CA 1
ATOM 3100 C C . GLN B 1 34 ? 0.918 -11.869 82.254 1.00 18.21 58 GLN B C 1
ATOM 3101 O O . GLN B 1 34 ? 1.994 -11.928 82.874 1.00 18.08 58 GLN B O 1
ATOM 3107 N N . TYR B 1 35 ? 0.659 -10.956 81.316 1.00 17.94 59 TYR B N 1
ATOM 3108 C CA . TYR B 1 35 ? 1.619 -9.909 80.928 1.00 18.10 59 TYR B CA 1
ATOM 3109 C C . TYR B 1 35 ? 1.256 -8.524 81.453 1.00 17.59 59 TYR B C 1
ATOM 3110 O O . TYR B 1 35 ? 2.126 -7.694 81.701 1.00 18.13 59 TYR B O 1
ATOM 3119 N N . HIS B 1 36 ? -0.038 -8.255 81.586 1.00 15.93 60 HIS B N 1
ATOM 3120 C CA . HIS B 1 36 ? -0.474 -6.940 82.035 1.00 15.71 60 HIS B CA 1
ATOM 3121 C C . HIS B 1 36 ? -1.801 -7.028 82.776 1.00 16.05 60 HIS B C 1
ATOM 3122 O O . HIS B 1 36 ? -2.497 -8.031 82.628 1.00 15.37 60 HIS B O 1
ATOM 3129 N N . PRO B 1 37 ? -2.149 -6.013 83.596 1.00 15.62 61 PRO B N 1
ATOM 3130 C CA . PRO B 1 37 ? -3.497 -6.025 84.178 1.00 15.80 61 PRO B CA 1
ATOM 3131 C C . PRO B 1 37 ? -4.581 -5.974 83.113 1.00 16.09 61 PRO B C 1
ATOM 3132 O O . PRO B 1 37 ? -4.365 -5.392 82.034 1.00 16.52 61 PRO B O 1
ATOM 3136 N N . ALA B 1 38 ? -5.717 -6.605 83.394 1.00 15.89 62 ALA B N 1
ATOM 3137 C CA . ALA B 1 38 ? -6.868 -6.543 82.493 1.00 16.53 62 ALA B CA 1
ATOM 3138 C C . ALA B 1 38 ? -7.154 -5.092 82.115 1.00 16.73 62 ALA B C 1
ATOM 3139 O O . ALA B 1 38 ? -7.123 -4.212 82.967 1.00 18.85 62 ALA B O 1
ATOM 3141 N N . ASP B 1 39 ? -7.435 -4.848 80.836 1.00 16.79 63 ASP B N 1
ATOM 3142 C CA . ASP B 1 39 ? -7.626 -3.470 80.353 1.00 17.06 63 ASP B CA 1
ATOM 3143 C C . ASP B 1 39 ? -8.927 -3.348 79.583 1.00 17.95 63 ASP B C 1
ATOM 3144 O O . ASP B 1 39 ? -9.035 -2.514 78.677 1.00 17.87 63 ASP B O 1
ATOM 3149 N N . TYR B 1 40 ? -9.920 -4.177 79.925 1.00 18.04 64 TYR B N 1
ATOM 3150 C CA . TYR B 1 40 ? -11.140 -4.189 79.117 1.00 18.48 64 TYR B CA 1
ATOM 3151 C C . TYR B 1 40 ? -11.959 -2.910 79.249 1.00 19.11 64 TYR B C 1
ATOM 3152 O O . TYR B 1 40 ? -12.673 -2.560 78.317 1.00 18.95 64 TYR B O 1
ATOM 3161 N N . VAL B 1 41 ? -11.855 -2.187 80.365 1.00 19.41 65 VAL B N 1
ATOM 3162 C CA . VAL B 1 41 ? -12.555 -0.893 80.441 1.00 19.93 65 VAL B CA 1
ATOM 3163 C C . VAL B 1 41 ? -11.971 0.129 79.441 1.00 19.53 65 VAL B C 1
ATOM 3164 O O . VAL B 1 41 ? -12.730 0.775 78.699 1.00 20.54 65 VAL B O 1
ATOM 3168 N N . LYS B 1 42 ? -10.640 0.249 79.395 1.00 18.43 66 LYS B N 1
ATOM 3169 C CA . LYS B 1 42 ? -9.978 1.076 78.386 1.00 18.46 66 LYS B CA 1
ATOM 3170 C C . LYS B 1 42 ? -10.257 0.566 76.972 1.00 17.66 66 LYS B C 1
ATOM 3171 O O . LYS B 1 42 ? -10.394 1.358 76.052 1.00 17.50 66 LYS B O 1
ATOM 3177 N N . LEU B 1 43 ? -10.363 -0.753 76.807 1.00 16.91 67 LEU B N 1
ATOM 3178 C CA . LEU B 1 43 ? -10.778 -1.316 75.531 1.00 16.89 67 LEU B CA 1
ATOM 3179 C C . LEU B 1 43 ? -12.149 -0.791 75.107 1.00 16.66 67 LEU B C 1
ATOM 3180 O O . LEU B 1 43 ? -12.349 -0.419 73.932 1.00 16.23 67 LEU B O 1
ATOM 3185 N N . LEU B 1 44 ? -13.092 -0.781 76.046 1.00 16.46 68 LEU B N 1
ATOM 3186 C CA . LEU B 1 44 ? -14.439 -0.291 75.746 1.00 16.44 68 LEU B CA 1
ATOM 3187 C C . LEU B 1 44 ? -14.435 1.221 75.458 1.00 17.21 68 LEU B C 1
ATOM 3188 O O . LEU B 1 44 ? -15.171 1.693 74.582 1.00 17.42 68 LEU B O 1
ATOM 3193 N N . GLU B 1 45 ? -13.570 1.961 76.152 1.00 17.33 69 GLU B N 1
ATOM 3194 C CA . GLU B 1 45 ? -13.386 3.403 75.858 1.00 17.94 69 GLU B CA 1
ATOM 3195 C C . GLU B 1 45 ? -12.881 3.650 74.426 1.00 17.49 69 GLU B C 1
ATOM 3196 O O . GLU B 1 45 ? -13.385 4.543 73.725 1.00 18.36 69 GLU B O 1
ATOM 3202 N N . ARG B 1 46 ? -11.885 2.877 73.994 1.00 16.71 70 ARG B N 1
ATOM 3203 C CA . ARG B 1 46 ? -11.387 2.937 72.610 1.00 16.08 70 ARG B CA 1
ATOM 3204 C C . ARG B 1 46 ? -12.512 2.641 71.619 1.00 16.15 70 ARG B C 1
ATOM 3205 O O . ARG B 1 46 ? -12.645 3.331 70.613 1.00 15.72 70 ARG B O 1
ATOM 3213 N N . ALA B 1 47 ? -13.336 1.629 71.907 1.00 15.41 71 ALA B N 1
ATOM 3214 C CA . ALA B 1 47 ? -14.439 1.295 71.010 1.00 16.13 71 ALA B CA 1
ATOM 3215 C C . ALA B 1 47 ? -15.459 2.428 70.901 1.00 16.03 71 ALA B C 1
ATOM 3216 O O . ALA B 1 47 ? -15.941 2.718 69.800 1.00 16.17 71 ALA B O 1
ATOM 3218 N N . ALA B 1 48 ? -15.782 3.047 72.037 1.00 15.81 72 ALA B N 1
ATOM 3219 C CA . ALA B 1 48 ? -16.715 4.182 72.073 1.00 16.54 72 ALA B CA 1
ATOM 3220 C C . ALA B 1 48 ? -16.156 5.334 71.268 1.00 16.75 72 ALA B C 1
ATOM 3221 O O . ALA B 1 48 ? -16.900 5.982 70.516 1.00 16.83 72 ALA B O 1
ATOM 3223 N N . GLN B 1 49 ? -14.853 5.595 71.398 1.00 17.67 73 GLN B N 1
ATOM 3224 C CA . GLN B 1 49 ? -14.223 6.655 70.595 1.00 18.08 73 GLN B CA 1
ATOM 3225 C C . GLN B 1 49 ? -14.391 6.398 69.112 1.00 17.68 73 GLN B C 1
ATOM 3226 O O . GLN B 1 49 ? -14.459 7.347 68.334 1.00 18.38 73 GLN B O 1
ATOM 3232 N N . ARG B 1 50 ? -14.418 5.125 68.705 1.00 16.34 74 ARG B N 1
ATOM 3233 C CA . ARG B 1 50 ? -14.547 4.802 67.289 1.00 16.27 74 ARG B CA 1
ATOM 3234 C C . ARG B 1 50 ? -15.989 4.420 66.917 1.00 15.98 74 ARG B C 1
ATOM 3235 O O . ARG B 1 50 ? -16.217 3.636 65.979 1.00 15.34 74 ARG B O 1
ATOM 3243 N N . HIS B 1 51 ? -16.946 4.974 67.671 1.00 15.19 75 HIS B N 1
ATOM 3244 C CA . HIS B 1 51 ? -18.376 4.973 67.312 1.00 15.85 75 HIS B CA 1
ATOM 3245 C C . HIS B 1 51 ? -19.121 3.650 67.515 1.00 15.02 75 HIS B C 1
ATOM 3246 O O . HIS B 1 51 ? -20.244 3.487 67.041 1.00 15.20 75 HIS B O 1
ATOM 3253 N N . VAL B 1 52 ? -18.517 2.733 68.259 1.00 14.78 76 VAL B N 1
ATOM 3254 C CA . VAL B 1 52 ? -19.200 1.505 68.616 1.00 14.44 76 VAL B CA 1
ATOM 3255 C C . VAL B 1 52 ? -20.140 1.808 69.779 1.00 14.74 76 VAL B C 1
ATOM 3256 O O . VAL B 1 52 ? -19.698 2.291 70.818 1.00 16.46 76 VAL B O 1
ATOM 3260 N N . LYS B 1 53 ? -21.428 1.547 69.578 1.00 14.86 77 LYS B N 1
ATOM 3261 C CA . LYS B 1 53 ? -22.447 1.908 70.553 1.00 15.27 77 LYS B CA 1
ATOM 3262 C C . LYS B 1 53 ? -22.887 0.717 71.370 1.00 15.39 77 LYS B C 1
ATOM 3263 O O . LYS B 1 53 ? -23.173 0.840 72.554 1.00 15.75 77 LYS B O 1
ATOM 3269 N N . ASN B 1 54 ? -22.973 -0.443 70.717 1.00 14.92 78 ASN B N 1
ATOM 3270 C CA . ASN B 1 54 ? -23.455 -1.656 71.355 1.00 14.91 78 ASN B CA 1
ATOM 3271 C C . ASN B 1 54 ? -22.539 -2.790 70.965 1.00 14.22 78 ASN B C 1
ATOM 3272 O O . ASN B 1 54 ? -21.927 -2.742 69.899 1.00 13.25 78 ASN B O 1
ATOM 3277 N N . ALA B 1 55 ? -22.454 -3.808 71.818 1.00 13.55 79 ALA B N 1
ATOM 3278 C CA . ALA B 1 55 ? -21.789 -5.052 71.420 1.00 13.11 79 ALA B CA 1
ATOM 3279 C C . ALA B 1 55 ? -22.457 -6.236 72.073 1.00 13.40 79 ALA B C 1
ATOM 3280 O O . ALA B 1 55 ? -22.989 -6.134 73.188 1.00 14.26 79 ALA B O 1
ATOM 3282 N N . LEU B 1 56 ? -22.394 -7.370 71.374 1.00 12.51 80 LEU B N 1
ATOM 3283 C CA . LEU B 1 56 ? -22.895 -8.636 71.887 1.00 12.57 80 LEU B CA 1
ATOM 3284 C C . LEU B 1 56 ? -21.715 -9.514 72.301 1.00 12.61 80 LEU B C 1
ATOM 3285 O O . LEU B 1 56 ? -20.868 -9.871 71.469 1.00 12.84 80 LEU B O 1
ATOM 3290 N N . VAL B 1 57 ? -21.671 -9.840 73.591 1.00 12.97 81 VAL B N 1
ATOM 3291 C CA . VAL B 1 57 ? -20.574 -10.588 74.192 1.00 12.76 81 VAL B CA 1
ATOM 3292 C C . VAL B 1 57 ? -20.937 -12.064 74.074 1.00 13.08 81 VAL B C 1
ATOM 3293 O O . VAL B 1 57 ? -22.008 -12.491 74.501 1.00 13.26 81 VAL B O 1
ATOM 3297 N N . THR B 1 58 ? -20.020 -12.826 73.492 1.00 13.80 82 THR B N 1
ATOM 3298 C CA A THR B 1 58 ? -20.271 -14.233 73.193 0.50 15.13 82 THR B CA 1
ATOM 3299 C CA B THR B 1 58 ? -20.244 -14.232 73.183 0.50 14.87 82 THR B CA 1
ATOM 3300 C C . THR B 1 58 ? -20.067 -15.117 74.409 1.00 15.89 82 THR B C 1
ATOM 3301 O O . THR B 1 58 ? -19.088 -14.963 75.161 1.00 16.64 82 THR B O 1
ATOM 3308 N N . GLY B 1 59 ? -20.998 -16.050 74.584 1.00 16.16 83 GLY B N 1
ATOM 3309 C CA . GLY B 1 59 ? -20.853 -17.134 75.560 1.00 17.06 83 GLY B CA 1
ATOM 3310 C C . GLY B 1 59 ? -20.691 -18.444 74.805 1.00 17.41 83 GLY B C 1
ATOM 3311 O O . GLY B 1 59 ? -21.389 -18.681 73.815 1.00 18.09 83 GLY B O 1
ATOM 3312 N N . SER B 1 60 ? -19.775 -19.304 75.255 1.00 17.40 84 SER B N 1
ATOM 3313 C CA . SER B 1 60 ? -19.464 -20.544 74.534 1.00 17.67 84 SER B CA 1
ATOM 3314 C C . SER B 1 60 ? -19.568 -21.848 75.339 1.00 16.61 84 SER B C 1
ATOM 3315 O O . SER B 1 60 ? -19.305 -22.926 74.820 1.00 17.00 84 SER B O 1
ATOM 3318 N N . SER B 1 61 ? -19.914 -21.736 76.618 1.00 15.96 85 SER B N 1
ATOM 3319 C CA . SER B 1 61 ? -20.223 -22.904 77.441 1.00 16.40 85 SER B CA 1
ATOM 3320 C C . SER B 1 61 ? -21.112 -22.439 78.574 1.00 16.19 85 SER B C 1
ATOM 3321 O O . SER B 1 61 ? -21.393 -21.245 78.699 1.00 16.13 85 SER B O 1
ATOM 3324 N N . ILE B 1 62 ? -21.588 -23.355 79.408 1.00 16.31 86 ILE B N 1
ATOM 3325 C CA . ILE B 1 62 ? -22.359 -22.900 80.559 1.00 17.05 86 ILE B CA 1
ATOM 3326 C C . ILE B 1 62 ? -21.469 -22.013 81.442 1.00 16.71 86 ILE B C 1
ATOM 3327 O O . ILE B 1 62 ? -21.868 -20.892 81.795 1.00 15.39 86 ILE B O 1
ATOM 3332 N N . ALA B 1 63 ? -20.264 -22.495 81.756 1.00 17.25 87 ALA B N 1
ATOM 3333 C CA . ALA B 1 63 ? -19.332 -21.720 82.581 1.00 17.12 87 ALA B CA 1
ATOM 3334 C C . ALA B 1 63 ? -18.959 -20.370 81.945 1.00 16.88 87 ALA B C 1
ATOM 3335 O O . ALA B 1 63 ? -18.980 -19.326 82.624 1.00 17.06 87 ALA B O 1
ATOM 3337 N N . GLU B 1 64 ? -18.680 -20.373 80.641 1.00 16.07 88 GLU B N 1
ATOM 3338 C CA . GLU B 1 64 ? -18.313 -19.150 79.943 1.00 16.42 88 GLU B CA 1
ATOM 3339 C C . GLU B 1 64 ? -19.484 -18.186 79.797 1.00 15.89 88 GLU B C 1
ATOM 3340 O O . GLU B 1 64 ? -19.302 -16.956 79.805 1.00 15.71 88 GLU B O 1
ATOM 3346 N N . SER B 1 65 ? -20.686 -18.732 79.629 1.00 15.27 89 SER B N 1
ATOM 3347 C CA . SER B 1 65 ? -21.882 -17.889 79.596 1.00 15.04 89 SER B CA 1
ATOM 3348 C C . SER B 1 65 ? -22.094 -17.210 80.953 1.00 14.70 89 SER B C 1
ATOM 3349 O O . SER B 1 65 ? -22.468 -16.036 81.012 1.00 14.43 89 SER B O 1
ATOM 3352 N N . GLN B 1 66 ? -21.877 -17.960 82.038 1.00 14.98 90 GLN B N 1
ATOM 3353 C CA . GLN B 1 66 ? -21.922 -17.374 83.382 1.00 16.33 90 GLN B CA 1
ATOM 3354 C C . GLN B 1 66 ? -20.858 -16.276 83.545 1.00 15.63 90 GLN B C 1
ATOM 3355 O O . GLN B 1 66 ? -21.142 -15.197 84.088 1.00 15.35 90 GLN B O 1
ATOM 3361 N N . SER B 1 67 ? -19.655 -16.532 83.032 1.00 15.62 91 SER B N 1
ATOM 3362 C CA . SER B 1 67 ? -18.595 -15.520 83.062 1.00 16.17 91 SER B CA 1
ATOM 3363 C C . SER B 1 67 ? -18.989 -14.280 82.282 1.00 15.97 91 SER B C 1
ATOM 3364 O O . SER B 1 67 ? -18.699 -13.145 82.693 1.00 16.25 91 SER B O 1
ATOM 3367 N N . ALA B 1 68 ? -19.643 -14.488 81.134 1.00 14.66 92 ALA B N 1
ATOM 3368 C CA . ALA B 1 68 ? -20.109 -13.349 80.334 1.00 14.67 92 ALA B CA 1
ATOM 3369 C C . ALA B 1 68 ? -21.180 -12.533 81.064 1.00 14.32 92 ALA B C 1
ATOM 3370 O O . ALA B 1 68 ? -21.142 -11.294 81.059 1.00 14.68 92 ALA B O 1
ATOM 3372 N N . ILE B 1 69 ? -22.151 -13.231 81.669 1.00 14.94 93 ILE B N 1
ATOM 3373 C CA . ILE B 1 69 ? -23.189 -12.581 82.485 1.00 14.59 93 ILE B CA 1
ATOM 3374 C C . ILE B 1 69 ? -22.553 -11.678 83.565 1.00 14.35 93 ILE B C 1
ATOM 3375 O O . ILE B 1 69 ? -22.928 -10.519 83.728 1.00 15.35 93 ILE B O 1
ATOM 3380 N N . GLU B 1 70 ? -21.579 -12.237 84.267 1.00 14.33 94 GLU B N 1
ATOM 3381 C CA . GLU B 1 70 ? -20.924 -11.534 85.367 1.00 14.95 94 GLU B CA 1
ATOM 3382 C C . GLU B 1 70 ? -20.048 -10.394 84.886 1.00 15.18 94 GLU B C 1
ATOM 3383 O O . GLU B 1 70 ? -20.027 -9.330 85.513 1.00 15.43 94 GLU B O 1
ATOM 3389 N N . LEU B 1 71 ? -19.340 -10.593 83.772 1.00 14.88 95 LEU B N 1
ATOM 3390 C CA . LEU B 1 71 ? -18.490 -9.541 83.236 1.00 15.07 95 LEU B CA 1
ATOM 3391 C C . LEU B 1 71 ? -19.334 -8.359 82.778 1.00 15.14 95 LEU B C 1
ATOM 3392 O O . LEU B 1 71 ? -19.016 -7.186 83.073 1.00 15.19 95 LEU B O 1
ATOM 3397 N N . VAL B 1 72 ? -20.424 -8.647 82.069 1.00 14.95 96 VAL B N 1
ATOM 3398 C CA . VAL B 1 72 ? -21.335 -7.578 81.629 1.00 15.45 96 VAL B CA 1
ATOM 3399 C C . VAL B 1 72 ? -21.898 -6.805 82.832 1.00 15.71 96 VAL B C 1
ATOM 3400 O O . VAL B 1 72 ? -21.917 -5.566 82.828 1.00 16.82 96 VAL B O 1
ATOM 3404 N N . SER B 1 73 ? -22.310 -7.540 83.866 1.00 16.49 97 SER B N 1
ATOM 3405 C CA . SER B 1 73 ? -22.811 -6.907 85.089 1.00 18.22 97 SER B CA 1
ATOM 3406 C C . SER B 1 73 ? -21.733 -6.035 85.740 1.00 18.25 97 SER B C 1
ATOM 3407 O O . SER B 1 73 ? -22.006 -4.898 86.166 1.00 18.86 97 SER B O 1
ATOM 3410 N N . SER B 1 74 ? -20.515 -6.567 85.801 1.00 18.85 98 SER B N 1
ATOM 3411 C CA . SER B 1 74 ? -19.371 -5.894 86.437 1.00 18.85 98 SER B CA 1
ATOM 3412 C C . SER B 1 74 ? -18.993 -4.556 85.817 1.00 19.43 98 SER B C 1
ATOM 3413 O O . SER B 1 74 ? -18.482 -3.670 86.522 1.00 19.99 98 SER B O 1
ATOM 3416 N N . VAL B 1 75 ? -19.242 -4.394 84.512 1.00 18.84 99 VAL B N 1
ATOM 3417 C CA . VAL B 1 75 ? -18.885 -3.153 83.791 1.00 19.78 99 VAL B CA 1
ATOM 3418 C C . VAL B 1 75 ? -20.072 -2.272 83.389 1.00 20.50 99 VAL B C 1
ATOM 3419 O O . VAL B 1 75 ? -19.880 -1.256 82.692 1.00 21.11 99 VAL B O 1
ATOM 3423 N N . LYS B 1 76 ? -21.275 -2.624 83.843 1.00 21.56 100 LYS B N 1
ATOM 3424 C CA . LYS B 1 76 ? -22.494 -1.890 83.451 1.00 23.23 100 LYS B CA 1
ATOM 3425 C C . LYS B 1 76 ? -22.432 -0.385 83.744 1.00 23.27 100 LYS B C 1
ATOM 3426 O O . LYS B 1 76 ? -23.011 0.431 83.012 1.00 24.20 100 LYS B O 1
ATOM 3432 N N . ASP B 1 77 ? -21.720 -0.022 84.808 1.00 22.61 101 ASP B N 1
ATOM 3433 C CA . ASP B 1 77 ? -21.582 1.378 85.209 1.00 22.62 101 ASP B CA 1
ATOM 3434 C C . ASP B 1 77 ? -20.232 1.980 84.815 1.00 22.10 101 ASP B C 1
ATOM 3435 O O . ASP B 1 77 ? -19.952 3.138 85.137 1.00 22.78 101 ASP B O 1
ATOM 3440 N N . LEU B 1 78 ? -19.408 1.202 84.115 1.00 21.09 102 LEU B N 1
ATOM 3441 C CA . LEU B 1 78 ? -18.062 1.620 83.716 1.00 21.09 102 LEU B CA 1
ATOM 3442 C C . LEU B 1 78 ? -17.900 1.679 82.205 1.00 21.75 102 LEU B C 1
ATOM 3443 O O . LEU B 1 78 ? -16.979 2.326 81.712 1.00 23.26 102 LEU B O 1
ATOM 3448 N N . SER B 1 79 ? -18.777 0.967 81.497 1.00 22.38 103 SER B N 1
ATOM 3449 C CA . SER B 1 79 ? -18.703 0.823 80.033 1.00 22.80 103 SER B CA 1
ATOM 3450 C C . SER B 1 79 ? -19.456 1.940 79.316 1.00 23.20 103 SER B C 1
ATOM 3451 O O . SER B 1 79 ? -20.639 2.170 79.598 1.00 22.57 103 SER B O 1
ATOM 3454 N N . PRO B 1 80 ? -18.772 2.636 78.387 1.00 23.29 104 PRO B N 1
ATOM 3455 C CA . PRO B 1 80 ? -19.438 3.604 77.508 1.00 23.78 104 PRO B CA 1
ATOM 3456 C C . PRO B 1 80 ? -20.144 2.948 76.308 1.00 24.07 104 PRO B C 1
ATOM 3457 O O . PRO B 1 80 ? -20.641 3.649 75.420 1.00 25.10 104 PRO B O 1
ATOM 3461 N N . LEU B 1 81 ? -20.151 1.617 76.278 1.00 23.63 105 LEU B N 1
ATOM 3462 C CA . LEU B 1 81 ? -20.893 0.830 75.302 1.00 22.87 105 LEU B CA 1
ATOM 3463 C C . LEU B 1 81 ? -21.986 0.075 76.021 1.00 21.86 105 LEU B C 1
ATOM 3464 O O . LEU B 1 81 ? -21.766 -0.414 77.132 1.00 21.71 105 LEU B O 1
ATOM 3469 N N . LYS B 1 82 ? -23.144 -0.071 75.385 1.00 19.78 106 LYS B N 1
ATOM 3470 C CA . LYS B 1 82 ? -24.173 -0.942 75.904 1.00 19.11 106 LYS B CA 1
ATOM 3471 C C . LYS B 1 82 ? -23.802 -2.385 75.546 1.00 17.79 106 LYS B C 1
ATOM 3472 O O . LYS B 1 82 ? -23.670 -2.707 74.360 1.00 18.03 106 LYS B O 1
ATOM 3478 N N . LEU B 1 83 ? -23.636 -3.232 76.565 1.00 16.59 107 LEU B N 1
ATOM 3479 C CA . LEU B 1 83 ? -23.269 -4.639 76.345 1.00 15.43 107 LEU B CA 1
ATOM 3480 C C . LEU B 1 83 ? -24.437 -5.577 76.534 1.00 15.52 107 LEU B C 1
ATOM 3481 O O . LEU B 1 83 ? -25.154 -5.519 77.543 1.00 16.33 107 LEU B O 1
ATOM 3486 N N . TYR B 1 84 ? -24.612 -6.462 75.552 1.00 14.78 108 TYR B N 1
ATOM 3487 C CA . TYR B 1 84 ? -25.532 -7.587 75.681 1.00 14.26 108 TYR B CA 1
ATOM 3488 C C . TYR B 1 84 ? -24.718 -8.876 75.605 1.00 13.72 108 TYR B C 1
ATOM 3489 O O . TYR B 1 84 ? -23.517 -8.820 75.386 1.00 13.93 108 TYR B O 1
ATOM 3498 N N . HIS B 1 85 ? -25.344 -10.030 75.820 1.00 12.42 109 HIS B N 1
ATOM 3499 C CA . HIS B 1 85 ? -24.580 -11.276 75.714 1.00 12.37 109 HIS B CA 1
ATOM 3500 C C . HIS B 1 85 ? -25.459 -12.435 75.300 1.00 12.24 109 HIS B C 1
ATOM 3501 O O . HIS B 1 85 ? -26.705 -12.338 75.312 1.00 12.58 109 HIS B O 1
ATOM 3508 N N . THR B 1 86 ? -24.792 -13.535 74.944 1.00 12.85 110 THR B N 1
ATOM 3509 C CA . THR B 1 86 ? -25.478 -14.768 74.583 1.00 12.93 110 THR B CA 1
ATOM 3510 C C . THR B 1 86 ? -25.384 -15.772 75.727 1.00 12.47 110 THR B C 1
ATOM 3511 O O . THR B 1 86 ? -24.623 -15.554 76.670 1.00 13.46 110 THR B O 1
ATOM 3515 N N . ILE B 1 87 ? -26.156 -16.860 75.637 1.00 12.29 111 ILE B N 1
ATO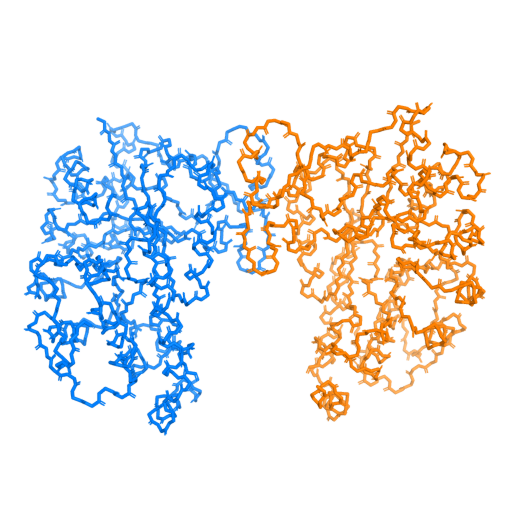M 3516 C CA . ILE B 1 87 ? -26.023 -18.025 76.525 1.00 13.19 111 ILE B CA 1
ATOM 3517 C C . ILE B 1 87 ? -26.136 -19.263 75.633 1.00 13.51 111 ILE B C 1
ATOM 3518 O O . ILE B 1 87 ? -27.096 -19.379 74.862 1.00 13.09 111 ILE B O 1
ATOM 3523 N N . GLY B 1 88 ? -25.154 -20.159 75.720 1.00 12.91 112 GLY B N 1
ATOM 3524 C CA . GLY B 1 88 ? -25.166 -21.393 74.924 1.00 13.54 112 GLY B CA 1
ATOM 3525 C C . GLY B 1 88 ? -23.837 -22.099 75.050 1.00 13.41 112 GLY B C 1
ATOM 3526 O O . GLY B 1 88 ? -22.891 -21.583 75.652 1.00 13.55 112 GLY B O 1
ATOM 3527 N N . VAL B 1 89 ? -23.772 -23.285 74.451 1.00 13.26 113 VAL B N 1
ATOM 3528 C CA . VAL B 1 89 ? -22.586 -24.118 74.488 1.00 13.33 113 VAL B CA 1
ATOM 3529 C C . VAL B 1 89 ? -22.160 -24.427 73.049 1.00 13.61 113 VAL B C 1
ATOM 3530 O O . VAL B 1 89 ? -22.893 -25.061 72.272 1.00 13.85 113 VAL B O 1
ATOM 3534 N N . HIS B 1 90 ? -20.961 -23.971 72.719 1.00 14.25 114 HIS B N 1
ATOM 3535 C CA . HIS B 1 90 ? -20.348 -24.035 71.408 1.00 14.94 114 HIS B CA 1
ATOM 3536 C C . HIS B 1 90 ? -19.911 -25.479 71.121 1.00 15.25 114 HIS B C 1
ATOM 3537 O O . HIS B 1 90 ? -19.665 -26.246 72.060 1.00 14.74 114 HIS B O 1
ATOM 3544 N N . PRO B 1 91 ? -19.830 -25.863 69.829 1.00 15.28 115 PRO B N 1
ATOM 3545 C CA . PRO B 1 91 ? -19.336 -27.217 69.544 1.00 16.16 115 PRO B CA 1
ATOM 3546 C C . PRO B 1 91 ? -17.967 -27.549 70.188 1.00 17.25 115 PRO B C 1
ATOM 3547 O O . PRO B 1 91 ? -17.743 -28.731 70.470 1.00 18.43 115 PRO B O 1
ATOM 3551 N N . CYS B 1 92 ? -17.120 -26.542 70.446 1.00 17.99 116 CYS B N 1
ATOM 3552 C CA . CYS B 1 92 ? -15.825 -26.683 71.195 1.00 18.65 116 CYS B CA 1
ATOM 3553 C C . CYS B 1 92 ? -16.008 -27.421 72.497 1.00 18.13 116 CYS B C 1
ATOM 3554 O O . CYS B 1 92 ? -15.085 -28.072 72.999 1.00 18.45 116 CYS B O 1
ATOM 3557 N N . CYS B 1 93 ? -17.179 -27.247 73.084 1.00 16.68 117 CYS B N 1
ATOM 3558 C CA . CYS B 1 93 ? -17.311 -27.368 74.515 1.00 17.36 117 CYS B CA 1
ATOM 3559 C C . CYS B 1 93 ? -18.457 -28.279 74.913 1.00 16.45 117 CYS B C 1
ATOM 3560 O O . CYS B 1 93 ? -18.793 -28.372 76.097 1.00 16.30 117 CYS B O 1
ATOM 3563 N N . VAL B 1 94 ? -19.058 -28.962 73.936 1.00 16.55 118 VAL B N 1
ATOM 3564 C CA . VAL B 1 94 ? -20.199 -29.823 74.233 1.00 16.04 118 VAL B CA 1
ATOM 3565 C C . VAL B 1 94 ? -19.849 -30.999 75.152 1.00 16.44 118 VAL B C 1
ATOM 3566 O O . VAL B 1 94 ? -20.741 -31.622 75.719 1.00 16.79 118 VAL B O 1
ATOM 3570 N N . ASN B 1 95 ? -18.560 -31.294 75.314 1.00 17.62 119 ASN B N 1
ATOM 3571 C CA . ASN B 1 95 ? -18.182 -32.323 76.285 1.00 18.47 119 ASN B CA 1
ATOM 3572 C C . ASN B 1 95 ? -18.630 -31.929 77.689 1.00 19.15 119 ASN B C 1
ATOM 3573 O O . ASN B 1 95 ? -18.760 -32.803 78.539 1.00 20.76 119 ASN B O 1
ATOM 3578 N N . GLU B 1 96 ? -18.871 -30.630 77.918 1.00 19.72 120 GLU B N 1
ATOM 3579 C CA . GLU B 1 96 ? -19.406 -30.105 79.188 1.00 20.13 120 GLU B CA 1
ATOM 3580 C C . GLU B 1 96 ? -20.704 -30.835 79.590 1.00 19.85 120 GLU B C 1
ATOM 3581 O O . GLU B 1 96 ? -20.981 -31.017 80.779 1.00 20.69 120 GLU B O 1
ATOM 3587 N N . PHE B 1 97 ? -21.488 -31.248 78.595 1.00 19.45 121 PHE B N 1
ATOM 3588 C CA . PHE B 1 97 ? -22.741 -31.948 78.862 1.00 19.40 121 PHE B CA 1
ATOM 3589 C C . PHE B 1 97 ? -22.532 -33.372 79.380 1.00 20.61 121 PHE B C 1
ATOM 3590 O O . PHE B 1 97 ? -23.468 -33.981 79.892 1.00 20.91 121 PHE B O 1
ATOM 3598 N N . ALA B 1 98 ? -21.324 -33.909 79.231 1.00 21.31 122 ALA B N 1
ATOM 3599 C CA . ALA B 1 98 ? -21.105 -35.324 79.506 1.00 22.84 122 ALA B CA 1
ATOM 3600 C C . ALA B 1 98 ? -20.165 -35.618 80.669 1.00 24.50 122 ALA B C 1
ATOM 3601 O O . ALA B 1 98 ? -20.203 -36.738 81.203 1.00 25.80 122 ALA B O 1
ATOM 3603 N N . GLU B 1 117 ? -8.321 -38.470 71.357 1.00 37.64 141 GLU B N 1
ATOM 3604 C CA . GLU B 1 117 ? -8.908 -39.292 70.307 1.00 37.65 141 GLU B CA 1
ATOM 3605 C C . GLU B 1 117 ? -10.029 -40.147 70.878 1.00 36.63 141 GLU B C 1
ATOM 3606 O O . GLU B 1 117 ? -11.218 -39.861 70.687 1.00 36.64 141 GLU B O 1
ATOM 3612 N N . ALA B 1 118 ? -9.626 -41.205 71.582 1.00 35.58 142 ALA B N 1
ATOM 3613 C CA . ALA B 1 118 ? -10.538 -42.246 72.028 1.00 34.41 142 ALA B CA 1
ATOM 3614 C C . ALA B 1 118 ? -11.571 -41.743 73.032 1.00 33.44 142 ALA B C 1
ATOM 3615 O O . ALA B 1 118 ? -12.724 -42.170 72.996 1.00 33.22 142 ALA B O 1
ATOM 3617 N N . TYR B 1 119 ? -11.165 -40.829 73.912 1.00 32.35 143 TYR B N 1
ATOM 3618 C CA . TYR B 1 119 ? -12.079 -40.278 74.911 1.00 31.84 143 TYR B CA 1
ATOM 3619 C C . TYR B 1 119 ? -13.237 -39.507 74.259 1.00 30.62 143 TYR B C 1
ATOM 3620 O O . TYR B 1 119 ? -14.402 -39.760 74.568 1.00 29.72 143 TYR B O 1
ATOM 3629 N N . ASN B 1 120 ? -12.912 -38.573 73.365 1.00 29.79 144 ASN B N 1
ATOM 3630 C CA . ASN B 1 120 ? -13.946 -37.781 72.699 1.00 29.09 144 ASN B CA 1
ATOM 3631 C C . ASN B 1 120 ? -14.928 -38.674 71.971 1.00 29.21 144 ASN B C 1
ATOM 3632 O O . ASN B 1 120 ? -16.140 -38.456 72.022 1.00 28.30 144 ASN B O 1
ATOM 3637 N N . GLU B 1 121 ? -14.380 -39.694 71.314 1.00 29.90 145 GLU B N 1
ATOM 3638 C CA . GLU B 1 121 ? -15.157 -40.608 70.485 1.00 30.74 145 GLU B CA 1
ATOM 3639 C C . GLU B 1 121 ? -16.032 -41.568 71.287 1.00 30.72 145 GLU B C 1
ATOM 3640 O O . GLU B 1 121 ? -17.030 -42.062 70.772 1.00 30.59 145 GLU B O 1
ATOM 3646 N N . SER B 1 122 ? -15.662 -41.821 72.541 1.00 30.57 146 SER B N 1
ATOM 3647 C CA . SER B 1 122 ? -16.398 -42.753 73.400 1.00 30.76 146 SER B CA 1
ATOM 3648 C C . SER B 1 122 ? -17.499 -42.084 74.216 1.00 30.49 146 SER B C 1
ATOM 3649 O O . SER B 1 122 ? -18.310 -42.753 74.860 1.00 30.75 146 SER B O 1
ATOM 3652 N N . LEU B 1 123 ? -17.534 -40.758 74.191 1.00 30.06 147 LEU B N 1
ATOM 3653 C CA . LEU B 1 123 ? -18.384 -40.021 75.106 1.00 30.16 147 LEU B CA 1
ATOM 3654 C C . LEU B 1 123 ? -19.873 -40.137 74.784 1.00 30.23 147 LEU B C 1
ATOM 3655 O O . LEU B 1 123 ? -20.704 -40.227 75.691 1.00 30.55 147 LEU B O 1
ATOM 3660 N N . TYR B 1 124 ? -20.205 -40.135 73.496 1.00 30.71 148 TYR B N 1
ATOM 3661 C CA . TYR B 1 124 ? -21.597 -40.220 73.078 1.00 31.47 148 TYR B CA 1
ATOM 3662 C C . TYR B 1 124 ? -22.258 -41.511 73.577 1.00 31.66 148 TYR B C 1
ATOM 3663 O O . TYR B 1 124 ? -23.319 -41.463 74.197 1.00 31.68 148 TYR B O 1
ATOM 3672 N N . ALA B 1 125 ? -21.606 -42.649 73.343 1.00 32.03 149 ALA B N 1
ATOM 3673 C CA . ALA B 1 125 ? -22.112 -43.942 73.831 1.00 32.37 149 ALA B CA 1
ATOM 3674 C C . ALA B 1 125 ? -22.282 -43.966 75.348 1.00 32.45 149 ALA B C 1
ATOM 3675 O O . ALA B 1 125 ? -23.222 -44.577 75.865 1.00 32.29 149 ALA B O 1
ATOM 3677 N N . LYS B 1 126 ? -21.379 -43.290 76.059 1.00 32.81 150 LYS B N 1
ATOM 3678 C CA . LYS B 1 126 ? -21.460 -43.175 77.515 1.00 33.38 150 LYS B CA 1
ATOM 3679 C C . LYS B 1 126 ? -22.679 -42.372 77.966 1.00 33.76 150 LYS B C 1
ATOM 3680 O O . LYS B 1 126 ? -23.342 -42.734 78.934 1.00 33.92 150 LYS B O 1
ATOM 3682 N N . VAL B 1 127 ? -22.968 -41.281 77.257 1.00 33.95 151 VAL B N 1
ATOM 3683 C CA . VAL B 1 127 ? -24.165 -40.482 77.523 1.00 34.23 151 VAL B CA 1
ATOM 3684 C C . VAL B 1 127 ? -25.435 -41.310 77.304 1.00 34.74 151 VAL B C 1
ATOM 3685 O O . VAL B 1 127 ? -26.329 -41.308 78.144 1.00 34.91 151 VAL B O 1
ATOM 3689 N N . ILE B 1 128 ? -25.493 -42.024 76.183 1.00 35.35 152 ILE B N 1
ATOM 3690 C CA . ILE B 1 128 ? -26.646 -42.869 75.853 1.00 36.29 152 ILE B CA 1
ATOM 3691 C C . ILE B 1 128 ? -26.882 -43.984 76.880 1.00 36.48 152 ILE B C 1
ATOM 3692 O O . ILE B 1 128 ? -28.031 -44.307 77.203 1.00 36.52 152 ILE B O 1
ATOM 3697 N N . SER B 1 129 ? -25.791 -44.540 77.402 1.00 36.76 153 SER B N 1
ATOM 3698 C CA . SER B 1 129 ? -25.860 -45.580 78.431 1.00 36.87 153 SER B CA 1
ATOM 3699 C C . SER B 1 129 ? -26.336 -45.047 79.781 1.00 36.61 153 SER B C 1
ATOM 3700 O O . SER B 1 129 ? -26.979 -45.771 80.548 1.00 36.86 153 SER B O 1
ATOM 3703 N N . ASN B 1 130 ? -26.029 -43.783 80.071 1.00 35.91 154 ASN B N 1
ATOM 3704 C CA . ASN B 1 130 ? -26.516 -43.143 81.287 1.00 35.21 154 ASN B CA 1
ATOM 3705 C C . ASN B 1 130 ? -26.719 -41.640 81.088 1.00 34.00 154 ASN B C 1
ATOM 3706 O O . ASN B 1 130 ? -25.864 -40.845 81.471 1.00 34.26 154 ASN B O 1
ATOM 3711 N N . PRO B 1 131 ? -27.862 -41.250 80.503 1.00 32.96 155 PRO B N 1
ATOM 3712 C CA . PRO B 1 131 ? -28.060 -39.843 80.128 1.00 31.79 155 PRO B CA 1
ATOM 3713 C C . PRO B 1 131 ? -28.339 -38.901 81.297 1.00 30.98 155 PRO B C 1
ATOM 3714 O O . PRO B 1 131 ? -28.504 -37.700 81.087 1.00 30.78 155 PRO B O 1
ATOM 3718 N N . SER B 1 132 ? -28.381 -39.434 82.517 1.00 29.84 156 SER B N 1
ATOM 3719 C CA . SER B 1 132 ? -28.733 -38.651 83.702 1.00 29.00 156 SER B CA 1
ATOM 3720 C C . SER B 1 132 ? -27.916 -37.365 83.867 1.00 27.51 156 SER B C 1
ATOM 3721 O O . SER B 1 132 ? -28.475 -36.298 84.153 1.00 26.63 156 SER B O 1
ATOM 3724 N N . PHE B 1 133 ? -26.599 -37.471 83.705 1.00 26.22 157 PHE B N 1
ATOM 3725 C CA . PHE B 1 133 ? -25.729 -36.315 83.874 1.00 24.79 157 PHE B CA 1
ATOM 3726 C C . PHE B 1 133 ? -26.030 -35.247 82.817 1.00 23.34 157 PHE B C 1
ATOM 3727 O O . PHE B 1 133 ? -26.214 -34.073 83.158 1.00 23.53 157 PHE B O 1
ATOM 3735 N N . ALA B 1 134 ? -26.092 -35.671 81.554 1.00 22.90 158 ALA B N 1
ATOM 3736 C CA . ALA B 1 134 ? -26.430 -34.765 80.444 1.00 21.85 158 ALA B CA 1
ATOM 3737 C C . ALA B 1 134 ? -27.811 -34.132 80.618 1.00 21.80 158 ALA B C 1
ATOM 3738 O O . ALA B 1 134 ? -27.998 -32.936 80.342 1.00 20.58 158 ALA B O 1
ATOM 3740 N N . GLN B 1 135 ? -28.778 -34.911 81.098 1.00 21.07 159 GLN B N 1
ATOM 3741 C CA . GLN B 1 135 ? -30.093 -34.361 81.419 1.00 21.71 159 GLN B CA 1
ATOM 3742 C C . GLN B 1 135 ? -29.993 -33.217 82.424 1.00 20.90 159 GLN B C 1
ATOM 3743 O O . GLN B 1 135 ? -30.635 -32.171 82.264 1.00 20.87 159 GLN B O 1
ATOM 3749 N N . GLY B 1 136 ? -29.180 -33.410 83.462 1.00 20.42 160 GLY B N 1
ATOM 3750 C CA . GLY B 1 136 ? -28.996 -32.385 84.484 1.00 20.03 160 GLY B CA 1
ATOM 3751 C C . GLY B 1 136 ? -28.349 -31.120 83.934 1.00 19.20 160 GLY B C 1
ATOM 3752 O O . GLY B 1 136 ? -28.721 -30.018 84.326 1.00 20.32 160 GLY B O 1
ATOM 3753 N N . LYS B 1 137 ? -27.392 -31.296 83.024 1.00 19.48 161 LYS B N 1
ATOM 3754 C CA . LYS B 1 137 ? -26.694 -30.143 82.423 1.00 19.23 161 LYS B CA 1
ATOM 3755 C C . LYS B 1 137 ? -27.604 -29.357 81.478 1.00 19.26 161 LYS B C 1
ATOM 3756 O O . LYS B 1 137 ? -27.598 -28.128 81.474 1.00 19.03 161 LYS B O 1
ATOM 3762 N N . LEU B 1 138 ? -28.415 -30.076 80.707 1.00 18.88 162 LEU B N 1
ATOM 3763 C CA . LEU B 1 138 ? -29.405 -29.412 79.864 1.00 18.73 162 LEU B CA 1
ATOM 3764 C C . LEU B 1 138 ? -30.429 -28.641 80.700 1.00 18.70 162 LEU B C 1
ATOM 3765 O O . LEU B 1 138 ? -30.824 -27.531 80.343 1.00 18.83 162 LEU B O 1
ATOM 3770 N N . LYS B 1 139 ? -30.822 -29.205 81.850 1.00 18.97 163 LYS B N 1
ATOM 3771 C CA . LYS B 1 139 ? -31.713 -28.521 82.775 1.00 19.80 163 LYS B CA 1
ATOM 3772 C C . LYS B 1 139 ? -31.065 -27.248 83.325 1.00 18.65 163 LYS B C 1
ATOM 3773 O O . LYS B 1 139 ? -31.716 -26.201 83.402 1.00 19.47 163 LYS B O 1
ATOM 3779 N N . GLU B 1 140 ? -29.791 -27.363 83.699 1.00 19.21 164 GLU B N 1
ATOM 3780 C CA . GLU B 1 140 ? -29.019 -26.240 84.205 1.00 19.69 164 GLU B CA 1
ATOM 3781 C C . GLU B 1 140 ? -29.005 -25.123 83.163 1.00 18.64 164 GLU B C 1
ATOM 3782 O O . GLU B 1 140 ? -29.215 -23.964 83.485 1.00 18.41 164 GLU B O 1
ATOM 3788 N N . LEU B 1 141 ? -28.764 -25.499 81.907 1.00 17.89 165 LEU B N 1
ATOM 3789 C CA . LEU B 1 141 ? -28.681 -24.515 80.824 1.00 17.19 165 LEU B CA 1
ATOM 3790 C C . LEU B 1 141 ? -30.022 -23.817 80.582 1.00 16.75 165 LEU B C 1
ATOM 3791 O O . LEU B 1 141 ? -30.095 -22.589 80.534 1.00 16.94 165 LEU B O 1
ATOM 3796 N N . TYR B 1 142 ? -31.088 -24.605 80.458 1.00 17.28 166 TYR B N 1
ATOM 3797 C CA . TYR B 1 142 ? -32.449 -24.066 80.364 1.00 17.87 166 TYR B CA 1
ATOM 3798 C C . TYR B 1 142 ? -32.804 -23.122 81.521 1.00 17.67 166 TYR B C 1
ATOM 3799 O O . TYR B 1 142 ? -33.328 -22.023 81.294 1.00 18.23 166 TYR B O 1
ATOM 3808 N N . ASP B 1 143 ? -32.510 -23.550 82.748 1.00 18.34 167 ASP B N 1
ATOM 3809 C CA . ASP B 1 143 ? -32.819 -22.753 83.933 1.00 19.19 167 ASP B CA 1
ATOM 3810 C C . ASP B 1 143 ? -32.033 -21.441 83.928 1.00 18.27 167 ASP B C 1
ATOM 3811 O O . ASP B 1 143 ? -32.578 -20.388 84.237 1.00 19.61 167 ASP B O 1
ATOM 3816 N N . LEU B 1 144 ? -30.764 -21.503 83.519 1.00 17.97 168 LEU B N 1
ATOM 3817 C CA . LEU B 1 144 ? -29.969 -20.286 83.391 1.00 17.54 168 LEU B CA 1
ATOM 3818 C C . LEU B 1 144 ? -30.578 -19.321 82.364 1.00 17.15 168 LEU B C 1
ATOM 3819 O O . LEU B 1 144 ? -30.703 -18.123 82.613 1.00 18.19 168 LEU B O 1
ATOM 3824 N N . MET B 1 145 ? -30.990 -19.845 81.210 1.00 16.28 169 MET B N 1
ATOM 3825 C CA . MET B 1 145 ? -31.633 -18.981 80.209 1.00 15.85 169 MET B CA 1
ATOM 3826 C C . MET B 1 145 ? -32.906 -18.309 80.746 1.00 16.54 169 MET B C 1
ATOM 3827 O O . MET B 1 145 ? -33.105 -17.107 80.581 1.00 16.79 169 MET B O 1
ATOM 3832 N N . ASN B 1 146 ? -33.788 -19.096 81.359 1.00 18.04 170 ASN B N 1
ATOM 3833 C CA . ASN B 1 146 ? -35.004 -18.514 81.922 1.00 19.03 170 ASN B CA 1
ATOM 3834 C C . ASN B 1 146 ? -34.751 -17.480 83.021 1.00 19.31 170 ASN B C 1
ATOM 3835 O O . ASN B 1 146 ? -35.387 -16.421 83.015 1.00 19.37 170 ASN B O 1
ATOM 3840 N N . GLN B 1 147 ? -33.800 -17.767 83.913 1.00 19.91 171 GLN B N 1
ATOM 3841 C CA . GLN B 1 147 ? -33.409 -16.823 84.966 1.00 21.70 171 GLN B CA 1
ATOM 3842 C C . GLN B 1 147 ? -32.974 -15.500 84.339 1.00 20.96 171 GLN B C 1
ATOM 3843 O O . GLN B 1 147 ? -33.378 -14.416 84.767 1.00 21.26 171 GLN B O 1
ATOM 3849 N N . GLN B 1 148 ? -32.126 -15.591 83.317 1.00 20.44 172 GLN B N 1
ATOM 3850 C CA . GLN B 1 148 ? -31.594 -14.379 82.705 1.00 20.35 172 GLN B CA 1
ATOM 3851 C C . GLN B 1 148 ? -32.572 -13.641 81.791 1.00 20.95 172 GLN B C 1
ATOM 3852 O O . GLN B 1 148 ? -32.417 -12.441 81.568 1.00 20.76 172 GLN B O 1
ATOM 3858 N N . ALA B 1 149 ? -33.576 -14.348 81.275 1.00 21.45 173 ALA B N 1
ATOM 3859 C CA . ALA B 1 149 ? -34.528 -13.740 80.345 1.00 22.86 173 ALA B CA 1
ATOM 3860 C C . ALA B 1 149 ? -35.645 -12.996 81.083 1.00 23.94 173 ALA B C 1
ATOM 3861 O O . ALA B 1 149 ? -36.406 -12.229 80.473 1.00 24.66 173 ALA B O 1
ATOM 3863 N N . LYS B 1 150 ? -35.709 -13.206 82.396 1.00 25.27 174 LYS B N 1
ATOM 3864 C CA . LYS B 1 150 ? -36.809 -12.712 83.224 1.00 26.65 174 LYS B CA 1
ATOM 3865 C C . LYS B 1 150 ? -36.913 -11.183 83.370 1.00 27.39 174 LYS B C 1
ATOM 3866 O O . LYS B 1 150 ? -37.994 -10.639 83.156 1.00 27.62 174 LYS B O 1
ATOM 3872 N N . PRO B 1 151 ? -35.815 -10.483 83.738 1.00 28.14 175 PRO B N 1
ATOM 3873 C CA . PRO B 1 151 ? -35.936 -9.020 83.861 1.00 28.88 175 PRO B CA 1
ATOM 3874 C C . PRO B 1 151 ? -36.324 -8.331 82.549 1.00 29.93 175 PRO B C 1
ATOM 3875 O O . PRO B 1 151 ? -35.866 -8.737 81.480 1.00 29.21 175 PRO B O 1
ATOM 3879 N N . HIS B 1 152 ? -37.164 -7.299 82.635 1.00 30.95 176 HIS B N 1
ATOM 3880 C CA . HIS B 1 152 ? -37.598 -6.561 81.444 1.00 31.97 176 HIS B CA 1
ATOM 3881 C C . HIS B 1 152 ? -36.411 -5.904 80.726 1.00 31.52 176 HIS B C 1
ATOM 3882 O O . HIS B 1 152 ? -36.423 -5.774 79.502 1.00 32.32 176 HIS B O 1
ATOM 3889 N N . ASP B 1 153 ? -35.395 -5.511 81.500 1.00 30.69 177 ASP B N 1
ATOM 3890 C CA . ASP B 1 153 ? -34.206 -4.824 80.980 1.00 29.94 177 ASP B CA 1
ATOM 3891 C C . ASP B 1 153 ? -32.993 -5.759 80.833 1.00 28.26 177 ASP B C 1
ATOM 3892 O O . ASP B 1 153 ? -31.836 -5.312 80.882 1.00 27.97 177 ASP B O 1
ATOM 3897 N N . THR B 1 154 ? -33.264 -7.049 80.645 1.00 26.12 178 THR B N 1
ATOM 3898 C CA . THR B 1 154 ? -32.213 -8.076 80.562 1.00 23.61 178 THR B CA 1
ATOM 3899 C C . THR B 1 154 ? -31.165 -7.785 79.483 1.00 21.71 178 THR B C 1
ATOM 3900 O O . THR B 1 154 ? -31.494 -7.274 78.406 1.00 21.84 178 THR B O 1
ATOM 3904 N N . SER B 1 155 ? -29.917 -8.128 79.801 1.00 20.18 179 SER B N 1
ATOM 3905 C CA . SER B 1 155 ? -28.789 -8.029 78.872 1.00 18.83 179 SER B CA 1
ATOM 3906 C C . SER B 1 155 ? -28.619 -9.305 78.061 1.00 16.89 179 SER B C 1
ATOM 3907 O O . SER B 1 155 ? -27.842 -9.322 77.104 1.00 15.51 179 SER B O 1
ATOM 3910 N N . PHE B 1 156 ? -29.337 -10.361 78.443 1.00 15.73 180 PHE B N 1
ATOM 3911 C CA . PHE B 1 156 ? -29.337 -11.631 77.699 1.00 14.59 180 PHE B CA 1
ATOM 3912 C C . PHE B 1 156 ? -30.219 -11.473 76.458 1.00 14.40 180 PHE B C 1
ATOM 3913 O O . PHE B 1 156 ? -31.431 -11.257 76.576 1.00 14.62 180 PHE B O 1
ATOM 3921 N N . ARG B 1 157 ? -29.617 -11.536 75.265 1.00 13.45 181 ARG B N 1
ATOM 3922 C CA . ARG B 1 157 ? -30.346 -11.187 74.031 1.00 13.97 181 ARG B CA 1
ATOM 3923 C C . ARG B 1 157 ? -30.350 -12.235 72.931 1.00 13.14 181 ARG B C 1
ATOM 3924 O O . ARG B 1 157 ? -31.076 -12.073 71.945 1.00 14.04 181 ARG B O 1
ATOM 3932 N N . SER B 1 158 ? -29.561 -13.298 73.074 1.00 12.53 182 SER B N 1
ATOM 3933 C CA . SER B 1 158 ? -29.462 -14.301 71.999 1.00 12.60 182 SER B CA 1
ATOM 3934 C C . SER B 1 158 ? -29.003 -15.628 72.556 1.00 11.96 182 SER B C 1
ATOM 3935 O O . SER B 1 158 ? -28.187 -15.674 73.487 1.00 11.59 182 SER B O 1
ATOM 3938 N N . ILE B 1 159 ? -29.545 -16.713 71.995 1.00 12.15 183 ILE B N 1
ATOM 3939 C CA . ILE B 1 159 ? -29.176 -18.065 72.383 1.00 12.16 183 ILE B CA 1
ATOM 3940 C C . ILE B 1 159 ? -28.080 -18.533 71.449 1.00 12.20 183 ILE B C 1
ATOM 3941 O O . ILE B 1 159 ? -28.282 -18.568 70.232 1.00 12.29 183 ILE B O 1
ATOM 3946 N N . GLY B 1 160 ? -26.932 -18.874 72.019 1.00 11.92 184 GLY B N 1
ATOM 3947 C CA . GLY B 1 160 ? -25.740 -19.212 71.232 1.00 12.24 184 GLY B CA 1
ATOM 3948 C C . GLY B 1 160 ? -24.514 -18.936 72.079 1.00 12.52 184 GLY B C 1
ATOM 3949 O O . GLY B 1 160 ? -24.689 -18.512 73.217 1.00 13.46 184 GLY B O 1
ATOM 3950 N N . GLU B 1 161 ? -23.277 -19.166 71.602 1.00 13.30 185 GLU B N 1
ATOM 3951 C CA A GLU B 1 161 ? -22.966 -19.712 70.284 0.50 13.70 185 GLU B CA 1
ATOM 3952 C CA B GLU B 1 161 ? -23.028 -19.703 70.258 0.50 13.86 185 GLU B CA 1
ATOM 3953 C C . GLU B 1 161 ? -23.236 -21.202 70.252 1.00 13.86 185 GLU B C 1
ATOM 3954 O O . GLU B 1 161 ? -22.668 -21.924 71.064 1.00 14.26 185 GLU B O 1
ATOM 3965 N N . ILE B 1 162 ? -24.062 -21.670 69.319 1.00 12.02 186 ILE B N 1
ATOM 3966 C CA . ILE B 1 162 ? -24.302 -23.121 69.144 1.00 12.75 186 ILE B CA 1
ATOM 3967 C C . ILE B 1 162 ? -24.160 -23.476 67.662 1.00 12.27 186 ILE B C 1
ATOM 3968 O O . ILE B 1 162 ? -24.367 -22.610 66.786 1.00 12.58 186 ILE B O 1
ATOM 3973 N N . GLY B 1 163 ? -23.821 -24.730 67.363 1.00 12.83 187 GLY B N 1
ATOM 3974 C CA . GLY B 1 163 ? -23.662 -25.125 65.968 1.00 13.02 187 GLY B CA 1
ATOM 3975 C C . GLY B 1 163 ? -22.686 -26.257 65.791 1.00 13.46 187 GLY B C 1
ATOM 3976 O O . GLY B 1 163 ? -22.568 -27.117 66.668 1.00 13.78 187 GLY B O 1
ATOM 3977 N N . LEU B 1 164 ? -21.974 -26.242 64.665 1.00 13.44 188 LEU B N 1
ATOM 3978 C CA . LEU B 1 164 ? -21.069 -27.330 64.298 1.00 13.03 188 LEU B CA 1
ATOM 3979 C C . LEU B 1 164 ? -19.730 -26.765 63.862 1.00 13.80 188 LEU B C 1
ATOM 3980 O O . LEU B 1 164 ? -19.684 -25.714 63.223 1.00 14.38 188 LEU B O 1
ATOM 3985 N N . ASP B 1 165 ? -18.647 -27.463 64.210 1.00 13.86 189 ASP B N 1
ATOM 3986 C CA . ASP B 1 165 ? -17.305 -27.032 63.826 1.00 14.30 189 ASP B CA 1
ATOM 3987 C C . ASP B 1 165 ? -16.466 -28.261 63.519 1.00 13.84 189 ASP B C 1
ATOM 3988 O O . ASP B 1 165 ? -15.899 -28.886 64.425 1.00 14.29 189 ASP B O 1
ATOM 3993 N N . TYR B 1 166 ? -16.410 -28.610 62.237 1.00 14.45 190 TYR B N 1
ATOM 3994 C CA . TYR B 1 166 ? -15.667 -29.798 61.817 1.00 14.89 190 TYR B CA 1
ATOM 3995 C C . TYR B 1 166 ? -14.165 -29.550 61.639 1.00 15.58 190 TYR B C 1
ATOM 3996 O O . TYR B 1 166 ? -13.437 -30.473 61.269 1.00 16.03 190 TYR B O 1
ATOM 4005 N N . ASP B 1 167 ? -13.723 -28.319 61.899 1.00 15.72 191 ASP B N 1
ATOM 4006 C CA . ASP B 1 167 ? -12.290 -28.039 62.034 1.00 16.84 191 ASP B CA 1
ATOM 4007 C C . ASP B 1 167 ? -11.794 -28.338 63.446 1.00 18.32 191 ASP B C 1
ATOM 4008 O O . ASP B 1 167 ? -10.577 -28.224 63.706 1.00 20.62 191 ASP B O 1
ATOM 4013 N N . ARG B 1 168 ? -12.695 -28.748 64.338 1.00 18.07 192 ARG B N 1
ATOM 4014 C CA . ARG B 1 168 ? -12.357 -28.926 65.764 1.00 18.79 192 ARG B CA 1
ATOM 4015 C C . ARG B 1 168 ? -12.731 -30.279 66.355 1.00 17.85 192 ARG B C 1
ATOM 4016 O O . ARG B 1 168 ? -13.176 -30.376 67.502 1.00 17.64 192 ARG B O 1
ATOM 4024 N N . PHE B 1 169 ? -12.524 -31.347 65.589 1.00 16.89 193 PHE B N 1
ATOM 4025 C CA . PHE B 1 169 ? -12.792 -32.681 66.118 1.00 17.09 193 PHE B CA 1
ATOM 4026 C C . PHE B 1 169 ? -11.835 -33.058 67.256 1.00 17.93 193 PHE B C 1
ATOM 4027 O O . PHE B 1 169 ? -12.111 -33.994 68.010 1.00 18.50 193 PHE B O 1
ATOM 4035 N N . HIS B 1 170 ? -10.723 -32.335 67.382 1.00 18.50 194 HIS B N 1
ATOM 4036 C CA . HIS B 1 170 ? -9.836 -32.579 68.516 1.00 19.03 194 HIS B CA 1
ATOM 4037 C C . HIS B 1 170 ? -10.452 -32.169 69.845 1.00 19.23 194 HIS B C 1
ATOM 4038 O O . HIS B 1 170 ? -10.012 -32.631 70.898 1.00 19.27 194 HIS B O 1
ATOM 4045 N N . TYR B 1 171 ? -11.478 -31.317 69.781 1.00 19.20 195 TYR B N 1
ATOM 4046 C CA . TYR B 1 171 ? -12.192 -30.879 70.973 1.00 19.70 195 TYR B CA 1
ATOM 4047 C C . TYR B 1 171 ? -13.457 -31.676 71.260 1.00 18.69 195 TYR B C 1
ATOM 4048 O O . TYR B 1 171 ? -13.802 -31.872 72.423 1.00 18.62 195 TYR B O 1
ATOM 4057 N N . SER B 1 172 ? -14.165 -32.094 70.207 1.00 18.12 196 SER B N 1
ATOM 4058 C CA . SER B 1 172 ? -15.401 -32.848 70.381 1.00 17.38 196 SER B CA 1
ATOM 4059 C C . SER B 1 172 ? -15.719 -33.679 69.149 1.00 17.03 196 SER B C 1
ATOM 4060 O O . SER B 1 172 ? -15.431 -33.272 68.027 1.00 17.59 196 SER B O 1
ATOM 4063 N N . SER B 1 173 ? -16.341 -34.831 69.355 1.00 17.20 197 SER B N 1
ATOM 4064 C CA . SER B 1 173 ? -16.691 -35.680 68.232 1.00 17.00 197 SER B CA 1
ATOM 4065 C C . SER B 1 173 ? -17.839 -35.127 67.414 1.00 17.08 197 SER B C 1
ATOM 4066 O O . SER B 1 173 ? -18.660 -34.356 67.919 1.00 16.57 197 SER B O 1
ATOM 4069 N N . LYS B 1 174 ? -17.921 -35.561 66.159 1.00 16.98 198 LYS B N 1
ATOM 4070 C CA . LYS B 1 174 ? -19.033 -35.165 65.293 1.00 17.95 198 LYS B CA 1
ATOM 4071 C C . LYS B 1 174 ? -20.383 -35.527 65.922 1.00 18.18 198 LYS B C 1
ATOM 4072 O O . LYS B 1 174 ? -21.338 -34.746 65.876 1.00 17.44 198 LYS B O 1
ATOM 4078 N N . GLU B 1 175 ? -20.457 -36.701 66.534 1.00 18.48 199 GLU B N 1
ATOM 4079 C CA . GLU B 1 175 ? -21.703 -37.170 67.122 1.00 19.66 199 GLU B CA 1
ATOM 4080 C C . GLU B 1 175 ? -22.129 -36.313 68.311 1.00 18.92 199 GLU B C 1
ATOM 4081 O O . GLU B 1 175 ? -23.307 -35.951 68.446 1.00 18.48 199 GLU B O 1
ATOM 4087 N N . MET B 1 176 ? -21.174 -35.990 69.180 1.00 18.08 200 MET B N 1
ATOM 4088 C CA . MET B 1 176 ? -21.432 -35.094 70.302 1.00 16.66 200 MET B CA 1
ATOM 4089 C C . MET B 1 176 ? -21.868 -33.696 69.822 1.00 15.95 200 MET B C 1
ATOM 4090 O O . MET B 1 176 ? -22.787 -33.093 70.383 1.00 15.76 200 MET B O 1
ATOM 4095 N N . GLN B 1 177 ? -21.207 -33.184 68.789 1.00 15.36 201 GLN B N 1
ATOM 4096 C CA . GLN B 1 177 ? -21.592 -31.872 68.240 1.00 14.51 201 GLN B CA 1
ATOM 4097 C C . GLN B 1 177 ? -23.020 -31.876 67.714 1.00 14.81 201 GLN B C 1
ATOM 4098 O O . GLN B 1 177 ? -23.814 -30.992 68.052 1.00 14.10 201 GLN B O 1
ATOM 4104 N N . LYS B 1 178 ? -23.348 -32.866 66.897 1.00 15.31 202 LYS B N 1
ATOM 4105 C CA . LYS B 1 178 ? -24.677 -32.925 66.300 1.00 16.25 202 LYS B CA 1
ATOM 4106 C C . LYS B 1 178 ? -25.760 -33.081 67.356 1.00 16.08 202 LYS B C 1
ATOM 4107 O O . LYS B 1 178 ? -26.778 -32.369 67.323 1.00 16.15 202 LYS B O 1
ATOM 4113 N N . VAL B 1 179 ? -25.548 -33.994 68.304 1.00 15.87 203 VAL B N 1
ATOM 4114 C CA . VAL B 1 179 ? -26.561 -34.256 69.329 1.00 16.76 203 VAL B CA 1
ATOM 4115 C C . VAL B 1 179 ? -26.841 -33.008 70.180 1.00 16.07 203 VAL B C 1
ATOM 4116 O O . VAL B 1 179 ? -28.005 -32.620 70.385 1.00 16.56 203 VAL B O 1
ATOM 4120 N N . PHE B 1 180 ? -25.780 -32.360 70.665 1.00 15.17 204 PHE B N 1
ATOM 4121 C CA . PHE B 1 180 ? -25.969 -31.251 71.586 1.00 14.50 204 PHE B CA 1
ATOM 4122 C C . PHE B 1 180 ? -26.281 -29.914 70.942 1.00 14.21 204 PHE B C 1
ATOM 4123 O O . PHE B 1 180 ? -26.863 -29.046 71.594 1.00 13.89 204 PHE B O 1
ATOM 4131 N N . PHE B 1 181 ? -25.950 -29.767 69.657 1.00 13.97 205 PHE B N 1
ATOM 4132 C CA . PHE B 1 181 ? -26.494 -28.645 68.863 1.00 13.14 205 PHE B CA 1
ATOM 4133 C C . PHE B 1 181 ? -28.010 -28.807 68.836 1.00 13.76 205 PHE B C 1
ATOM 4134 O O . PHE B 1 181 ? -28.725 -27.879 69.201 1.00 13.92 205 PHE B O 1
ATOM 4142 N N . GLU B 1 182 ? -28.488 -29.994 68.459 1.00 14.12 206 GLU B N 1
ATOM 4143 C CA . GLU B 1 182 ? -29.921 -30.222 68.356 1.00 15.03 206 GLU B CA 1
ATOM 4144 C C . GLU B 1 182 ? -30.638 -30.110 69.698 1.00 14.75 206 GLU B C 1
ATOM 4145 O O . GLU B 1 182 ? -31.733 -29.556 69.760 1.00 15.15 206 GLU B O 1
ATOM 4151 N N . GLU B 1 183 ? -30.046 -30.635 70.779 1.00 14.69 207 GLU B N 1
ATOM 4152 C CA . GLU B 1 183 ? -30.740 -30.522 72.078 1.00 13.96 207 GLU B CA 1
ATOM 4153 C C . GLU B 1 183 ? -30.867 -29.075 72.519 1.00 13.02 207 GLU B C 1
ATOM 4154 O O . GLU B 1 183 ? -31.883 -28.664 73.090 1.00 13.50 207 GLU B O 1
ATOM 4160 N N . GLN B 1 184 ? -29.827 -28.291 72.241 1.00 12.70 208 GLN B N 1
ATOM 4161 C CA . GLN B 1 184 ? -29.906 -26.861 72.547 1.00 12.69 208 GLN B CA 1
ATOM 4162 C C . GLN B 1 184 ? -30.908 -26.135 71.667 1.00 12.04 208 GLN B C 1
ATOM 4163 O O . GLN B 1 184 ? -31.587 -25.233 72.132 1.00 12.50 208 GLN B O 1
ATOM 4169 N N . LEU B 1 185 ? -31.037 -26.549 70.407 1.00 12.32 209 LEU B N 1
ATOM 4170 C CA . LEU B 1 185 ? -32.105 -25.978 69.587 1.00 12.45 209 LEU B CA 1
ATOM 4171 C C . LEU B 1 185 ? -33.481 -26.311 70.157 1.00 12.95 209 LEU B C 1
ATOM 4172 O O . LEU B 1 185 ? -34.381 -25.475 70.126 1.00 13.02 209 LEU B O 1
ATOM 4177 N N . LYS B 1 186 ? -33.632 -27.519 70.685 1.00 13.65 210 LYS B N 1
ATOM 4178 C CA . LYS B 1 186 ? -34.899 -27.889 71.309 1.00 14.47 210 LYS B CA 1
ATOM 4179 C C . LYS B 1 186 ? -35.180 -27.026 72.528 1.00 14.41 210 LYS B C 1
ATOM 4180 O O . LYS B 1 186 ? -36.284 -26.521 72.688 1.00 15.38 210 LYS B O 1
ATOM 4186 N N . ILE B 1 187 ? -34.167 -26.829 73.376 1.00 14.81 211 ILE B N 1
ATOM 4187 C CA . ILE B 1 187 ? -34.334 -25.976 74.562 1.00 15.96 211 ILE B CA 1
ATOM 4188 C C . ILE B 1 187 ? -34.763 -24.573 74.143 1.00 15.60 211 ILE B C 1
ATOM 4189 O O . ILE B 1 187 ? -35.590 -23.928 74.809 1.00 15.83 211 ILE B O 1
ATOM 4194 N N . SER B 1 188 ? -34.203 -24.101 73.028 1.00 15.13 212 SER B N 1
ATOM 4195 C CA . SER B 1 188 ? -34.484 -22.745 72.557 1.00 14.74 212 SER B CA 1
ATOM 4196 C C . SER B 1 188 ? -35.938 -22.557 72.095 1.00 15.17 212 SER B C 1
ATOM 4197 O O . SER B 1 188 ? -36.365 -21.434 71.845 1.00 14.84 212 SER B O 1
ATOM 4200 N N . CYS B 1 189 ? -36.661 -23.673 71.968 1.00 16.16 213 CYS B N 1
ATOM 4201 C CA . CYS B 1 189 ? -38.073 -23.675 71.544 1.00 16.80 213 CYS B CA 1
ATOM 4202 C C . CYS B 1 189 ? -39.022 -24.084 72.661 1.00 17.95 213 CYS B C 1
ATOM 4203 O O . CYS B 1 189 ? -40.220 -24.229 72.416 1.00 18.63 213 CYS B O 1
ATOM 4206 N N . LEU B 1 190 ? -38.509 -24.269 73.873 1.00 18.48 214 LEU B N 1
ATOM 4207 C CA . LEU B 1 190 ? -39.311 -24.933 74.906 1.00 19.25 214 LEU B CA 1
ATOM 4208 C C . LEU B 1 190 ? -40.396 -24.077 75.505 1.00 19.77 214 LEU B C 1
ATOM 4209 O O . LEU B 1 190 ? -41.362 -24.609 76.086 1.00 20.69 214 LEU B O 1
ATOM 4214 N N . ASN B 1 191 ? -40.242 -22.766 75.439 1.00 19.33 215 ASN B N 1
ATOM 4215 C CA . ASN B 1 191 ? -41.303 -21.885 75.895 1.00 20.00 215 ASN B CA 1
ATOM 4216 C C . ASN B 1 191 ? -41.418 -20.678 74.962 1.00 20.77 215 ASN B C 1
ATOM 4217 O O . ASN B 1 191 ? -40.505 -20.434 74.149 1.00 19.94 215 ASN B O 1
ATOM 4222 N N . ASP B 1 192 ? -42.515 -19.931 75.066 1.00 20.88 216 ASP B N 1
ATOM 4223 C CA . ASP B 1 192 ? -42.773 -18.796 74.178 1.00 21.73 216 ASP B CA 1
ATOM 4224 C C . ASP B 1 192 ? -41.693 -17.717 74.250 1.00 20.94 216 ASP B C 1
ATOM 4225 O O . ASP B 1 192 ? -41.361 -17.114 73.230 1.00 21.07 216 ASP B O 1
ATOM 4230 N N . LYS B 1 193 ? -41.150 -17.460 75.439 1.00 20.00 217 LYS B N 1
ATOM 4231 C CA . LYS B 1 193 ? -40.164 -16.389 75.568 1.00 19.76 217 LYS B CA 1
ATOM 4232 C C . LYS B 1 193 ? -38.865 -16.750 74.860 1.00 19.01 217 LYS B C 1
ATOM 4233 O O . LYS B 1 193 ? -38.362 -15.972 74.029 1.00 19.16 217 LYS B O 1
ATOM 4239 N N . LEU B 1 194 ? -38.332 -17.919 75.180 1.00 17.69 218 LEU B N 1
ATOM 4240 C CA . LEU B 1 194 ? -37.100 -18.363 74.523 1.00 16.31 218 LEU B CA 1
ATOM 4241 C C . LEU B 1 194 ? -37.300 -18.571 73.026 1.00 15.94 218 LEU B C 1
ATOM 4242 O O . LEU B 1 194 ? -36.390 -18.304 72.239 1.00 14.81 218 LEU B O 1
ATOM 4247 N N . SER B 1 195 ? -38.483 -19.029 72.627 1.00 16.08 219 SER B N 1
ATOM 4248 C CA . SER B 1 195 ? -38.778 -19.269 71.211 1.00 16.22 219 SER B CA 1
ATOM 4249 C C . SER B 1 195 ? -38.603 -18.054 70.309 1.00 16.73 219 SER B C 1
ATOM 4250 O O . SER B 1 195 ? -38.387 -18.209 69.108 1.00 17.02 219 SER B O 1
ATOM 4253 N N . SER B 1 196 ? -38.736 -16.854 70.868 1.00 16.84 220 SER B N 1
ATOM 4254 C CA A SER B 1 196 ? -38.600 -15.605 70.117 0.50 17.49 220 SER B CA 1
ATOM 4255 C CA B SER B 1 196 ? -38.573 -15.665 70.037 0.50 17.30 220 SER B CA 1
ATOM 4256 C C . SER B 1 196 ? -37.156 -15.091 70.087 1.00 16.93 220 SER B C 1
ATOM 4257 O O . SER B 1 196 ? -36.834 -14.189 69.309 1.00 17.36 220 SER B O 1
ATOM 4262 N N . TYR B 1 197 ? -36.297 -15.635 70.956 1.00 15.50 221 TYR B N 1
ATOM 4263 C CA . TYR B 1 197 ? -34.882 -15.193 70.982 1.00 14.36 221 TYR B CA 1
ATOM 4264 C C . TYR B 1 197 ? -34.208 -15.511 69.657 1.00 14.07 221 TYR B C 1
ATOM 4265 O O . TYR B 1 197 ? -34.362 -16.616 69.132 1.00 14.03 221 TYR B O 1
ATOM 4274 N N . PRO B 1 198 ? -33.407 -14.575 69.144 1.00 12.81 222 PRO B N 1
ATOM 4275 C CA . PRO B 1 198 ? -32.625 -14.900 67.942 1.00 12.63 222 PRO B CA 1
ATOM 4276 C C . PRO B 1 198 ? -31.538 -15.909 68.292 1.00 12.34 222 PRO B C 1
ATOM 4277 O O . PRO B 1 198 ? -31.019 -15.907 69.417 1.00 12.53 222 PRO B O 1
ATOM 4281 N N . LEU B 1 199 ? -31.171 -16.736 67.321 1.00 11.84 223 LEU B N 1
ATOM 4282 C CA . LEU B 1 199 ? -30.109 -17.725 67.512 1.00 11.91 223 LEU B CA 1
ATOM 4283 C C . LEU B 1 199 ? -28.808 -17.213 66.957 1.00 12.77 223 LEU B C 1
ATOM 4284 O O . LEU B 1 199 ? -28.773 -16.690 65.852 1.00 13.29 223 LEU B O 1
ATOM 4289 N N . PHE B 1 200 ? -27.747 -17.370 67.750 1.00 11.68 224 PHE B N 1
ATOM 4290 C CA . PHE B 1 200 ? -26.401 -16.989 67.366 1.00 12.11 224 PHE B CA 1
ATOM 4291 C C . PHE B 1 200 ? -25.651 -18.291 67.078 1.00 11.90 224 PHE B C 1
ATOM 4292 O O . PHE B 1 200 ? -25.289 -19.050 67.994 1.00 11.81 224 PHE B O 1
ATOM 4300 N N . LEU B 1 201 ? -25.441 -18.538 65.782 1.00 11.76 225 LEU B N 1
ATOM 4301 C CA . LEU B 1 201 ? -25.040 -19.858 65.274 1.00 12.26 225 LEU B CA 1
ATOM 4302 C C . LEU B 1 201 ? -23.601 -19.880 64.782 1.00 14.08 225 LEU B C 1
ATOM 4303 O O . LEU B 1 201 ? -23.131 -18.922 64.168 1.00 14.08 225 LEU B O 1
ATOM 4308 N N . HIS B 1 202 ? -22.940 -21.007 65.022 1.00 16.17 226 HIS B N 1
ATOM 4309 C CA . HIS B 1 202 ? -21.552 -21.224 64.616 1.00 17.96 226 HIS B CA 1
ATOM 4310 C C . HIS B 1 202 ? -21.548 -22.325 63.553 1.00 17.94 226 HIS B C 1
ATOM 4311 O O . HIS B 1 202 ? -22.145 -23.388 63.738 1.00 16.91 226 HIS B O 1
ATOM 4318 N N . MET B 1 203 ? -20.910 -22.067 62.418 1.00 18.58 227 MET B N 1
ATOM 4319 C CA . MET B 1 203 ? -20.793 -23.083 61.377 1.00 18.11 227 MET B CA 1
ATOM 4320 C C . MET B 1 203 ? -19.391 -22.979 60.810 1.00 18.59 227 MET B C 1
ATOM 4321 O O . MET B 1 203 ? -18.990 -21.926 60.320 1.00 18.61 227 MET B O 1
ATOM 4326 N N . ARG B 1 204 ? -18.644 -24.068 60.892 1.00 16.62 228 ARG B N 1
ATOM 4327 C CA . ARG B 1 204 ? -17.362 -24.133 60.192 1.00 17.11 228 ARG B CA 1
ATOM 4328 C C . ARG B 1 204 ? -17.195 -25.501 59.593 1.00 15.98 228 ARG B C 1
ATOM 4329 O O . ARG B 1 204 ? -17.242 -26.511 60.298 1.00 16.34 228 ARG B O 1
ATOM 4337 N N . SER B 1 205 ? -17.012 -25.517 58.274 1.00 15.58 229 SER B N 1
ATOM 4338 C CA . SER B 1 205 ? -16.711 -26.747 57.531 1.00 16.28 229 SER B CA 1
ATOM 4339 C C . SER B 1 205 ? -17.768 -27.842 57.677 1.00 16.05 229 SER B C 1
ATOM 4340 O O . SER B 1 205 ? -17.466 -29.026 57.522 1.00 17.35 229 SER B O 1
ATOM 4343 N N . ALA B 1 206 ? -19.010 -27.429 57.952 1.00 15.15 230 ALA B N 1
ATOM 4344 C CA . ALA B 1 206 ? -20.079 -28.357 58.320 1.00 15.27 230 ALA B CA 1
ATOM 4345 C C . ALA B 1 206 ? -21.408 -27.961 57.679 1.00 15.25 230 ALA B C 1
ATOM 4346 O O . ALA B 1 206 ? -22.479 -28.228 58.240 1.00 15.19 230 ALA B O 1
ATOM 4348 N N . CYS B 1 207 ? -21.340 -27.305 56.523 1.00 15.44 231 CYS B N 1
ATOM 4349 C CA . CYS B 1 207 ? -22.535 -26.641 56.002 1.00 15.81 231 CYS B CA 1
ATOM 4350 C C . CYS B 1 207 ? -23.682 -27.614 55.754 1.00 15.84 231 CYS B C 1
ATOM 4351 O O . CYS B 1 207 ? -24.830 -27.354 56.170 1.00 15.50 231 CYS B O 1
ATOM 4354 N N . ASP B 1 208 ? -23.415 -28.741 55.091 1.00 16.30 232 ASP B N 1
ATOM 4355 C CA . ASP B 1 208 ? -24.538 -29.645 54.809 1.00 16.42 232 ASP B CA 1
ATOM 4356 C C . ASP B 1 208 ? -25.221 -30.166 56.080 1.00 15.56 232 ASP B C 1
ATOM 4357 O O . ASP B 1 208 ? -26.448 -30.184 56.157 1.00 15.69 232 ASP B O 1
ATOM 4362 N N . ASP B 1 209 ? -24.437 -30.582 57.071 1.00 15.05 233 ASP B N 1
ATOM 4363 C CA . ASP B 1 209 ? -25.003 -31.144 58.293 1.00 15.12 233 ASP B CA 1
ATOM 4364 C C . ASP B 1 209 ? -25.722 -30.072 59.120 1.00 14.91 233 ASP B C 1
ATOM 4365 O O . ASP B 1 209 ? -26.706 -30.356 59.809 1.00 14.88 233 ASP B O 1
ATOM 4370 N N . PHE B 1 210 ? -25.211 -28.850 59.036 1.00 14.00 234 PHE B N 1
ATOM 4371 C CA . PHE B 1 210 ? -25.761 -27.710 59.763 1.00 13.99 234 PHE B CA 1
ATOM 4372 C C . PHE B 1 210 ? -27.122 -27.348 59.170 1.00 13.76 234 PHE B C 1
ATOM 4373 O O . PHE B 1 210 ? -28.117 -27.201 59.894 1.00 14.35 234 PHE B O 1
ATOM 4381 N N . VAL B 1 211 ? -27.180 -27.224 57.848 1.00 14.14 235 VAL B N 1
ATOM 4382 C CA . VAL B 1 211 ? -28.451 -26.975 57.178 1.00 15.43 235 VAL B CA 1
ATOM 4383 C C . VAL B 1 211 ? -29.447 -28.121 57.391 1.00 15.31 235 VAL B C 1
ATOM 4384 O O . VAL B 1 211 ? -30.637 -27.881 57.589 1.00 15.51 235 VAL B O 1
ATOM 4388 N N . GLN B 1 212 ? -28.970 -29.366 57.376 1.00 15.65 236 GLN B N 1
ATOM 4389 C CA . GLN B 1 212 ? -29.857 -30.524 57.564 1.00 16.88 236 GLN B CA 1
ATOM 4390 C C . GLN B 1 212 ? -30.592 -30.437 58.898 1.00 15.97 236 GLN B C 1
ATOM 4391 O O . GLN B 1 212 ? -31.810 -30.640 58.985 1.00 16.21 236 GLN B O 1
ATOM 4397 N N . ILE B 1 213 ? -29.852 -30.109 59.949 1.00 14.15 237 ILE B N 1
ATOM 4398 C CA . ILE B 1 213 ? -30.449 -30.015 61.277 1.00 14.91 237 ILE B CA 1
ATOM 4399 C C . ILE B 1 213 ? -31.412 -28.824 61.342 1.00 14.54 237 ILE B C 1
ATOM 4400 O O . ILE B 1 213 ? -32.566 -28.958 61.784 1.00 15.06 237 ILE B O 1
ATOM 4405 N N . LEU B 1 214 ? -30.969 -27.646 60.888 1.00 14.26 238 LEU B N 1
ATOM 4406 C CA . LEU B 1 214 ? -31.844 -26.491 60.974 1.00 14.12 238 LEU B CA 1
ATOM 4407 C C . LEU B 1 214 ? -33.103 -26.614 60.128 1.00 14.06 238 LEU B C 1
ATOM 4408 O O . LEU B 1 214 ? -34.158 -26.125 60.546 1.00 13.81 238 LEU B O 1
ATOM 4413 N N . GLU B 1 215 ? -33.002 -27.247 58.958 1.00 13.98 239 GLU B N 1
ATOM 4414 C CA . GLU B 1 215 ? -34.168 -27.405 58.080 1.00 14.76 239 GLU B CA 1
ATOM 4415 C C . GLU B 1 215 ? -35.288 -28.158 58.814 1.00 14.46 239 GLU B C 1
ATOM 4416 O O . GLU B 1 215 ? -36.474 -27.853 58.626 1.00 14.37 239 GLU B O 1
ATOM 4422 N N . ARG B 1 216 ? -34.905 -29.116 59.663 1.00 14.66 240 ARG B N 1
ATOM 4423 C CA . ARG B 1 216 ? -35.895 -29.865 60.439 1.00 15.46 240 ARG B CA 1
ATOM 4424 C C . ARG B 1 216 ? -36.656 -28.961 61.400 1.00 14.43 240 ARG B C 1
ATOM 4425 O O . ARG B 1 216 ? -37.861 -29.148 61.624 1.00 14.41 240 ARG B O 1
ATOM 4433 N N . PHE B 1 217 ? -35.974 -27.964 61.966 1.00 14.01 241 PHE B N 1
ATOM 4434 C CA . PHE B 1 217 ? -36.640 -26.998 62.827 1.00 13.27 241 PHE B CA 1
ATOM 4435 C C . PHE B 1 217 ? -37.415 -25.940 62.027 1.00 13.08 241 PHE B C 1
ATOM 4436 O O . PHE B 1 217 ? -38.444 -25.450 62.491 1.00 13.51 241 PHE B O 1
ATOM 4444 N N . VAL B 1 218 ? -36.935 -25.594 60.824 1.00 12.76 242 VAL B N 1
ATOM 4445 C CA . VAL B 1 218 ? -37.700 -24.686 59.960 1.00 13.04 242 VAL B CA 1
ATOM 4446 C C . VAL B 1 218 ? -39.047 -25.296 59.597 1.00 13.65 242 VAL B C 1
ATOM 4447 O O . VAL B 1 218 ? -40.095 -24.633 59.695 1.00 13.72 242 VAL B O 1
ATOM 4451 N N . VAL B 1 219 ? -39.021 -26.560 59.176 1.00 13.15 243 VAL B N 1
ATOM 4452 C CA . VAL B 1 219 ? -40.255 -27.217 58.714 1.00 14.06 243 VAL B CA 1
ATOM 4453 C C . VAL B 1 219 ? -41.066 -27.757 59.893 1.00 14.18 243 VAL B C 1
ATOM 4454 O O . VAL B 1 219 ? -42.313 -27.743 59.866 1.00 14.57 243 VAL B O 1
ATOM 4458 N N . GLY B 1 220 ? -40.361 -28.212 60.923 1.00 13.48 244 GLY B N 1
ATOM 4459 C CA . GLY B 1 220 ? -40.981 -28.810 62.093 1.00 14.01 244 GLY B CA 1
ATOM 4460 C C . GLY B 1 220 ? -40.767 -30.312 62.171 1.00 14.92 244 GLY B C 1
ATOM 4461 O O . GLY B 1 220 ? -40.798 -31.021 61.164 1.00 15.20 244 GLY B O 1
ATOM 4462 N N . PHE B 1 221 ? -40.554 -30.810 63.377 1.00 14.77 245 PHE B N 1
ATOM 4463 C CA . PHE B 1 221 ? -40.471 -32.258 63.587 1.00 14.69 245 PHE B CA 1
ATOM 4464 C C . PHE B 1 221 ? -40.887 -32.621 64.999 1.00 15.06 245 PHE B C 1
ATOM 4465 O O . PHE B 1 221 ? -40.900 -31.784 65.904 1.00 14.95 245 PHE B O 1
ATOM 4473 N N . THR B 1 222 ? -41.163 -33.904 65.202 1.00 15.98 246 THR B N 1
ATOM 4474 C CA . THR B 1 222 ? -41.643 -34.370 66.490 1.00 17.56 246 THR B CA 1
ATOM 4475 C C . THR B 1 222 ? -40.584 -35.235 67.148 1.00 18.51 246 THR B C 1
ATOM 4476 O O . THR B 1 222 ? -40.057 -36.156 66.525 1.00 19.03 246 THR B O 1
ATOM 4480 N N . ASP B 1 223 ? -40.285 -34.929 68.408 1.00 19.53 247 ASP B N 1
ATOM 4481 C CA . ASP B 1 223 ? -39.363 -35.734 69.184 1.00 21.05 247 ASP B CA 1
ATOM 4482 C C . ASP B 1 223 ? -40.152 -36.635 70.133 1.00 22.72 247 ASP B C 1
ATOM 4483 O O . ASP B 1 223 ? -40.466 -36.224 71.251 1.00 23.55 247 ASP B O 1
ATOM 4488 N N . GLU B 1 224 ? -40.466 -37.852 69.688 1.00 25.63 248 GLU B N 1
ATOM 4489 C CA . GLU B 1 224 ? -41.279 -38.758 70.498 1.00 27.77 248 GLU B CA 1
ATOM 4490 C C . GLU B 1 224 ? -40.437 -39.405 71.602 1.00 27.81 248 GLU B C 1
ATOM 4491 O O . GLU B 1 224 ? -40.920 -39.574 72.724 1.00 29.12 248 GLU B O 1
ATOM 4497 N N . LYS B 1 225 ? -39.176 -39.706 71.295 1.00 27.28 249 LYS B N 1
ATOM 4498 C CA . LYS B 1 225 ? -38.269 -40.357 72.257 1.00 27.67 249 LYS B CA 1
ATOM 4499 C C . LYS B 1 225 ? -37.869 -39.483 73.446 1.00 26.46 249 LYS B C 1
ATOM 4500 O O . LYS B 1 225 ? -37.789 -39.972 74.578 1.00 26.45 249 LYS B O 1
ATOM 4506 N N . ASP B 1 226 ? -37.617 -38.194 73.193 1.00 25.00 250 ASP B N 1
ATOM 4507 C CA . ASP B 1 226 ? -37.170 -37.249 74.229 1.00 23.34 250 ASP B CA 1
ATOM 4508 C C . ASP B 1 226 ? -36.128 -37.843 75.185 1.00 22.74 250 ASP B C 1
ATOM 4509 O O . ASP B 1 226 ? -36.321 -37.858 76.406 1.00 22.12 250 ASP B O 1
ATOM 4514 N N . THR B 1 227 ? -35.026 -38.305 74.605 1.00 21.87 251 THR B N 1
ATOM 4515 C CA . THR B 1 227 ? -33.952 -38.990 75.341 1.00 22.61 251 THR B CA 1
ATOM 4516 C C . THR B 1 227 ? -33.502 -38.181 76.553 1.00 22.37 251 THR B C 1
ATOM 4517 O O . THR B 1 227 ? -33.274 -38.734 77.648 1.00 23.53 251 THR B O 1
ATOM 4521 N N . PHE B 1 228 ? -33.391 -36.867 76.371 1.00 21.68 252 PHE B N 1
ATOM 4522 C CA . PHE B 1 228 ? -32.863 -36.004 77.423 1.00 21.27 252 PHE B CA 1
ATOM 4523 C C . PHE B 1 228 ? -33.938 -35.370 78.303 1.00 21.70 252 PHE B C 1
ATOM 4524 O O . PHE B 1 228 ? -33.652 -34.496 79.125 1.00 22.00 252 PHE B O 1
ATOM 4532 N N . GLN B 1 229 ? -35.175 -35.842 78.136 1.00 22.30 253 GLN B N 1
ATOM 4533 C CA . GLN B 1 229 ? -36.282 -35.521 79.036 1.00 24.19 253 GLN B CA 1
ATOM 4534 C C . GLN B 1 229 ? -36.546 -34.015 79.151 1.00 23.36 253 GLN B C 1
ATOM 4535 O O . GLN B 1 229 ? -36.772 -33.469 80.238 1.00 23.80 253 GLN B O 1
ATOM 4541 N N . LEU B 1 230 ? -36.513 -33.337 78.006 1.00 22.95 254 LEU B N 1
ATOM 4542 C CA . LEU B 1 230 ? -36.736 -31.904 77.987 1.00 23.88 254 LEU B CA 1
ATOM 4543 C C . LEU B 1 230 ? -38.178 -31.553 78.287 1.00 25.25 254 LEU B C 1
ATOM 4544 O O . LEU B 1 230 ? -38.467 -30.510 78.869 1.00 25.64 254 LEU B O 1
ATOM 4549 N N . GLN B 1 231 ? -39.086 -32.430 77.881 1.00 27.91 255 GLN B N 1
ATOM 4550 C CA . GLN B 1 231 ? -40.499 -32.148 78.065 1.00 30.82 255 GLN B CA 1
ATOM 4551 C C . GLN B 1 231 ? -40.909 -32.296 79.542 1.00 31.91 255 GLN B C 1
ATOM 4552 O O . GLN B 1 231 ? -42.039 -31.977 79.911 1.00 33.85 255 GLN B O 1
ATOM 4558 N N . LYS B 1 232 ? -39.968 -32.730 80.383 1.00 33.24 256 LYS B N 1
ATOM 4559 C CA . LYS B 1 232 ? -40.132 -32.729 81.843 1.00 33.93 256 LYS B CA 1
ATOM 4560 C C . LYS B 1 232 ? -39.730 -31.385 82.465 1.00 34.36 256 LYS B C 1
ATOM 4561 O O . LYS B 1 232 ? -39.910 -31.164 83.667 1.00 34.80 256 LYS B O 1
ATOM 4563 N N . LEU B 1 233 ? -39.185 -30.489 81.643 1.00 34.29 257 LEU B N 1
ATOM 4564 C CA . LEU B 1 233 ? -38.739 -29.178 82.105 1.00 34.22 257 LEU B CA 1
ATOM 4565 C C . LEU B 1 233 ? -39.854 -28.150 81.960 1.00 34.57 257 LEU B C 1
ATOM 4566 O O . LEU B 1 233 ? -39.741 -27.032 82.462 1.00 35.79 257 LEU B O 1
ATOM 4571 N N . SER B 1 236 ? -43.855 -26.004 76.423 1.00 31.79 260 SER B N 1
ATOM 4572 C CA . SER B 1 236 ? -45.061 -25.317 75.968 1.00 32.07 260 SER B CA 1
ATOM 4573 C C . SER B 1 236 ? -46.088 -26.303 75.427 1.00 32.36 260 SER B C 1
ATOM 4574 O O . SER B 1 236 ? -47.261 -25.962 75.270 1.00 32.67 260 SER B O 1
ATOM 4577 N N . SER B 1 237 ? -45.645 -27.527 75.158 1.00 32.62 261 SER B N 1
ATOM 4578 C CA . SER B 1 237 ? -46.504 -28.545 74.556 1.00 32.84 261 SER B CA 1
ATOM 4579 C C . SER B 1 237 ? -46.095 -29.957 74.961 1.00 32.70 261 SER B C 1
ATOM 4580 O O . SER B 1 237 ? -44.903 -30.284 75.042 1.00 33.05 261 SER B O 1
ATOM 4583 N N . SER B 1 238 ? -47.105 -30.791 75.197 1.00 32.26 262 SER B N 1
ATOM 4584 C CA . SER B 1 238 ? -46.912 -32.219 75.421 1.00 31.42 262 SER B CA 1
ATOM 4585 C C . SER B 1 238 ? -46.617 -32.941 74.113 1.00 30.30 262 SER B C 1
ATOM 4586 O O . SER B 1 238 ? -46.227 -34.114 74.123 1.00 30.87 262 SER B O 1
ATOM 4588 N N . SER B 1 239 ? -46.776 -32.223 72.993 1.00 29.11 263 SER B N 1
ATOM 4589 C CA . SER B 1 239 ? -46.749 -32.814 71.647 1.00 27.13 263 SER B CA 1
ATOM 4590 C C . SER B 1 239 ? -45.390 -33.368 71.246 1.00 25.55 263 SER B C 1
ATOM 4591 O O . SER B 1 239 ? -45.304 -34.378 70.543 1.00 25.35 263 SER B O 1
ATOM 4594 N N . GLY B 1 240 ? -44.326 -32.706 71.704 1.00 23.56 264 GLY B N 1
ATOM 4595 C CA . GLY B 1 240 ? -42.980 -33.022 71.255 1.00 20.76 264 GLY B CA 1
ATOM 4596 C C . GLY B 1 240 ? -42.655 -32.375 69.916 1.00 19.03 264 GLY B C 1
ATOM 4597 O O . GLY B 1 240 ? -41.636 -32.684 69.326 1.00 18.77 264 GLY B O 1
ATOM 4598 N N . PHE B 1 241 ? -43.532 -31.494 69.443 1.00 17.97 265 PHE B N 1
ATOM 4599 C CA . PHE B 1 241 ? -43.362 -30.876 68.121 1.00 16.65 265 PHE B CA 1
ATOM 4600 C C . PHE B 1 241 ? -42.551 -29.594 68.228 1.00 16.22 265 PHE B C 1
ATOM 4601 O O . PHE B 1 241 ? -42.945 -28.638 68.915 1.00 16.94 265 PHE B O 1
ATOM 4609 N N . TYR B 1 242 ? -41.413 -29.596 67.538 1.00 15.11 266 TYR B N 1
ATOM 4610 C CA . TYR B 1 242 ? -40.476 -28.466 67.526 1.00 14.98 266 TYR B CA 1
ATOM 4611 C C . TYR B 1 242 ? -40.487 -27.823 66.164 1.00 14.87 266 TYR B C 1
ATOM 4612 O O . TYR B 1 242 ? -40.202 -28.480 65.176 1.00 15.07 266 TYR B O 1
ATOM 4621 N N . LYS B 1 243 ? -40.795 -26.534 66.125 1.00 14.32 267 LYS B N 1
ATOM 4622 C CA . LYS B 1 243 ? -40.725 -25.746 64.898 1.00 14.07 267 LYS B CA 1
ATOM 4623 C C . LYS B 1 243 ? -40.383 -24.284 65.229 1.00 14.28 267 LYS B C 1
ATOM 4624 O O . LYS B 1 243 ? -40.991 -23.686 66.126 1.00 14.68 267 LYS B O 1
ATOM 4630 N N . PHE B 1 244 ? -39.432 -23.698 64.510 1.00 13.12 268 PHE B N 1
ATOM 4631 C CA . PHE B 1 244 ? -39.084 -22.285 64.743 1.00 13.60 268 PHE B CA 1
ATOM 4632 C C . PHE B 1 244 ? -40.286 -21.377 64.476 1.00 13.93 268 PHE B C 1
ATOM 4633 O O . PHE B 1 244 ? -41.039 -21.571 63.511 1.00 14.59 268 PHE B O 1
ATOM 4641 N N . HIS B 1 245 ? -40.449 -20.362 65.317 1.00 15.01 269 HIS B N 1
ATOM 4642 C CA . HIS B 1 245 ? -41.417 -19.327 65.065 1.00 15.94 269 HIS B CA 1
ATOM 4643 C C . HIS B 1 245 ? -41.079 -18.704 63.693 1.00 16.80 269 HIS B C 1
ATOM 4644 O O . HIS B 1 245 ? -39.906 -18.554 63.371 1.00 15.82 269 HIS B O 1
ATOM 4651 N N . PRO B 1 246 ? -42.086 -18.359 62.868 1.00 17.38 270 PRO B N 1
ATOM 4652 C CA . PRO B 1 246 ? -41.820 -17.847 61.513 1.00 18.43 270 PRO B CA 1
ATOM 4653 C C . PRO B 1 246 ? -40.954 -16.589 61.457 1.00 18.72 270 PRO B C 1
ATOM 4654 O O . PRO B 1 246 ? -40.354 -16.326 60.418 1.00 19.65 270 PRO B O 1
ATOM 4658 N N . ASP B 1 247 ? -40.907 -15.817 62.542 1.00 18.81 271 ASP B N 1
ATOM 4659 C CA . ASP B 1 247 ? -40.108 -14.586 62.571 1.00 19.62 271 ASP B CA 1
ATOM 4660 C C . ASP B 1 247 ? -38.805 -14.723 63.353 1.00 18.37 271 ASP B C 1
ATOM 4661 O O . ASP B 1 247 ? -38.109 -13.742 63.538 1.00 18.39 271 ASP B O 1
ATOM 4666 N N . ARG B 1 248 ? -38.484 -15.915 63.845 1.00 16.60 272 ARG B N 1
ATOM 4667 C CA . ARG B 1 248 ? -37.240 -16.091 64.592 1.00 15.58 272 ARG B CA 1
ATOM 4668 C C . ARG B 1 248 ? -36.047 -15.830 63.674 1.00 15.47 272 ARG B C 1
ATOM 4669 O O . ARG B 1 248 ? -35.978 -16.372 62.575 1.00 15.08 272 ARG B O 1
ATOM 4677 N N . LYS B 1 249 ? -35.103 -15.004 64.145 1.00 14.48 273 LYS B N 1
ATOM 4678 C CA . LYS B 1 249 ? -33.911 -14.705 63.359 1.00 14.47 273 LYS B CA 1
ATOM 4679 C C . LYS B 1 249 ? -32.781 -15.670 63.660 1.00 14.06 273 LYS B C 1
ATOM 4680 O O . LYS B 1 249 ? -32.605 -16.112 64.798 1.00 13.63 273 LYS B O 1
ATOM 4686 N N . LEU B 1 250 ? -32.033 -16.005 62.618 1.00 13.12 274 LEU B N 1
ATOM 4687 C CA . LEU B 1 250 ? -31.013 -17.061 62.653 1.00 12.91 274 LEU B CA 1
ATOM 4688 C C . LEU B 1 250 ? -29.697 -16.444 62.164 1.00 12.50 274 LEU B C 1
ATOM 4689 O O . LEU B 1 250 ? -29.522 -16.231 60.967 1.00 13.33 274 LEU B O 1
ATOM 4694 N N . VAL B 1 251 ? -28.780 -16.132 63.088 1.00 12.34 275 VAL B N 1
ATOM 4695 C CA . VAL B 1 251 ? -27.575 -15.382 62.736 1.00 12.83 275 VAL B CA 1
ATOM 4696 C C . VAL B 1 251 ? -26.401 -16.329 62.617 1.00 13.47 275 VAL B C 1
ATOM 4697 O O . VAL B 1 251 ? -26.049 -16.990 63.589 1.00 12.82 275 VAL B O 1
ATOM 4701 N N . VAL B 1 252 ? -25.835 -16.423 61.421 1.00 13.86 276 VAL B N 1
ATOM 4702 C CA . VAL B 1 252 ? -24.639 -17.246 61.219 1.00 15.04 276 VAL B CA 1
ATOM 4703 C C . VAL B 1 252 ? -23.392 -16.380 61.417 1.00 15.84 276 VAL B C 1
ATOM 4704 O O . VAL B 1 252 ? -23.017 -15.594 60.540 1.00 16.89 276 VAL B O 1
ATOM 4708 N N . HIS B 1 253 ? -22.779 -16.534 62.582 1.00 15.83 277 HIS B N 1
ATOM 4709 C CA . HIS B 1 253 ? -21.632 -15.745 63.057 1.00 16.59 277 HIS B CA 1
ATOM 4710 C C . HIS B 1 253 ? -20.384 -16.078 62.258 1.00 16.47 277 HIS B C 1
ATOM 4711 O O . HIS B 1 253 ? -20.194 -17.234 61.846 1.00 16.99 277 HIS B O 1
ATOM 4718 N N . SER B 1 254 ? -19.553 -15.055 62.022 1.00 15.92 278 SER B N 1
ATOM 4719 C CA A SER B 1 254 ? -18.181 -15.248 61.558 0.50 16.46 278 SER B CA 1
ATOM 4720 C CA B SER B 1 254 ? -18.177 -15.264 61.559 0.50 17.22 278 SER B CA 1
ATOM 4721 C C . SER B 1 254 ? -18.100 -16.132 60.309 1.00 17.66 278 SER B C 1
ATOM 4722 O O . SER B 1 254 ? -17.422 -17.180 60.296 1.00 18.04 278 SER B O 1
ATOM 4727 N N . PHE B 1 255 ? -18.779 -15.706 59.254 1.00 18.69 279 PHE B N 1
ATOM 4728 C CA . PHE B 1 255 ? -18.840 -16.520 58.045 1.00 20.04 279 PHE B CA 1
ATOM 4729 C C . PHE B 1 255 ? -17.563 -16.429 57.226 1.00 22.02 279 PHE B C 1
ATOM 4730 O O . PHE B 1 255 ? -17.185 -15.338 56.769 1.00 23.36 279 PHE B O 1
ATOM 4738 N N . THR B 1 256 ? -16.940 -17.583 56.984 1.00 23.47 280 THR B N 1
ATOM 4739 C CA . THR B 1 256 ? -15.727 -17.611 56.154 1.00 25.53 280 THR B CA 1
ATOM 4740 C C . THR B 1 256 ? -15.829 -18.631 55.014 1.00 25.92 280 THR B C 1
ATOM 4741 O O . THR B 1 256 ? -14.868 -18.854 54.256 1.00 27.32 280 THR B O 1
ATOM 4745 N N . GLY B 1 257 ? -16.999 -19.235 54.883 1.00 25.47 281 GLY B N 1
ATOM 4746 C CA . GLY B 1 257 ? -17.200 -20.298 53.899 1.00 25.01 281 GLY B CA 1
ATOM 4747 C C . GLY B 1 257 ? -17.112 -19.873 52.444 1.00 25.10 281 GLY B C 1
ATOM 4748 O O . GLY B 1 257 ? -16.664 -18.771 52.115 1.00 26.00 281 GLY B O 1
ATOM 4749 N N . SER B 1 258 ? -17.531 -20.783 51.575 1.00 23.87 282 SER B N 1
ATOM 4750 C CA . SER B 1 258 ? -17.498 -20.591 50.132 1.00 24.00 282 SER B CA 1
ATOM 4751 C C . SER B 1 258 ? -18.806 -20.004 49.615 1.00 23.70 282 SER B C 1
ATOM 4752 O O . SER B 1 258 ? -19.796 -19.927 50.347 1.00 23.68 282 SER B O 1
ATOM 4755 N N . ALA B 1 259 ? -18.822 -19.600 48.344 1.00 22.95 283 ALA B N 1
ATOM 4756 C CA . ALA B 1 259 ? -20.034 -19.099 47.701 1.00 22.90 283 ALA B CA 1
ATOM 4757 C C . ALA B 1 259 ? -21.151 -20.133 47.699 1.00 22.64 283 ALA B C 1
ATOM 4758 O O . ALA B 1 259 ? -22.324 -19.798 47.840 1.00 22.59 283 ALA B O 1
ATOM 4760 N N . ILE B 1 260 ? -20.766 -21.396 47.515 1.00 23.06 284 ILE B N 1
ATOM 4761 C CA . ILE B 1 260 ? -21.706 -22.505 47.585 1.00 23.48 284 ILE B CA 1
ATOM 4762 C C . ILE B 1 260 ? -22.340 -22.607 48.991 1.00 22.30 284 ILE B C 1
ATOM 4763 O O . ILE B 1 260 ? -23.570 -22.717 49.091 1.00 22.21 284 ILE B O 1
ATOM 4768 N N . ASP B 1 261 ? -21.491 -22.565 50.033 1.00 21.94 285 ASP B N 1
ATOM 4769 C CA . ASP B 1 261 ? -21.918 -22.511 51.454 1.00 21.16 285 ASP B CA 1
ATOM 4770 C C . ASP B 1 261 ? -22.946 -21.373 51.638 1.00 19.84 285 ASP B C 1
ATOM 4771 O O . ASP B 1 261 ? -24.044 -21.575 52.195 1.00 18.52 285 ASP B O 1
ATOM 4776 N N . LEU B 1 262 ? -22.586 -20.179 51.164 1.00 18.58 286 LEU B N 1
ATOM 4777 C CA . LEU B 1 262 ? -23.446 -19.018 51.336 1.00 17.67 286 LEU B CA 1
ATOM 4778 C C . LEU B 1 262 ? -24.836 -19.204 50.767 1.00 18.02 286 LEU B C 1
ATOM 4779 O O . LEU B 1 262 ? -25.825 -18.859 51.411 1.00 17.86 286 LEU B O 1
ATOM 4784 N N . GLN B 1 263 ? -24.934 -19.743 49.551 1.00 18.13 287 GLN B N 1
ATOM 4785 C CA . GLN B 1 263 ? -26.244 -19.884 48.952 1.00 18.64 287 GLN B CA 1
ATOM 4786 C C . GLN B 1 263 ? -27.114 -20.893 49.705 1.00 18.35 287 GLN B C 1
ATOM 4787 O O . GLN B 1 263 ? -28.324 -20.690 49.840 1.00 18.85 287 GLN B O 1
ATOM 4793 N N . LYS B 1 264 ? -26.496 -21.959 50.216 1.00 18.52 288 LYS B N 1
ATOM 4794 C CA . LYS B 1 264 ? -27.229 -22.935 51.030 1.00 17.63 288 LYS B CA 1
ATOM 4795 C C . LYS B 1 264 ? -27.798 -22.270 52.293 1.00 17.31 288 LYS B C 1
ATOM 4796 O O . LYS B 1 264 ? -28.935 -22.527 52.688 1.00 17.88 288 LYS B O 1
ATOM 4802 N N . LEU B 1 265 ? -26.998 -21.406 52.910 1.00 16.92 289 LEU B N 1
ATOM 4803 C CA . LEU B 1 265 ? -27.452 -20.707 54.100 1.00 16.03 289 LEU B CA 1
ATOM 4804 C C . LEU B 1 265 ? -28.554 -19.706 53.779 1.00 16.63 289 LEU B C 1
ATOM 4805 O O . LEU B 1 265 ? -29.570 -19.648 54.473 1.00 16.23 289 LEU B O 1
ATOM 4810 N N . LEU B 1 266 ? -28.366 -18.907 52.731 1.00 16.50 290 LEU B N 1
ATOM 4811 C CA . LEU B 1 266 ? -29.378 -17.900 52.385 1.00 17.04 290 LEU B CA 1
ATOM 4812 C C . LEU B 1 266 ? -30.716 -18.509 52.023 1.00 18.27 290 LEU B C 1
ATOM 4813 O O . LEU B 1 266 ? -31.764 -17.922 52.297 1.00 19.29 290 LEU B O 1
ATOM 4818 N N . ASN B 1 267 ? -30.669 -19.681 51.390 1.00 19.24 291 ASN B N 1
ATOM 4819 C CA . ASN B 1 267 ? -31.880 -20.375 50.968 1.00 20.83 291 ASN B CA 1
ATOM 4820 C C . ASN B 1 267 ? -32.573 -21.180 52.068 1.00 20.20 291 ASN B C 1
ATOM 4821 O O . ASN B 1 267 ? -33.734 -21.572 51.920 1.00 20.90 291 ASN B O 1
ATOM 4826 N N . LEU B 1 268 ? -31.874 -21.418 53.174 1.00 19.10 292 LEU B N 1
ATOM 4827 C CA . LEU B 1 268 ? -32.466 -22.123 54.308 1.00 18.63 292 LEU B CA 1
ATOM 4828 C C . LEU B 1 268 ? -33.698 -21.402 54.850 1.00 18.44 292 LEU B C 1
ATOM 4829 O O . LEU B 1 268 ? -34.718 -22.024 55.150 1.00 18.87 292 LEU B O 1
ATOM 4834 N N . SER B 1 269 ? -33.596 -20.080 54.972 1.00 17.04 293 SER B N 1
ATOM 4835 C CA . SER B 1 269 ? -34.665 -19.266 55.525 1.00 16.56 293 SER B CA 1
ATOM 4836 C C . SER B 1 269 ? -34.408 -17.814 55.164 1.00 16.44 293 SER B C 1
ATOM 4837 O O . SER B 1 269 ? -33.255 -17.389 55.157 1.00 15.46 293 SER B O 1
ATOM 4840 N N . PRO B 1 270 ? -35.479 -17.038 54.898 1.00 16.10 294 PRO B N 1
ATOM 4841 C CA . PRO B 1 270 ? -35.313 -15.591 54.711 1.00 16.10 294 PRO B CA 1
ATOM 4842 C C . PRO B 1 270 ? -34.816 -14.900 55.985 1.00 15.78 294 PRO B C 1
ATOM 4843 O O . PRO B 1 270 ? -34.365 -13.764 55.920 1.00 16.84 294 PRO B O 1
ATOM 4847 N N . ASN B 1 271 ? -34.897 -15.602 57.118 1.00 15.36 295 ASN B N 1
ATOM 4848 C CA . ASN B 1 271 ? -34.471 -15.078 58.417 1.00 15.31 295 ASN B CA 1
ATOM 4849 C C . ASN B 1 271 ? -33.027 -15.430 58.808 1.00 13.82 295 ASN B C 1
ATOM 4850 O O . ASN B 1 271 ? -32.610 -15.135 59.922 1.00 13.90 295 ASN B O 1
ATOM 4855 N N . ILE B 1 272 ? -32.264 -16.013 57.874 1.00 13.13 296 ILE B N 1
ATOM 4856 C CA . ILE B 1 272 ? -30.815 -16.193 58.021 1.00 13.04 296 ILE B CA 1
ATOM 4857 C C . ILE B 1 272 ? -30.117 -14.865 57.733 1.00 13.08 296 ILE B C 1
ATOM 4858 O O . ILE B 1 272 ? -30.405 -14.198 56.738 1.00 14.08 296 ILE B O 1
ATOM 4863 N N . PHE B 1 273 ? -29.225 -14.493 58.645 1.00 11.81 297 PHE B N 1
ATOM 4864 C CA . PHE B 1 273 ? -28.301 -13.362 58.488 1.00 12.01 297 PHE B CA 1
ATOM 4865 C C . PHE B 1 273 ? -26.870 -13.893 58.523 1.00 12.31 297 PHE B C 1
ATOM 4866 O O . PHE B 1 273 ? -26.598 -14.956 59.095 1.00 12.36 297 PHE B O 1
ATOM 4874 N N . ILE B 1 274 ? -25.958 -13.159 57.893 1.00 12.37 298 ILE B N 1
ATOM 4875 C CA . ILE B 1 274 ? -24.560 -13.578 57.805 1.00 12.28 298 ILE B CA 1
ATOM 4876 C C . ILE B 1 274 ? -23.659 -12.560 58.480 1.00 12.65 298 ILE B C 1
ATOM 4877 O O . ILE B 1 274 ? -23.650 -11.378 58.096 1.00 13.03 298 ILE B O 1
ATOM 4882 N N . GLY B 1 275 ? -22.926 -12.999 59.499 1.00 11.85 299 GLY B N 1
ATOM 4883 C CA . GLY B 1 275 ? -21.947 -12.145 60.186 1.00 12.35 299 GLY B CA 1
ATOM 4884 C C . GLY B 1 275 ? -20.625 -12.097 59.447 1.00 12.58 299 GLY B C 1
ATOM 4885 O O . GLY B 1 275 ? -20.064 -13.131 59.083 1.00 13.89 299 GLY B O 1
ATOM 4886 N N . VAL B 1 276 ? -20.141 -10.870 59.239 1.00 12.32 300 VAL B N 1
ATOM 4887 C CA . VAL B 1 276 ? -18.918 -10.618 58.477 1.00 12.78 300 VAL B CA 1
ATOM 4888 C C . VAL B 1 276 ? -17.917 -9.886 59.366 1.00 12.49 300 VAL B C 1
ATOM 4889 O O . VAL B 1 276 ? -18.219 -8.821 59.938 1.00 13.07 300 VAL B O 1
ATOM 4893 N N . ASN B 1 277 ? -16.735 -10.494 59.523 1.00 12.68 301 ASN B N 1
ATOM 4894 C CA . ASN B 1 277 ? -15.634 -9.878 60.268 1.00 12.62 301 ASN B CA 1
ATOM 4895 C C . ASN B 1 277 ? -14.352 -9.893 59.426 1.00 12.52 301 ASN B C 1
ATOM 4896 O O . ASN B 1 277 ? -14.397 -10.246 58.254 1.00 13.18 301 ASN B O 1
ATOM 4901 N N . GLY B 1 278 ? -13.218 -9.521 60.013 1.00 12.71 302 GLY B N 1
ATOM 4902 C CA . GLY B 1 278 ? -11.966 -9.516 59.247 1.00 13.58 302 GLY B CA 1
ATOM 4903 C C . GLY B 1 278 ? -11.565 -10.885 58.704 1.00 14.44 302 GLY B C 1
ATOM 4904 O O . GLY B 1 278 ? -10.884 -10.972 57.667 1.00 14.89 302 GLY B O 1
ATOM 4905 N N . CYS B 1 279 ? -11.960 -11.966 59.387 1.00 13.73 303 CYS B N 1
ATOM 4906 C CA . CYS B 1 279 ? -11.656 -13.321 58.900 1.00 15.20 303 CYS B CA 1
ATOM 4907 C C . CYS B 1 279 ? -12.430 -13.622 57.614 1.00 15.38 303 CYS B C 1
ATOM 4908 O O . CYS B 1 279 ? -11.987 -14.438 56.784 1.00 17.66 303 CYS B O 1
ATOM 4911 N N . SER B 1 280 ? -13.583 -12.969 57.457 1.00 14.35 304 SER B N 1
ATOM 4912 C CA . SER B 1 280 ? -14.442 -13.101 56.278 1.00 14.78 304 SER B CA 1
ATOM 4913 C C . SER B 1 280 ? -13.864 -12.357 55.064 1.00 15.29 304 SER B C 1
ATOM 4914 O O . SER B 1 280 ? -14.474 -12.371 53.997 1.00 15.65 304 SER B O 1
ATOM 4917 N N . LEU B 1 281 ? -12.730 -11.676 55.240 1.00 15.80 305 LEU B N 1
ATOM 4918 C CA . LEU B 1 281 ? -12.264 -10.688 54.253 1.00 15.76 305 LEU B CA 1
ATOM 4919 C C . LEU B 1 281 ? -10.779 -10.842 53.899 1.00 16.37 305 LEU B C 1
ATOM 4920 O O . LEU B 1 281 ? -10.193 -9.941 53.315 1.00 16.17 305 LEU B O 1
ATOM 4925 N N . ARG B 1 282 ? -10.178 -11.979 54.256 1.00 16.27 306 ARG B N 1
ATOM 4926 C CA . ARG B 1 282 ? -8.734 -12.194 54.099 1.00 17.34 306 ARG B CA 1
ATOM 4927 C C . ARG B 1 282 ? -8.234 -12.386 52.669 1.00 18.03 306 ARG B C 1
ATOM 4928 O O . ARG B 1 282 ? -7.141 -11.917 52.329 1.00 18.05 306 ARG B O 1
ATOM 4936 N N . THR B 1 283 ? -9.010 -13.089 51.854 1.00 18.47 307 THR B N 1
ATOM 4937 C CA . THR B 1 283 ? -8.556 -13.427 50.509 1.00 19.95 307 THR B CA 1
ATOM 4938 C C . THR B 1 283 ? -9.455 -12.818 49.456 1.00 20.03 307 THR B C 1
ATOM 4939 O O . THR B 1 283 ? -10.595 -12.416 49.732 1.00 19.31 307 THR B O 1
ATOM 4943 N N . GLU B 1 284 ? -8.954 -12.778 48.229 1.00 20.22 308 GLU B N 1
ATOM 4944 C CA . GLU B 1 284 ? -9.764 -12.327 47.098 1.00 22.25 308 GLU B CA 1
ATOM 4945 C C . GLU B 1 284 ? -11.050 -13.143 46.952 1.00 21.26 308 GLU B C 1
ATOM 4946 O O . GLU B 1 284 ? -12.109 -12.581 46.705 1.00 20.57 308 GLU B O 1
ATOM 4952 N N . GLU B 1 285 ? -10.972 -14.460 47.145 1.00 21.48 309 GLU B N 1
ATOM 4953 C CA . GLU B 1 285 ? -12.165 -15.303 47.136 1.00 22.03 309 GLU B CA 1
ATOM 4954 C C . GLU B 1 285 ? -13.164 -14.896 48.241 1.00 20.40 309 GLU B C 1
ATOM 4955 O O . GLU B 1 285 ? -14.363 -14.761 47.991 1.00 20.02 309 GLU B O 1
ATOM 4961 N N . ASN B 1 286 ? -12.658 -14.684 49.454 1.00 19.22 310 ASN B N 1
ATOM 4962 C CA . ASN B 1 286 ? -13.510 -14.205 50.540 1.00 19.06 310 ASN B CA 1
ATOM 4963 C C . ASN B 1 286 ? -14.292 -12.963 50.146 1.00 18.57 310 ASN B C 1
ATOM 4964 O O . ASN B 1 286 ? -15.481 -12.854 50.443 1.00 18.59 310 ASN B O 1
ATOM 4969 N N . LEU B 1 287 ? -13.613 -12.005 49.513 1.00 18.21 311 LEU B N 1
ATOM 4970 C CA . LEU B 1 287 ? -14.265 -10.758 49.120 1.00 17.69 311 LEU B CA 1
ATOM 4971 C C . LEU B 1 287 ? -15.364 -10.992 48.095 1.00 17.71 311 LEU B C 1
ATOM 4972 O O . LEU B 1 287 ? -16.432 -10.380 48.172 1.00 18.06 311 LEU B O 1
ATOM 4977 N N . ALA B 1 288 ? -15.093 -11.878 47.135 1.00 18.55 312 ALA B N 1
ATOM 4978 C CA . ALA B 1 288 ? -16.068 -12.229 46.110 1.00 18.31 312 ALA B CA 1
ATOM 4979 C C . ALA B 1 288 ? -17.327 -12.808 46.742 1.00 18.78 312 ALA B C 1
ATOM 4980 O O . ALA B 1 288 ? -18.429 -12.582 46.254 1.00 19.48 312 ALA B O 1
ATOM 4982 N N . VAL B 1 289 ? -17.152 -13.565 47.823 1.00 18.52 313 VAL B N 1
ATOM 4983 C CA . VAL B 1 289 ? -18.287 -14.180 48.493 1.00 17.74 313 VAL B CA 1
ATOM 4984 C C . VAL B 1 289 ? -19.105 -13.129 49.243 1.00 17.68 313 VAL B C 1
ATOM 4985 O O . VAL B 1 289 ? -20.331 -13.122 49.175 1.00 18.09 313 VAL B O 1
ATOM 4989 N N . VAL B 1 290 ? -18.416 -12.238 49.948 1.00 16.98 314 VAL B N 1
ATOM 4990 C CA . VAL B 1 290 ? -19.081 -11.145 50.648 1.00 17.89 314 VAL B CA 1
ATOM 4991 C C . VAL B 1 290 ? -19.880 -10.271 49.689 1.00 18.19 314 VAL B C 1
ATOM 4992 O O . VAL B 1 290 ? -20.962 -9.792 50.038 1.00 18.17 314 VAL B O 1
ATOM 4996 N N . LYS B 1 291 ? -19.395 -10.107 48.457 1.00 19.16 315 LYS B N 1
ATOM 4997 C CA . LYS B 1 291 ? -20.125 -9.307 47.476 1.00 20.76 315 LYS B CA 1
ATOM 4998 C C . LYS B 1 291 ? -21.509 -9.893 47.203 1.00 20.18 315 LYS B C 1
ATOM 4999 O O . LYS B 1 291 ? -22.434 -9.161 46.825 1.00 21.90 315 LYS B O 1
ATOM 5005 N N . GLN B 1 292 ? -21.656 -11.204 47.400 1.00 19.36 316 GLN B N 1
ATOM 5006 C CA . GLN B 1 292 ? -22.930 -11.882 47.144 1.00 19.24 316 GLN B CA 1
ATOM 5007 C C . GLN B 1 292 ? -23.924 -11.837 48.318 1.00 18.21 316 GLN B C 1
ATOM 5008 O O . GLN B 1 292 ? -25.084 -12.226 48.159 1.00 18.51 316 GLN B O 1
ATOM 5014 N N . ILE B 1 293 ? -23.483 -11.399 49.497 1.00 17.36 317 ILE B N 1
ATOM 5015 C CA . ILE B 1 293 ? -24.405 -11.356 50.636 1.00 16.30 317 ILE B CA 1
ATOM 5016 C C . ILE B 1 293 ? -25.333 -10.150 50.464 1.00 15.90 317 ILE B C 1
ATOM 5017 O O . ILE B 1 293 ? -24.842 -9.014 50.363 1.00 15.94 317 ILE B O 1
ATOM 5022 N N . PRO B 1 294 ? -26.670 -10.369 50.436 1.00 15.74 318 PRO B N 1
ATOM 5023 C CA . PRO B 1 294 ? -27.541 -9.173 50.379 1.00 15.95 318 PRO B CA 1
ATOM 5024 C C . PRO B 1 294 ? -27.259 -8.191 51.530 1.00 15.20 318 PRO B C 1
ATOM 5025 O O . PRO B 1 294 ? -27.077 -8.592 52.675 1.00 14.91 318 PRO B O 1
ATOM 5029 N N . THR B 1 295 ? -27.206 -6.902 51.208 1.00 14.93 319 THR B N 1
ATOM 5030 C CA . THR B 1 295 ? -26.754 -5.905 52.178 1.00 15.13 319 THR B CA 1
ATOM 5031 C C . THR B 1 295 ? -27.530 -5.910 53.502 1.00 14.89 319 THR B C 1
ATOM 5032 O O . THR B 1 295 ? -26.917 -5.821 54.572 1.00 15.82 319 THR B O 1
ATOM 5036 N N . GLU B 1 296 ? -28.853 -6.043 53.429 1.00 14.65 320 GLU B N 1
ATOM 5037 C CA . GLU B 1 296 ? -29.698 -6.027 54.636 1.00 15.01 320 GLU B CA 1
ATOM 5038 C C . GLU B 1 296 ? -29.642 -7.348 55.402 1.00 14.56 320 GLU B C 1
ATOM 5039 O O . GLU B 1 296 ? -30.230 -7.467 56.467 1.00 16.94 320 GLU B O 1
ATOM 5045 N N . ARG B 1 297 ? -28.955 -8.341 54.845 1.00 14.21 321 ARG B N 1
ATOM 5046 C CA . ARG B 1 297 ? -28.829 -9.636 55.523 1.00 14.89 321 ARG B CA 1
ATOM 5047 C C . ARG B 1 297 ? -27.414 -9.813 56.086 1.00 14.88 321 ARG B C 1
ATOM 5048 O O . ARG B 1 297 ? -27.103 -10.891 56.608 1.00 15.26 321 ARG B O 1
ATOM 5056 N N . LEU B 1 298 ? -26.589 -8.765 55.988 1.00 14.78 322 LEU B N 1
ATOM 5057 C CA . LEU B 1 298 ? -25.195 -8.778 56.434 1.00 14.63 322 LEU B CA 1
ATOM 5058 C C . LEU B 1 298 ? -25.110 -8.043 57.767 1.00 14.81 322 LEU B C 1
ATOM 5059 O O . LEU B 1 298 ? -25.611 -6.912 57.907 1.00 16.07 322 LEU B O 1
ATOM 5064 N N . LEU B 1 299 ? -24.463 -8.680 58.735 1.00 13.61 323 LEU B N 1
ATOM 5065 C CA . LEU B 1 299 ? -24.215 -8.058 60.032 1.00 13.10 323 LEU B CA 1
ATOM 5066 C C . LEU B 1 299 ? -22.716 -7.915 60.231 1.00 13.05 323 LEU B C 1
ATOM 5067 O O . LEU B 1 299 ? -21.945 -8.753 59.746 1.00 13.88 323 LEU B O 1
ATOM 5072 N N . LEU B 1 300 ? -22.296 -6.840 60.908 1.00 12.50 324 LEU B N 1
ATOM 5073 C CA . LEU B 1 300 ? -20.859 -6.587 61.144 1.00 12.15 324 LEU B CA 1
ATOM 5074 C C . LEU B 1 300 ? -20.421 -7.036 62.534 1.00 12.38 324 LEU B C 1
ATOM 5075 O O . LEU B 1 300 ? -21.178 -6.919 63.521 1.00 11.90 324 LEU B O 1
ATOM 5080 N N . GLU B 1 301 ? -19.189 -7.533 62.604 1.00 12.21 325 GLU B N 1
ATOM 5081 C CA . GLU B 1 301 ? -18.578 -7.966 63.871 1.00 11.90 325 GLU B CA 1
ATOM 5082 C C . GLU B 1 301 ? -17.066 -7.912 63.733 1.00 12.38 325 GLU B C 1
ATOM 5083 O O . GLU B 1 301 ? -16.519 -7.852 62.622 1.00 12.47 325 GLU B O 1
ATOM 5089 N N . THR B 1 302 ? -16.380 -7.923 64.873 1.00 12.70 326 THR B N 1
ATOM 5090 C CA . THR B 1 302 ? -14.914 -7.984 64.845 1.00 13.29 326 THR B CA 1
ATOM 5091 C C . THR B 1 302 ? -14.393 -9.385 65.126 1.00 13.79 326 THR B C 1
ATOM 5092 O O . THR B 1 302 ? -13.325 -9.773 64.642 1.00 13.60 326 THR B O 1
ATOM 5096 N N . ASP B 1 303 ? -15.133 -10.133 65.935 1.00 13.47 327 ASP B N 1
ATOM 5097 C CA . ASP B 1 303 ? -14.657 -11.386 66.522 1.00 13.23 327 ASP B CA 1
ATOM 5098 C C . ASP B 1 303 ? -13.436 -11.140 67.425 1.00 12.47 327 ASP B C 1
ATOM 5099 O O . ASP B 1 303 ? -12.670 -12.059 67.710 1.00 13.48 327 ASP B O 1
ATOM 5104 N N . ALA B 1 304 ? -13.278 -9.913 67.909 1.00 12.78 328 ALA B N 1
ATOM 5105 C CA . ALA B 1 304 ? -12.133 -9.584 68.750 1.00 12.90 328 ALA 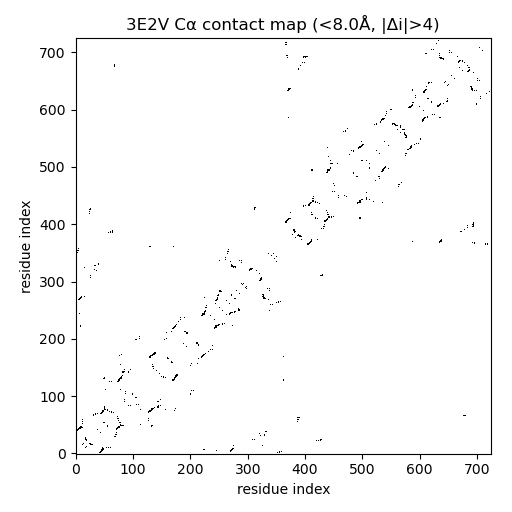B CA 1
ATOM 5106 C C . ALA B 1 304 ? -12.027 -10.571 69.912 1.00 13.52 328 ALA B C 1
ATOM 5107 O O . ALA B 1 304 ? -13.036 -10.900 70.532 1.00 12.72 328 ALA B O 1
ATOM 5109 N N . PRO B 1 305 ? -10.807 -11.028 70.254 1.00 13.91 329 PRO B N 1
ATOM 5110 C CA . PRO B 1 305 ? -9.467 -10.572 69.829 1.00 13.83 329 PRO B CA 1
ATOM 5111 C C . PRO B 1 305 ? -8.955 -11.174 68.542 1.00 14.53 329 PRO B C 1
ATOM 5112 O O . PRO B 1 305 ? -7.824 -10.886 68.151 1.00 14.88 329 PRO B O 1
ATOM 5116 N N . TRP B 1 306 ? -9.789 -11.963 67.879 1.00 15.04 330 TRP B N 1
ATOM 5117 C CA . TRP B 1 306 ? -9.407 -12.624 66.642 1.00 15.00 330 TRP B CA 1
ATOM 5118 C C . TRP B 1 306 ? -9.687 -11.732 65.438 1.00 15.35 330 TRP B C 1
ATOM 5119 O O . TRP B 1 306 ? -10.299 -10.674 65.563 1.00 13.83 330 TRP B O 1
ATOM 5130 N N . CYS B 1 307 ? -9.249 -12.180 64.268 1.00 14.72 331 CYS B N 1
ATOM 5131 C CA . CYS B 1 307 ? -9.696 -11.622 62.987 1.00 14.85 331 CYS B CA 1
ATOM 5132 C C . CYS B 1 307 ? -9.214 -10.202 62.709 1.00 14.83 331 CYS B C 1
ATOM 5133 O O . CYS B 1 307 ? -9.904 -9.416 62.050 1.00 15.46 331 CYS B O 1
ATOM 5136 N N . GLU B 1 308 ? -8.021 -9.877 63.197 1.00 15.67 332 GLU B N 1
ATOM 5137 C CA . GLU B 1 308 ? -7.360 -8.623 62.808 1.00 16.84 332 GLU B CA 1
ATOM 5138 C C . GLU B 1 308 ? -7.280 -8.495 61.284 1.00 16.66 332 GLU B C 1
ATOM 5139 O O . GLU B 1 308 ? -6.966 -9.476 60.587 1.00 16.90 332 GLU B O 1
ATOM 5145 N N . ILE B 1 309 ? -7.576 -7.298 60.769 1.00 16.49 333 ILE B N 1
ATOM 5146 C CA . ILE B 1 309 ? -7.367 -7.008 59.349 1.00 15.97 333 ILE B CA 1
ATOM 5147 C C . ILE B 1 309 ? -5.926 -6.514 59.205 1.00 16.28 333 ILE B C 1
ATOM 5148 O O . ILE B 1 309 ? -5.530 -5.531 59.846 1.00 16.75 333 ILE B O 1
ATOM 5153 N N . LYS B 1 310 ? -5.162 -7.239 58.390 1.00 16.04 334 LYS B N 1
ATOM 5154 C CA . LYS B 1 310 ? -3.715 -7.042 58.267 1.00 16.74 334 LYS B CA 1
ATOM 5155 C C . LYS B 1 310 ? -3.333 -6.549 56.873 1.00 16.71 334 LYS B C 1
ATOM 5156 O O . LYS B 1 310 ? -4.069 -6.730 55.891 1.00 16.21 334 LYS B O 1
ATOM 5162 N N . ARG B 1 311 ? -2.145 -5.943 56.790 1.00 16.03 335 ARG B N 1
ATOM 5163 C CA . ARG B 1 311 ? -1.634 -5.436 55.512 1.00 16.33 335 ARG B CA 1
ATOM 5164 C C . ARG B 1 311 ? -1.440 -6.524 54.455 1.00 17.05 335 ARG B C 1
ATOM 5165 O O . ARG B 1 311 ? -1.401 -6.229 53.267 1.00 17.46 335 ARG B O 1
ATOM 5173 N N . THR B 1 312 ? -1.327 -7.776 54.895 1.00 18.04 336 THR B N 1
ATOM 5174 C CA . THR B 1 312 ? -1.190 -8.920 54.013 1.00 19.61 336 THR B CA 1
ATOM 5175 C C . THR B 1 312 ? -2.524 -9.508 53.541 1.00 19.43 336 THR B C 1
ATOM 5176 O O . THR B 1 312 ? -2.543 -10.473 52.780 1.00 21.42 336 THR B O 1
ATOM 5180 N N . HIS B 1 313 ? -3.638 -8.940 53.994 1.00 17.49 337 HIS B N 1
ATOM 5181 C CA . HIS B 1 313 ? -4.949 -9.426 53.572 1.00 16.95 337 HIS B CA 1
ATOM 5182 C C . HIS B 1 313 ? -5.464 -8.685 52.356 1.00 17.01 337 HIS B C 1
ATOM 5183 O O . HIS B 1 313 ? -5.138 -7.508 52.149 1.00 17.56 337 HIS B O 1
ATOM 5190 N N . ALA B 1 314 ? -6.299 -9.359 51.568 1.00 16.93 338 ALA B N 1
ATOM 5191 C CA . ALA B 1 314 ? -6.828 -8.736 50.344 1.00 17.57 338 ALA B CA 1
ATOM 5192 C C . ALA B 1 314 ? -7.678 -7.512 50.667 1.00 17.48 338 ALA B C 1
ATOM 5193 O O . ALA B 1 314 ? -7.850 -6.625 49.824 1.00 18.84 338 ALA B O 1
ATOM 5195 N N . SER B 1 315 ? -8.228 -7.482 51.880 1.00 17.18 339 SER B N 1
ATOM 5196 C CA . SER B 1 315 ? -9.026 -6.359 52.369 1.00 16.82 339 SER B CA 1
ATOM 5197 C C . SER B 1 315 ? -8.253 -5.073 52.613 1.00 17.15 339 SER B C 1
ATOM 5198 O O . SER B 1 315 ? -8.852 -3.983 52.669 1.00 16.83 339 SER B O 1
ATOM 5201 N N . PHE B 1 316 ? -6.938 -5.165 52.806 1.00 17.15 340 PHE B N 1
ATOM 5202 C CA . PHE B 1 316 ? -6.203 -3.978 53.242 1.00 16.72 340 PHE B CA 1
ATOM 5203 C C . PHE B 1 316 ? -6.211 -2.853 52.221 1.00 16.82 340 PHE B C 1
ATOM 5204 O O . PHE B 1 316 ? -6.181 -1.683 52.608 1.00 17.15 340 PHE B O 1
ATOM 5212 N N . GLN B 1 317 ? -6.237 -3.191 50.939 1.00 17.15 341 GLN B N 1
ATOM 5213 C CA . GLN B 1 317 ? -6.223 -2.158 49.893 1.00 18.04 341 GLN B CA 1
ATOM 5214 C C . GLN B 1 317 ? -7.293 -1.073 50.139 1.00 18.47 341 GLN B C 1
ATOM 5215 O O . GLN B 1 317 ? -7.074 0.102 49.844 1.00 19.09 341 GLN B O 1
ATOM 5221 N N . TYR B 1 318 ? -8.438 -1.460 50.697 1.00 18.41 342 TYR B N 1
ATOM 5222 C CA . TYR B 1 318 ? -9.491 -0.498 50.991 1.00 18.89 342 TYR B CA 1
ATOM 5223 C C . TYR B 1 318 ? -9.208 0.389 52.196 1.00 19.22 342 TYR B C 1
ATOM 5224 O O . TYR B 1 318 ? -9.577 1.564 52.201 1.00 19.45 342 TYR B O 1
ATOM 5233 N N . LEU B 1 319 ? -8.524 -0.145 53.204 1.00 18.68 343 LEU B N 1
ATOM 5234 C CA . LEU B 1 319 ? -8.027 0.680 54.299 1.00 18.64 343 LEU B CA 1
ATOM 5235 C C . LEU B 1 319 ? -6.936 1.632 53.827 1.00 19.57 343 LEU B C 1
ATOM 5236 O O . LEU B 1 319 ? -6.903 2.775 54.270 1.00 20.73 343 LEU B O 1
ATOM 5241 N N . ALA B 1 320 ? -6.056 1.162 52.946 1.00 19.36 344 ALA B N 1
ATOM 5242 C CA . ALA B 1 320 ? -5.021 2.035 52.363 1.00 19.05 344 ALA B CA 1
ATOM 5243 C C . ALA B 1 320 ? -5.660 3.226 51.649 1.00 19.61 344 ALA B C 1
ATOM 5244 O O . ALA B 1 320 ? -5.242 4.390 51.839 1.00 19.75 344 ALA B O 1
ATOM 5246 N N . LYS B 1 321 ? -6.683 2.950 50.839 1.00 19.68 345 LYS B N 1
ATOM 5247 C CA . LYS B 1 321 ? -7.437 4.011 50.168 1.00 20.62 345 LYS B CA 1
ATOM 5248 C C . LYS B 1 321 ? -7.987 5.017 51.174 1.00 20.45 345 LYS B C 1
ATOM 5249 O O . LYS B 1 321 ? -7.773 6.224 51.059 1.00 20.92 345 LYS B O 1
ATOM 5255 N N . TYR B 1 322 ? -8.686 4.520 52.188 1.00 19.23 346 TYR B N 1
ATOM 5256 C CA . TYR B 1 322 ? -9.245 5.398 53.190 1.00 19.08 346 TYR B CA 1
ATOM 5257 C C . TYR B 1 322 ? -8.198 6.217 53.964 1.00 19.40 346 TYR B C 1
ATOM 5258 O O . TYR B 1 322 ? -8.453 7.381 54.321 1.00 19.01 346 TYR B O 1
ATOM 5267 N N . GLN B 1 323 ? -7.033 5.617 54.233 1.00 20.55 347 GLN B N 1
ATOM 5268 C CA . GLN B 1 323 ? -5.945 6.333 54.920 1.00 22.01 347 GLN B CA 1
ATOM 5269 C C . GLN B 1 323 ? -5.516 7.572 54.135 1.00 23.04 347 GLN B C 1
ATOM 5270 O O . GLN B 1 323 ? -5.234 8.628 54.720 1.00 24.04 347 GLN B O 1
ATOM 5276 N N . GLU B 1 324 ? -5.466 7.407 52.820 1.00 23.76 348 GLU B N 1
ATOM 5277 C CA . GLU B 1 324 ? -4.953 8.426 51.917 1.00 25.31 348 GLU B CA 1
ATOM 5278 C C . GLU B 1 324 ? -5.963 9.535 51.690 1.00 25.92 348 GLU B C 1
ATOM 5279 O O . GLU B 1 324 ? -5.642 10.717 51.891 1.00 26.73 348 GLU B O 1
ATOM 5281 N N . VAL B 1 325 ? -7.184 9.170 51.298 1.00 25.69 349 VAL B N 1
ATOM 5282 C CA . VAL B 1 325 ? -8.171 10.165 50.855 1.00 26.10 349 VAL B CA 1
ATOM 5283 C C . VAL B 1 325 ? -9.373 10.400 51.784 1.00 25.52 349 VAL B C 1
ATOM 5284 O O . VAL B 1 325 ? -10.215 11.254 51.503 1.00 26.09 349 VAL B O 1
ATOM 5288 N N . ARG B 1 326 ? -9.452 9.663 52.895 1.00 24.23 350 ARG B N 1
ATOM 5289 C CA . ARG B 1 326 ? -10.496 9.906 53.900 1.00 23.83 350 ARG B CA 1
ATOM 5290 C C . ARG B 1 326 ? -9.925 10.118 55.297 1.00 23.49 350 ARG B C 1
ATOM 5291 O O . ARG B 1 326 ? -10.653 10.038 56.291 1.00 23.71 350 ARG B O 1
ATOM 5299 N N . ASP B 1 327 ? -8.620 10.379 55.369 1.00 22.69 351 ASP B N 1
ATOM 5300 C CA . ASP B 1 327 ? -7.922 10.646 56.639 1.00 22.60 351 ASP B CA 1
ATOM 5301 C C . ASP B 1 327 ? -8.123 9.569 57.711 1.00 21.41 351 ASP B C 1
ATOM 5302 O O . ASP B 1 327 ? -8.139 9.850 58.915 1.00 22.42 351 ASP B O 1
ATOM 5307 N N . PHE B 1 328 ? -8.254 8.329 57.258 1.00 19.86 352 PHE B N 1
ATOM 5308 C CA . PHE B 1 328 ? -8.468 7.223 58.178 1.00 19.27 352 PHE B CA 1
ATOM 5309 C C . PHE B 1 328 ? -7.163 6.850 58.874 1.00 18.83 352 PHE B C 1
ATOM 5310 O O . PHE B 1 328 ? -6.113 6.813 58.243 1.00 18.69 352 PHE B O 1
ATOM 5318 N N . GLU B 1 329 ? -7.247 6.562 60.170 1.00 18.92 353 GLU B N 1
ATOM 5319 C CA . GLU B 1 329 ? -6.075 6.192 60.963 1.00 18.97 353 GLU B CA 1
ATOM 5320 C C . GLU B 1 329 ? -6.039 4.690 61.198 1.00 19.51 353 GLU B C 1
ATOM 5321 O O . GLU B 1 329 ? -6.989 4.107 61.756 1.00 19.37 353 GLU B O 1
ATOM 5327 N N . TYR B 1 330 ? -4.937 4.082 60.766 1.00 19.17 354 TYR B N 1
ATOM 5328 C CA . TYR B 1 330 ? -4.680 2.646 60.921 1.00 19.20 354 TYR B CA 1
ATOM 5329 C C . TYR B 1 330 ? -3.253 2.467 61.452 1.00 20.01 354 TYR B C 1
ATOM 5330 O O . TYR B 1 330 ? -2.296 2.894 60.794 1.00 20.70 354 TYR B O 1
ATOM 5339 N N . PRO B 1 331 ? -3.095 1.854 62.639 1.00 20.54 355 PRO B N 1
ATOM 5340 C CA . PRO B 1 331 ? -4.142 1.401 63.546 1.00 20.41 355 PRO B CA 1
ATOM 5341 C C . PRO B 1 331 ? -4.855 2.594 64.160 1.00 19.72 355 PRO B C 1
ATOM 5342 O O . PRO B 1 331 ? -4.407 3.745 63.986 1.00 20.06 355 PRO B O 1
ATOM 5346 N N . ALA B 1 332 ? -5.947 2.339 64.876 1.00 18.98 356 ALA B N 1
ATOM 5347 C CA . ALA B 1 332 ? -6.796 3.410 65.407 1.00 18.65 356 ALA B CA 1
ATOM 5348 C C . ALA B 1 332 ? -6.161 4.120 66.594 1.00 18.76 356 ALA B C 1
ATOM 5349 O O . ALA B 1 332 ? -6.487 5.269 66.877 1.00 18.34 356 ALA B O 1
ATOM 5351 N N . PHE B 1 333 ? -5.265 3.409 67.284 1.00 18.32 357 PHE B N 1
ATOM 5352 C CA . PHE B 1 333 ? -4.529 3.909 68.448 1.00 18.71 357 PHE B CA 1
ATOM 5353 C C . PHE B 1 333 ? -3.129 3.345 68.357 1.00 18.87 357 PHE B C 1
ATOM 5354 O O . PHE B 1 333 ? -2.882 2.384 67.625 1.00 19.25 357 PHE B O 1
ATOM 5362 N N . LYS B 1 334 ? -2.202 3.942 69.102 1.00 20.31 358 LYS B N 1
ATOM 5363 C CA . LYS B 1 334 ? -0.871 3.381 69.226 1.00 21.55 358 LYS B CA 1
ATOM 5364 C C . LYS B 1 334 ? -0.964 1.940 69.711 1.00 21.82 358 LYS B C 1
ATOM 5365 O O . LYS B 1 334 ? -1.827 1.604 70.530 1.00 21.59 358 LYS B O 1
ATOM 5371 N N . SER B 1 335 ? -0.075 1.108 69.187 1.00 22.33 359 SER B N 1
ATOM 5372 C CA A SER B 1 335 ? -0.036 -0.319 69.495 0.50 23.26 359 SER B CA 1
ATOM 5373 C CA B SER B 1 335 ? -0.038 -0.301 69.535 0.50 23.03 359 SER B CA 1
ATOM 5374 C C . SER B 1 335 ? 1.335 -0.678 70.052 1.00 23.18 359 SER B C 1
ATOM 5375 O O . SER B 1 335 ? 2.355 -0.196 69.549 1.00 24.49 359 SER B O 1
ATOM 5380 N N . VAL B 1 336 ? 1.357 -1.532 71.075 1.00 22.45 360 VAL B N 1
ATOM 5381 C CA . VAL B 1 336 ? 2.606 -1.983 71.685 1.00 21.55 360 VAL B CA 1
ATOM 5382 C C . VAL B 1 336 ? 2.571 -3.497 71.874 1.00 21.11 360 VAL B C 1
ATOM 5383 O O . VAL B 1 336 ? 1.495 -4.092 71.929 1.00 19.61 360 VAL B O 1
ATOM 5387 N N . LYS B 1 337 ? 3.734 -4.133 71.970 1.00 20.21 361 LYS B N 1
ATOM 5388 C CA . LYS B 1 337 ? 3.788 -5.562 72.279 1.00 21.33 361 LYS B CA 1
ATOM 5389 C C . LYS B 1 337 ? 3.205 -5.809 73.675 1.00 20.25 361 LYS B C 1
ATOM 5390 O O . LYS B 1 337 ? 3.191 -4.912 74.520 1.00 20.37 361 LYS B O 1
ATOM 5396 N N . LYS B 1 338 ? 2.719 -7.025 73.906 1.00 20.41 362 LYS B N 1
ATOM 5397 C CA . LYS B 1 338 ? 2.011 -7.363 75.147 1.00 20.67 362 LYS B CA 1
ATOM 5398 C C . LYS B 1 338 ? 2.828 -7.114 76.411 1.00 21.15 362 LYS B C 1
ATOM 5399 O O . LYS B 1 338 ? 2.273 -6.767 77.452 1.00 20.27 362 LYS B O 1
ATOM 5405 N N . ASN B 1 339 ? 4.146 -7.264 76.300 1.00 22.15 363 ASN B N 1
ATOM 5406 C CA . ASN B 1 339 ? 5.035 -7.041 77.444 1.00 22.79 363 ASN B CA 1
ATOM 5407 C C . ASN B 1 339 ? 5.339 -5.567 77.697 1.00 22.83 363 ASN B C 1
ATOM 5408 O O . ASN B 1 339 ? 6.036 -5.223 78.657 1.00 23.40 363 ASN B O 1
ATOM 5413 N N . LYS B 1 340 ? 4.809 -4.701 76.837 1.00 22.38 364 LYS B N 1
ATOM 5414 C CA . LYS B 1 340 ? 5.035 -3.269 76.944 1.00 22.60 364 LYS B CA 1
ATOM 5415 C C . LYS B 1 340 ? 3.790 -2.468 77.315 1.00 22.12 364 LYS B C 1
ATOM 5416 O O . LYS B 1 340 ? 3.855 -1.250 77.493 1.00 23.19 364 LYS B O 1
ATOM 5422 N N . LEU B 1 341 ? 2.650 -3.143 77.443 1.00 20.85 365 LEU B N 1
ATOM 5423 C CA . LEU B 1 341 ? 1.412 -2.425 77.722 1.00 19.77 365 LEU B CA 1
ATOM 5424 C C . LEU B 1 341 ? 1.269 -1.948 79.168 1.00 19.56 365 LEU B C 1
ATOM 5425 O O . LEU B 1 341 ? 0.776 -0.860 79.418 1.00 18.68 365 LEU B O 1
ATOM 5430 N N . ALA B 1 342 ? 1.698 -2.779 80.117 1.00 19.92 366 ALA B N 1
ATOM 5431 C CA . ALA B 1 342 ? 1.464 -2.481 81.526 1.00 20.16 366 ALA B CA 1
ATOM 5432 C C . ALA B 1 342 ? 1.939 -1.084 81.923 1.00 20.80 366 ALA B C 1
ATOM 5433 O O . ALA B 1 342 ? 1.225 -0.351 82.592 1.00 21.29 366 ALA B O 1
ATOM 5435 N N . ASP B 1 343 ? 3.142 -0.719 81.479 1.00 22.45 367 ASP B N 1
ATOM 5436 C CA . ASP B 1 343 ? 3.718 0.584 81.810 1.00 24.52 367 ASP B CA 1
ATOM 5437 C C . ASP B 1 343 ? 2.867 1.759 81.309 1.00 25.33 367 ASP B C 1
ATOM 5438 O O . ASP B 1 343 ? 2.948 2.868 81.839 1.00 25.64 367 ASP B O 1
ATOM 5443 N N . LYS B 1 344 ? 2.032 1.506 80.307 1.00 26.01 368 LYS B N 1
ATOM 5444 C CA . LYS B 1 344 ? 1.215 2.569 79.717 1.00 27.24 368 LYS B CA 1
ATOM 5445 C C . LYS B 1 344 ? -0.144 2.772 80.387 1.00 27.54 368 LYS B C 1
ATOM 5446 O O . LYS B 1 344 ? -0.826 3.762 80.127 1.00 28.29 368 LYS B O 1
ATOM 5452 N N . LEU B 1 345 ? -0.508 1.871 81.296 1.00 27.29 369 LEU B N 1
ATOM 5453 C CA . LEU B 1 345 ? -1.869 1.842 81.832 1.00 28.01 369 LEU B CA 1
ATOM 5454 C C . LEU B 1 345 ? -2.211 2.882 82.896 1.00 29.61 369 LEU B C 1
ATOM 5455 O O . LEU B 1 345 ? -3.383 3.042 83.254 1.00 30.53 369 LEU B O 1
ATOM 5460 N N . ASN B 1 346 ? -1.204 3.580 83.406 1.00 31.31 370 ASN B N 1
ATOM 5461 C CA . ASN B 1 346 ? -1.445 4.677 84.337 1.00 32.93 370 ASN B CA 1
ATOM 5462 C C . ASN B 1 346 ? -1.539 6.024 83.622 1.00 33.46 370 ASN B C 1
ATOM 5463 O O . ASN B 1 346 ? -1.916 7.030 84.228 1.00 34.45 370 ASN B O 1
ATOM 5468 N N . ALA B 1 347 ? -1.188 6.033 82.336 1.00 33.40 371 ALA B N 1
ATOM 5469 C CA . ALA B 1 347 ? -1.279 7.234 81.507 1.00 33.26 371 ALA B CA 1
ATOM 5470 C C . ALA B 1 347 ? -2.667 7.360 80.899 1.00 32.99 371 ALA B C 1
ATOM 5471 O O . ALA B 1 347 ? -3.419 6.388 80.841 1.00 33.32 371 ALA B O 1
ATOM 5473 N N . GLU B 1 348 ? -3.001 8.568 80.453 1.00 32.34 372 GLU B N 1
ATOM 5474 C CA . GLU B 1 348 ? -4.315 8.849 79.893 1.00 32.03 372 GLU B CA 1
ATOM 5475 C C . GLU B 1 348 ? -4.476 8.335 78.471 1.00 30.51 372 GLU B C 1
ATOM 5476 O O . GLU B 1 348 ? -5.570 7.917 78.082 1.00 31.03 372 GLU B O 1
ATOM 5482 N N . GLU B 1 349 ? -3.394 8.362 77.698 1.00 28.71 373 GLU B N 1
ATOM 5483 C CA . GLU B 1 349 ? -3.446 7.920 76.311 1.00 26.87 373 GLU B CA 1
ATOM 5484 C C . GLU B 1 349 ? -3.759 6.431 76.249 1.00 25.35 373 GLU B C 1
ATOM 5485 O O . GLU B 1 349 ? -3.275 5.652 77.072 1.00 24.67 373 GLU B O 1
ATOM 5491 N N . LEU B 1 350 ? -4.562 6.060 75.258 1.00 23.43 374 LEU B N 1
ATOM 5492 C CA . LEU B 1 350 ? -5.038 4.687 75.098 1.00 22.13 374 LEU B CA 1
ATOM 5493 C C . LEU B 1 350 ? -4.189 3.903 74.109 1.00 21.31 374 LEU B C 1
ATOM 5494 O O . LEU B 1 350 ? -3.888 4.389 73.009 1.00 21.64 374 LEU B O 1
ATOM 5499 N N . TYR B 1 351 ? -3.819 2.684 74.502 1.00 19.54 375 TYR B N 1
ATOM 5500 C CA . TYR B 1 351 ? -2.921 1.826 73.737 1.00 19.04 375 TYR B CA 1
ATOM 5501 C C . TYR B 1 351 ? -3.540 0.465 73.470 1.00 18.33 375 TYR B C 1
ATOM 5502 O O . TYR B 1 351 ? -4.216 -0.104 74.342 1.00 18.08 375 TYR B O 1
ATOM 5511 N N . MET B 1 352 ? -3.293 -0.037 72.264 1.00 17.72 376 MET B N 1
ATOM 5512 C CA . MET B 1 352 ? -3.680 -1.396 71.877 1.00 17.22 376 MET B CA 1
ATOM 5513 C C . MET B 1 352 ? -2.490 -2.339 72.007 1.00 16.92 376 MET B C 1
ATOM 5514 O O . MET B 1 352 ? -1.335 -1.898 72.177 1.00 16.94 376 MET B O 1
ATOM 5519 N N . VAL B 1 353 ? -2.754 -3.638 71.906 1.00 16.41 377 VAL B N 1
ATOM 5520 C CA . VAL B 1 353 ? -1.710 -4.654 71.957 1.00 16.70 377 VAL B CA 1
ATOM 5521 C C . VAL B 1 353 ? -1.543 -5.247 70.575 1.00 17.38 377 VAL B C 1
ATOM 5522 O O . VAL B 1 353 ? -2.514 -5.704 69.967 1.00 16.71 377 VAL B O 1
ATOM 5526 N N . LYS B 1 354 ? -0.313 -5.218 70.065 1.00 17.61 378 LYS B N 1
ATOM 5527 C CA . LYS B 1 354 ? -0.024 -5.782 68.747 1.00 19.42 378 LYS B CA 1
ATOM 5528 C C . LYS B 1 354 ? -0.506 -7.218 68.669 1.00 18.46 378 LYS B C 1
ATOM 5529 O O . LYS B 1 354 ? -0.199 -8.041 69.542 1.00 19.22 378 LYS B O 1
ATOM 5535 N N . GLY B 1 355 ? -1.304 -7.502 67.648 1.00 18.45 379 GLY B N 1
ATOM 5536 C CA . GLY B 1 355 ? -1.802 -8.843 67.425 1.00 17.88 379 GLY B CA 1
ATOM 5537 C C . GLY B 1 355 ? -3.148 -9.164 68.052 1.00 17.79 379 GLY B C 1
ATOM 5538 O O . GLY B 1 355 ? -3.736 -10.199 67.727 1.00 20.16 379 GLY B O 1
ATOM 5539 N N . ARG B 1 356 ? -3.628 -8.289 68.938 1.00 16.44 380 ARG B N 1
ATOM 5540 C CA . ARG B 1 356 ? -4.897 -8.500 69.642 1.00 15.44 380 ARG B CA 1
ATOM 5541 C C . ARG B 1 356 ? -5.930 -7.550 69.056 1.00 14.80 380 ARG B C 1
ATOM 5542 O O . ARG B 1 356 ? -5.861 -6.329 69.258 1.00 15.05 380 ARG B O 1
ATOM 5550 N N . ASN B 1 357 ? -6.878 -8.104 68.308 1.00 14.22 381 ASN B N 1
ATOM 5551 C CA . ASN B 1 357 ? -7.924 -7.289 67.712 1.00 14.22 381 ASN B CA 1
ATOM 5552 C C . ASN B 1 357 ? -8.869 -6.737 68.778 1.00 14.37 381 ASN B C 1
ATOM 5553 O O . ASN B 1 357 ? -8.927 -7.246 69.906 1.00 14.07 381 ASN B O 1
ATOM 5558 N N . GLU B 1 358 ? -9.595 -5.675 68.423 1.00 14.37 382 GLU B N 1
ATOM 5559 C CA . GLU B 1 358 ? -10.481 -5.005 69.375 1.00 14.28 382 GLU B CA 1
ATOM 5560 C C . GLU B 1 358 ? -11.776 -4.569 68.703 1.00 13.09 382 GLU B C 1
ATOM 5561 O O . GLU B 1 358 ? -11.793 -4.368 67.486 1.00 12.96 382 GLU B O 1
ATOM 5567 N N . PRO B 1 359 ? -12.850 -4.384 69.498 1.00 13.24 383 PRO B N 1
ATOM 5568 C CA . PRO B 1 359 ? -14.102 -3.905 68.912 1.00 13.46 383 PRO B CA 1
ATOM 5569 C C . PRO B 1 359 ? -14.017 -2.517 68.273 1.00 13.57 383 PRO B C 1
ATOM 5570 O O . PRO B 1 359 ? -14.824 -2.211 67.393 1.00 13.87 383 PRO B O 1
ATOM 5574 N N . CYS B 1 360 ? -13.029 -1.714 68.666 1.00 13.55 384 CYS B N 1
ATOM 5575 C CA . CYS B 1 360 ? -12.852 -0.394 68.015 1.00 14.22 384 CYS B CA 1
ATOM 5576 C C . CYS B 1 360 ? -12.530 -0.492 66.523 1.00 14.21 384 CYS B C 1
ATOM 5577 O O . CYS B 1 360 ? -12.551 0.517 65.805 1.00 14.99 384 CYS B O 1
ATOM 5580 N N . ASN B 1 361 ? -12.266 -1.703 66.040 1.00 14.26 385 ASN B N 1
ATOM 5581 C CA . ASN B 1 361 ? -11.966 -1.912 64.633 1.00 14.05 385 ASN B CA 1
ATOM 5582 C C . ASN B 1 361 ? -13.187 -2.266 63.791 1.00 13.84 385 ASN B C 1
ATOM 5583 O O . ASN B 1 361 ? -13.068 -2.633 62.625 1.00 14.11 385 ASN B O 1
ATOM 5588 N N . MET B 1 362 ? -14.378 -2.083 64.360 1.00 13.00 386 MET B N 1
ATOM 5589 C CA . MET B 1 362 ? -15.610 -2.228 63.570 1.00 13.16 386 MET B CA 1
ATOM 5590 C C . MET B 1 362 ? -15.559 -1.385 62.310 1.00 13.00 386 MET B C 1
ATOM 5591 O O . MET B 1 362 ? -15.943 -1.837 61.244 1.00 14.43 386 MET B O 1
ATOM 5596 N N . GLU B 1 363 ? -15.047 -0.167 62.447 1.00 13.33 387 GLU B N 1
ATOM 5597 C CA . GLU B 1 363 ? -15.009 0.757 61.313 1.00 14.65 387 GLU B CA 1
ATOM 5598 C C . GLU B 1 363 ? -14.213 0.207 60.126 1.00 14.24 387 GLU B C 1
ATOM 5599 O O . GLU B 1 363 ? -14.538 0.517 58.983 1.00 14.74 387 GLU B O 1
ATOM 5605 N N . GLN B 1 364 ? -13.189 -0.614 60.399 1.00 14.65 388 GLN B N 1
ATOM 5606 C CA . GLN B 1 364 ? -12.404 -1.210 59.324 1.00 14.16 388 GLN B CA 1
ATOM 5607 C C . GLN B 1 364 ? -13.246 -2.211 58.540 1.00 14.11 388 GLN B C 1
ATOM 5608 O O . GLN B 1 364 ? -13.193 -2.263 57.313 1.00 15.04 388 GLN B O 1
ATOM 5614 N N . VAL B 1 365 ? -14.014 -3.030 59.256 1.00 13.28 389 VAL B N 1
ATOM 5615 C CA . VAL B 1 365 ? -14.859 -3.999 58.583 1.00 13.34 389 VAL B CA 1
ATOM 5616 C C . VAL B 1 365 ? -15.892 -3.279 57.702 1.00 12.95 389 VAL B C 1
ATOM 5617 O O . VAL B 1 365 ? -16.110 -3.662 56.558 1.00 13.07 389 VAL B O 1
ATOM 5621 N N . ALA B 1 366 ? -16.520 -2.231 58.240 1.00 13.05 390 ALA B N 1
ATOM 5622 C CA . ALA B 1 366 ? -17.510 -1.450 57.483 1.00 13.73 390 ALA B CA 1
ATOM 5623 C C . ALA B 1 366 ? -16.900 -0.830 56.204 1.00 12.79 390 ALA B C 1
ATOM 5624 O O . ALA B 1 366 ? -17.500 -0.895 55.139 1.00 13.79 390 ALA B O 1
ATOM 5626 N N . ILE B 1 367 ? -15.692 -0.263 56.318 1.00 13.48 391 ILE B N 1
ATOM 5627 C CA . ILE B 1 367 ? -15.026 0.324 55.136 1.00 13.80 391 ILE B CA 1
ATOM 5628 C C . ILE B 1 367 ? -14.814 -0.742 54.070 1.00 13.85 391 ILE B C 1
ATOM 5629 O O . ILE B 1 367 ? -15.131 -0.544 52.892 1.00 14.23 391 ILE B O 1
ATOM 5634 N N . VAL B 1 368 ? -14.267 -1.885 54.485 1.00 13.65 392 VAL B N 1
ATOM 5635 C CA . VAL B 1 368 ? -14.010 -2.948 53.516 1.00 13.87 392 VAL B CA 1
ATOM 5636 C C . VAL B 1 368 ? -15.292 -3.406 52.828 1.00 14.04 392 VAL B C 1
ATOM 5637 O O . VAL B 1 368 ? -15.350 -3.527 51.608 1.00 14.67 392 VAL B O 1
ATOM 5641 N N . VAL B 1 369 ? -16.327 -3.678 53.623 1.00 13.61 393 VAL B N 1
ATOM 5642 C CA . VAL B 1 369 ? -17.583 -4.157 53.052 1.00 14.16 393 VAL B CA 1
ATOM 5643 C C . VAL B 1 369 ? -18.201 -3.121 52.099 1.00 14.20 393 VAL B C 1
ATOM 5644 O O . VAL B 1 369 ? -18.715 -3.472 51.034 1.00 14.81 393 VAL B O 1
ATOM 5648 N N . SER B 1 370 ? -18.134 -1.850 52.476 1.00 14.75 394 SER B N 1
ATOM 5649 C CA A SER B 1 370 ? -18.721 -0.804 51.653 0.50 15.74 394 SER B CA 1
ATOM 5650 C CA B SER B 1 370 ? -18.694 -0.780 51.661 0.50 15.17 394 SER B CA 1
ATOM 5651 C C . SER B 1 370 ? -18.023 -0.750 50.303 1.00 15.67 394 SER B C 1
ATOM 5652 O O . SER B 1 370 ? -18.673 -0.677 49.266 1.00 16.38 394 SER B O 1
ATOM 5657 N N . GLU B 1 371 ? -16.696 -0.809 50.313 1.00 16.23 395 GLU B N 1
ATOM 5658 C CA . GLU B 1 371 ? -15.942 -0.799 49.060 1.00 17.06 395 GLU B CA 1
ATOM 5659 C C . GLU B 1 371 ? -16.168 -2.036 48.211 1.00 17.83 395 GLU B C 1
ATOM 5660 O O . GLU B 1 371 ? -16.326 -1.949 46.987 1.00 18.96 395 GLU B O 1
ATOM 5666 N N . VAL B 1 372 ? -16.157 -3.198 48.846 1.00 17.66 396 VAL B N 1
ATOM 5667 C CA . VAL B 1 372 ? -16.351 -4.458 48.142 1.00 19.20 396 VAL B CA 1
ATOM 5668 C C . VAL B 1 372 ? -17.722 -4.501 47.451 1.00 19.31 396 VAL B C 1
ATOM 5669 O O . VAL B 1 372 ? -17.843 -4.948 46.302 1.00 20.52 396 VAL B O 1
ATOM 5673 N N . LYS B 1 373 ? -18.743 -4.012 48.146 1.00 19.56 397 LYS B N 1
ATOM 5674 C CA . LYS B 1 373 ? -20.117 -4.129 47.658 1.00 20.77 397 LYS B CA 1
ATOM 5675 C C . LYS B 1 373 ? -20.568 -2.912 46.860 1.00 21.02 397 LYS B C 1
ATOM 5676 O O . LYS B 1 373 ? -21.687 -2.893 46.333 1.00 22.04 397 LYS B O 1
ATOM 5682 N N . ASP B 1 374 ? -19.701 -1.909 46.750 1.00 21.08 398 ASP B N 1
ATOM 5683 C CA . ASP B 1 374 ? -20.036 -0.661 46.070 1.00 22.24 398 ASP B CA 1
ATOM 5684 C C . ASP B 1 374 ? -21.327 -0.074 46.651 1.00 21.70 398 ASP B C 1
ATOM 5685 O O . ASP B 1 374 ? -22.265 0.288 45.923 1.00 23.20 398 ASP B O 1
ATOM 5690 N N . VAL B 1 375 ? -21.373 -0.009 47.980 1.00 20.49 399 VAL B N 1
ATOM 5691 C CA . VAL B 1 375 ? -22.483 0.606 48.705 1.00 19.76 399 VAL B CA 1
ATOM 5692 C C . VAL B 1 375 ? -21.878 1.768 49.480 1.00 19.38 399 VAL B C 1
ATOM 5693 O O . VAL B 1 375 ? -20.857 1.590 50.164 1.00 19.67 399 VAL B O 1
ATOM 5697 N N . ASP B 1 376 ? -22.472 2.958 49.373 1.00 18.71 400 ASP B N 1
ATOM 5698 C CA . ASP B 1 376 ? -22.013 4.127 50.113 1.00 18.62 400 ASP B CA 1
ATOM 5699 C C . ASP B 1 376 ? -21.816 3.777 51.598 1.00 18.40 400 ASP B C 1
ATOM 5700 O O . ASP B 1 376 ? -22.660 3.103 52.192 1.00 17.26 400 ASP B O 1
ATOM 5705 N N . LEU B 1 377 ? -20.709 4.232 52.190 1.00 17.77 401 LEU B N 1
ATOM 5706 C CA . LEU B 1 377 ? -20.380 3.874 53.576 1.00 17.32 401 LEU B CA 1
ATOM 5707 C C . LEU B 1 377 ? -21.502 4.210 54.555 1.00 17.41 401 LEU B C 1
ATOM 5708 O O . LEU B 1 377 ? -21.914 3.374 55.362 1.00 16.60 401 LEU B O 1
ATOM 5713 N N . ALA B 1 378 ? -21.993 5.441 54.503 1.00 16.98 402 ALA B N 1
ATOM 5714 C CA . ALA B 1 378 ? -23.059 5.858 55.416 1.00 16.33 402 ALA B CA 1
ATOM 5715 C C . ALA B 1 378 ? -24.304 5.002 55.229 1.00 15.99 402 ALA B C 1
ATOM 5716 O O . ALA B 1 378 ? -24.995 4.676 56.213 1.00 16.71 402 ALA B O 1
ATOM 5718 N N . THR B 1 379 ? -24.601 4.661 53.975 1.00 15.86 403 THR B N 1
ATOM 5719 C CA . THR B 1 379 ? -25.770 3.836 53.643 1.00 16.46 403 THR B CA 1
ATOM 5720 C C . THR B 1 379 ? -25.652 2.451 54.274 1.00 15.49 403 THR B C 1
ATOM 5721 O O . THR B 1 379 ? -26.590 1.969 54.912 1.00 15.55 403 THR B O 1
ATOM 5725 N N . LEU B 1 380 ? -24.489 1.830 54.095 1.00 15.11 404 LEU B N 1
ATOM 5726 C CA . LEU B 1 380 ? -24.203 0.539 54.711 1.00 14.94 404 LEU B CA 1
ATOM 5727 C C . LEU B 1 380 ? -24.319 0.593 56.234 1.00 15.00 404 LEU B C 1
ATOM 5728 O O . LEU B 1 380 ? -24.962 -0.258 56.856 1.00 15.57 404 LEU B O 1
ATOM 5733 N N . ILE B 1 381 ? -23.696 1.591 56.838 1.00 15.13 405 ILE B N 1
ATOM 5734 C CA . ILE B 1 381 ? -23.678 1.698 58.291 1.00 15.53 405 ILE B CA 1
ATOM 5735 C C . ILE B 1 381 ? -25.108 1.851 58.841 1.00 14.65 405 ILE B C 1
ATOM 5736 O O . ILE B 1 381 ? -25.491 1.187 59.802 1.00 15.08 405 ILE B O 1
ATOM 5741 N N . ASP B 1 382 ? -25.920 2.684 58.189 1.00 14.21 406 ASP B N 1
ATOM 5742 C CA . ASP B 1 382 ? -27.310 2.859 58.592 1.00 14.19 406 ASP B CA 1
ATOM 5743 C C . ASP B 1 382 ? -28.127 1.561 58.469 1.00 13.40 406 ASP B C 1
ATOM 5744 O O . ASP B 1 382 ? -28.846 1.184 59.412 1.00 13.69 406 ASP B O 1
ATOM 5749 N N . THR B 1 383 ? -28.035 0.885 57.323 1.00 13.59 407 THR B N 1
ATOM 5750 C CA . THR B 1 383 ? -28.784 -0.369 57.134 1.00 13.59 407 THR B CA 1
ATOM 5751 C C . THR B 1 383 ? -28.385 -1.424 58.161 1.00 13.00 407 THR B C 1
ATOM 5752 O O . THR B 1 383 ? -29.267 -2.042 58.799 1.00 13.04 407 THR B O 1
ATOM 5756 N N . THR B 1 384 ? -27.074 -1.596 58.354 1.00 13.27 408 THR B N 1
ATOM 5757 C CA A THR B 1 384 ? -26.587 -2.614 59.295 0.50 13.34 408 THR B CA 1
ATOM 5758 C CA B THR B 1 384 ? -26.572 -2.609 59.288 0.50 13.91 408 THR B CA 1
ATOM 5759 C C . THR B 1 384 ? -26.925 -2.269 60.737 1.00 13.79 408 THR B C 1
ATOM 5760 O O . THR B 1 384 ? -27.271 -3.152 61.528 1.00 13.90 408 THR B O 1
ATOM 5767 N N . TRP B 1 385 ? -26.849 -0.988 61.076 1.00 13.39 409 TRP B N 1
ATOM 5768 C CA . TRP B 1 385 ? -27.210 -0.560 62.420 1.00 13.62 409 TRP B CA 1
ATOM 5769 C C . TRP B 1 385 ? -28.672 -0.876 62.718 1.00 13.01 409 TRP B C 1
ATOM 5770 O O . TRP B 1 385 ? -28.996 -1.483 63.749 1.00 13.25 409 TRP B O 1
ATOM 5781 N N . LYS B 1 386 ? -29.565 -0.456 61.825 1.00 13.23 410 LYS B N 1
ATOM 5782 C CA . LYS B 1 386 ? -30.983 -0.680 62.061 1.00 13.28 410 LYS B CA 1
ATOM 5783 C C . LYS B 1 386 ? -31.324 -2.157 62.077 1.00 13.23 410 LYS B C 1
ATOM 5784 O O . LYS B 1 386 ? -32.122 -2.604 62.906 1.00 14.55 410 LYS B O 1
ATOM 5790 N N . THR B 1 387 ? -30.708 -2.936 61.189 1.00 13.34 411 THR B N 1
ATOM 5791 C CA . THR B 1 387 ? -31.005 -4.360 61.108 1.00 13.45 411 THR B CA 1
ATOM 5792 C C . THR B 1 387 ? -30.525 -5.074 62.375 1.00 13.73 411 THR B C 1
ATOM 5793 O O . THR B 1 387 ? -31.231 -5.945 62.917 1.00 13.66 411 THR B O 1
ATOM 5797 N N . THR B 1 388 ? -29.326 -4.711 62.836 1.00 12.78 412 THR B N 1
ATOM 5798 C CA . THR B 1 388 ? -28.763 -5.365 64.014 1.00 12.70 412 THR B CA 1
ATOM 5799 C C . THR B 1 388 ? -29.572 -5.033 65.269 1.00 13.10 412 THR B C 1
ATOM 5800 O O . THR B 1 388 ? -29.847 -5.912 66.096 1.00 13.87 412 THR B O 1
ATOM 5804 N N . CYS B 1 389 ? -29.950 -3.766 65.404 1.00 14.07 413 CYS B N 1
ATOM 5805 C CA . CYS B 1 389 ? -30.767 -3.352 66.542 1.00 15.50 413 CYS B CA 1
ATOM 5806 C C . CYS B 1 389 ? -32.074 -4.119 66.589 1.00 14.89 413 CYS B C 1
ATOM 5807 O O . CYS B 1 389 ? -32.516 -4.537 67.667 1.00 15.92 413 CYS B O 1
ATOM 5810 N N . LYS B 1 390 ? -32.698 -4.317 65.427 1.00 15.42 414 LYS B N 1
ATOM 5811 C CA . LYS B 1 390 ? -33.971 -5.051 65.388 1.00 16.22 414 LYS B CA 1
ATOM 5812 C C . LYS B 1 390 ? -33.799 -6.492 65.846 1.00 16.39 414 LYS B C 1
ATOM 5813 O O . LYS B 1 390 ? -34.651 -7.034 66.533 1.00 17.61 414 LYS B O 1
ATOM 5819 N N . ILE B 1 391 ? -32.697 -7.120 65.456 1.00 15.06 415 ILE B N 1
ATOM 5820 C CA . ILE B 1 391 ? -32.497 -8.522 65.808 1.00 15.44 415 ILE B CA 1
ATOM 5821 C C . ILE B 1 391 ? -32.278 -8.702 67.308 1.00 16.14 415 ILE B C 1
ATOM 5822 O O . ILE B 1 391 ? -32.920 -9.554 67.937 1.00 15.99 415 ILE B O 1
ATOM 5827 N N . PHE B 1 392 ? -31.390 -7.900 67.885 1.00 16.93 416 PHE B N 1
ATOM 5828 C CA . PHE B 1 392 ? -30.982 -8.118 69.275 1.00 18.86 416 PHE B CA 1
ATOM 5829 C C . PHE B 1 392 ? -31.710 -7.208 70.270 1.00 20.79 416 PHE B C 1
ATOM 5830 O O . PHE B 1 392 ? -31.678 -7.464 71.487 1.00 22.51 416 PHE B O 1
#

InterPro domains:
  IPR001130 3'-5' ssDNA/RNA exonuclease TatD-like [PF01026] (62-417)
  IPR001130 3'-5' ssDNA/RNA exonuclease TatD-like [cd01310] (38-417)
  IPR018228 Deoxyribonuclease, TatD-related, conserved site [PS01090] (222-232)
  IPR018228 Deoxyribonuclease, TatD-related, conserved site [PS01091] (313-329)
  IPR032466 Metal-dependent hydrolase [SSF51556] (37-417)
  IPR050891 TatD-type Metallo-dependent Hydrolase [PTHR10060] (37-416)

Radius of gyration: 29.79 Å; Cα contacts (8 Å, |Δi|>4): 1481; chains: 2; bounding box: 75×58×80 Å

Foldseek 3Di:
DFAAEAAADQCPDCVQQQADPRDRQAGRDVLLLLVLQVVLHYAEYEHEAAQQVSQVVVQVVLVVCVVRGNHHYAYEAEHELLGLCVLFVVVQVPTLVVCLVPVVSNLVRLLVSLVVLCVQLPDPPGSHAEYDPAFDAPVPVVRHNPNSNLVRSLSSLQSCQLDDSSLQGAYEYEDHPCLVSRLVSVLCQQVKDADPPPSSVVCVSHDPGRIHHRDLQHAYEYAADQDALVSLVSQCVSHVRYAYEDELNCFFEPRSLVSLLPHDLLRYAYHHNWQDRDNDPNGPLVVLVVVCVPPPVDDVPSFAEDASNPVNVCVVPPGRYHHPSTHGSSCSLSRLSSSCVSNVNDSSRSSVSNVVSVVVNRD/DFAAEAAAAQCVDCVQCQADPNDRQAGRDVLLLLVLQVVLHYAEYEHEAAQQVSQVVVQVVLVVCVVRGNHHYAYEAEHELLGLCVLFVVVQVCGVVVCLVPVVSSLVRLLVSLVVVCVQLPDPPGSHAEYDPAFDAPVPVVRHNPVSNLVRSLSSLVSCQLDPSSLQGAYEYEDHPCLVSRLVSVLCQQVKDADPPPSSVVNVSHDPGRIHHRDLQHAYEHAADQDALVSVVSQCVSHVRYAYEDELSCFFEPRSLVSLLPHPLLRYAYHHNWQDRDNDPNGPLVVLVVVCVPPVVDDPPSFAEDASNPCNVCVVDPGRYHYPSTDGSSCSLSRLSSSCVSNVNPSVRSSVSNVVSVVVND

Solvent-accessible surface area: 29992 Å² total; per-residue (Å²): 165,63,82,7,5,0,0,0,0,22,0,22,23,72,33,0,45,0,63,18,149,70,86,28,47,0,13,37,6,7,36,51,0,0,70,1,0,30,103,66,62,1,84,19,0,0,0,7,0,29,12,14,70,63,0,64,45,0,21,14,2,8,60,1,0,146,70,22,21,70,6,96,8,16,4,0,0,0,1,22,0,32,37,2,29,54,0,41,188,84,126,23,119,39,8,68,66,112,8,83,82,115,33,82,123,2,35,38,42,0,99,75,0,17,65,21,0,42,100,35,5,148,65,181,94,21,29,0,61,0,0,0,10,0,2,0,0,41,68,74,87,120,111,0,9,81,68,0,0,65,27,0,1,33,9,0,0,8,0,0,15,18,34,119,105,0,21,73,22,13,0,0,0,21,14,76,77,4,12,91,33,0,30,98,4,0,76,80,0,41,91,17,36,84,8,100,172,20,46,7,105,2,71,91,68,109,67,106,67,6,108,10,108,13,87,108,93,5,58,3,0,0,8,22,4,52,19,39,39,123,32,0,78,80,0,18,121,21,11,110,28,0,17,0,0,0,0,1,19,2,0,100,70,134,113,19,12,60,5,2,124,97,0,45,34,100,34,0,0,5,0,1,18,0,3,128,18,56,6,103,166,127,31,21,0,24,98,47,0,41,107,37,68,92,89,50,106,29,64,39,61,19,26,120,14,17,115,68,89,104,0,10,78,70,28,95,44,163,110,24,30,8,3,116,55,6,6,0,0,0,13,1,9,6,4,0,4,0,0,4,49,15,25,132,36,92,37,56,72,0,4,73,38,6,42,120,14,2,35,170,13,5,42,163,66,78,7,10,0,0,0,0,22,0,22,23,73,36,0,47,0,64,16,151,70,87,28,50,0,14,36,6,8,36,52,0,0,68,1,0,30,98,68,61,1,82,21,0,0,0,7,0,25,10,9,65,63,0,61,44,0,21,13,2,9,59,2,0,148,72,23,21,70,7,100,8,22,4,0,0,0,1,22,1,34,37,2,35,49,0,41,190,79,137,17,107,64,14,72,66,56,7,84,97,102,33,71,117,1,34,38,42,0,102,77,0,18,64,19,0,48,115,36,3,161,66,179,94,19,29,0,67,0,0,0,10,0,2,0,0,39,68,76,84,123,113,0,1,81,73,0,0,65,31,0,2,30,10,0,0,6,0,0,14,16,35,123,106,0,23,74,22,12,0,0,0,20,15,77,75,4,10,89,31,0,31,105,7,0,80,76,0,47,93,17,33,71,8,167,168,21,44,7,100,2,68,88,71,111,61,108,67,4,107,9,110,14,95,110,90,6,63,3,0,0,8,23,5,63,21,36,38,122,32,0,80,81,0,16,121,19,9,114,26,0,20,0,0,0,0,0,20,2,0,106,70,137,112,20,15,59,6,2,107,94,0,46,33,98,37,0,0,6,0,0,17,0,3,128,9,54,4,93,160,126,23,22,0,23,101,46,0,39,89,21,68,77,93,139,122,22,124,29,62,21,28,123,29,22,123,65,84,120,0,10,80,65,29,104,46,161,78,19,24,10,4,108,56,6,6,0,0,0,12,1,8,7,4,0,5,0,0,3,50,12,25,129,35,95,34,59,72,0,4,72,37,7,41,124,16,2,53,171,15,16

Nearest PDB structures (foldseek):
  3e2v-assembly2_B  TM=1.000E+00  e=1.748E-73  Saccharomyces cerevisiae YJM789
  8efg-assembly1_A  TM=9.234E-01  e=1.168E-29  Homo sapiens
  2xio-assembly1_A  TM=9.194E-01  e=3.482E-29  Homo sapiens
  3ipw-assembly1_A  TM=9.184E-01  e=2.578E-24  Entamoeba histolytica HM-1:IMSS
  8qde-assembly1_D  TM=3.329E-01  e=5.109E+00  Homo sapiens

Secondary structure (DSSP, 8-state):
---EEEEEE-TTSGGGGTEETTEE-S---HHHHHHHHHHTTEEEEEE---SHHHHHHHHHHHHHHTTT-SSEEEEEE---GGGGGGG--HHHHHHHHHHHH-THHHHHHHHHHHHHHHHHH-STT-SEEEEEEEEEETT-TTTS-HHHHHHHHHHHHHHTTSSHHHHTSPEEEEEES-HHHHHHHHHHHHH-EE-SS-TT-GGG---TT-EE---TT--EEE-S----HHHHHHHHHH-TTEEEEE-GGGGSSHHHHHHHHTS-GGGEEE---TTS----TTSTTHHHHHHHHHHS---SSSSEEE-GGGSGGGTTSSS-EEETT---GGGHHHHHHHHHHHHT--HHHHHHHHHHHHHHHH-/---EEEEEE-TTSGGGGTEETTEE-S---HHHHHHHHHHTTEEEEEE---SHHHHHHHHHHHHHHTTT-SSEEEEEE---GGGGGGG--HHHHHHHHHHHH-THHHHHHHHHHHHHHHHHH-STT-SEEEEEEEEEETT-TTTS-HHHHHHHHHHHHHHTTSSHHHHTSPEEEEEES-HHHHHHHHHHHHH-EE-SS-TT-GGG---SS-EE---TT--EEE-S----HHHHHHHHHH-TTEEEEE-GGGGSSHHHHHHHHTS-GGGEEE---TTS----TTSTTHHHHHHHHHHS---SSSSEEE-GGGSGGGTTSSS-EEETT---GGGHHHHHHHHHHHHT--HHHHHHHHHHHHHHH-

B-factor: mean 20.73, std 7.38, range [5.6, 54.51]

Organism: Saccharomyces cerevisiae (strain YJM789) (NCBI:txid307796)

Sequence (725 aa):
PLKYYDIGLNLTDPMFHGIYNGKQYHPADYVKLLERAAQRHVKNALVTTGSSIAESQSAIELVSSVKDLSPLKLYHTIGVHPCCVNEFAEAYNESLLYAKVISNPSFAQGKLKELYDLMNQQAKPHDTSFRSIGEEIGLDYDRFHYSSKEMQKVFFEEQLKISCLNDKLSSYPLFLHMRSACDDFVQILERFVVGFTDEKDTFQLQKLSSSSGFYKFHPDRKLVVHSFTGSAIDLQKLLNLSPNIFIGVNGCSLRTEENLAVVKQIPTERLLLETDAPWCEIKRTHASFQYLAKYQEVRDFEYPAFKSVKKNKLADKLNAEELYMVKGRNEPCNMEQVAIVVSSEVKDVDLATLIDTTWKTTCKIFGPLKYYDIGLNLTDPMFHGIYNGKQYHPADYVKLLERAAQRHVKNALVTTGSSIAESQSAIELVSSVKDLSPLKLYHTIGVHPCCVNEFAEAYNESLYAKVISNPSFAQGKLKELYDLMNQQAKPHDTSFRSIGEEIGLDYDRFHYSSKEMQKVFFEEQLKISCLNDKLSSSYPLFLHMRSACDDFVQILERFVVGFTDEKDTFQLQKLSSSSGFYKFHPDRKLVVHSSFTGSAIDLQKLLNLSPNIFIGVNGCSLRTEENLAVVKQIPTERLLLETDAPWCEIKRTHASFQYLAKYQEVRDFEYPAFKSSVKKNKLADKLNAEELYMVKGRNEPCNMEQVAIVVSSEVKDVDLATLIDTTTWKTTCKIF